Protein AF-A0A6L2PW54-F1 (afdb_monomer)

Nearest PDB structures (foldseek):
  8glv-assembly1_Do  TM=1.695E-01  e=3.676E+00  Chlamydomonas reinhardtii

Sequence (382 aa):
MLKTGTTKSKSSICIRQEVNEDSSASKGDLKLAVDTERIVNILNYAISKTELVACLALLLQNDGELLRPHLKEEEISLVLETCCPYINDPDNLELDIRTHDNIEEFEPNNQQDTAKERSYFNQTIPGENPFIRQRMRTGRQNLEMCKVIHLLWSTPPVRNLVKELGQQISPSASMFIQHMKQLQAYMLKHLSTSFQECARERYLQRLWHHNEQVKAEISVLSAKLEEQDRDIQLKLTAKDLLINQHEAKIERLNRQCEDNLKRRVLRVETQLIRWLNKYDNDVGKKQAEYDEVLAGYEEEKRQMETLKEQFAAQQEEYERLMKEKADEEQAKLEQKLQAFLCNRAARRIQRYWRAYRARKLARRKGRKKRKGGSGGKQVTDN

Mean predicted aligned error: 20.36 Å

Secondary structure (DSSP, 8-state):
-----------------------S--HHHHHHHHHHHHHHHHHHHHHHHHHHHHTHHHHTSTTTTTTTTTS-HHHHHHHHHHHHHHHS-GGG---------------------TTSGGGSSSS------HHHHHHHTSS---HHHHHHHHHHHH-HHHHHHHHHHGGGS-HHHHHHHHHHHHHHHHHHHHHHHHHHHHHHHHHHHHHHHHHHHHHHHHHHHHHHHHHHHHHHHHHHHHHHHHHHHHHHHHHHHHHHHHHHHHHHHHHHHHHHHHHHHHHHHHHHHHHHHHHHHHHHHHHHHHHHHHHHHHHHHHHHHHHHHHHHHHHHHHHHHHHHHHHHHHHHHHHHHHHHHHHHHHHHHHHHHTTS--------------

Radius of gyration: 96.53 Å; Cα contacts (8 Å, |Δi|>4): 62; chains: 1; bounding box: 149×92×274 Å

Solvent-accessible surface area (backbone atoms only — not comparable to full-atom values): 22773 Å² total; per-residue (Å²): 142,81,87,85,76,82,83,87,80,82,81,74,79,73,79,73,78,78,80,72,88,70,88,64,71,48,77,64,50,54,47,52,52,52,51,49,52,50,52,52,51,52,50,51,52,49,52,56,49,51,49,46,58,58,34,42,69,68,50,49,46,75,88,25,58,83,42,59,90,77,48,54,73,72,55,50,50,52,42,48,71,63,46,49,72,76,72,76,50,83,84,72,75,75,69,82,73,75,76,75,87,71,81,74,81,83,77,89,78,83,87,86,77,96,80,68,79,85,75,76,80,82,68,78,88,85,70,84,59,67,68,62,58,56,59,69,71,68,58,77,72,53,63,63,53,51,49,42,55,48,51,51,64,68,36,67,70,54,52,51,51,38,63,68,48,56,80,75,40,57,69,71,57,50,52,52,54,50,51,53,51,51,51,49,54,50,50,54,51,53,58,53,50,54,51,53,50,55,55,49,50,53,51,52,50,53,52,49,55,51,52,52,50,50,50,53,52,49,52,54,52,50,52,52,50,53,51,50,50,51,53,50,50,54,54,48,55,55,47,52,54,51,50,53,54,49,52,57,47,50,53,52,52,49,52,52,50,51,56,52,48,53,53,51,49,52,52,51,51,53,49,49,53,53,50,49,55,50,49,55,50,52,51,52,50,51,50,52,54,49,52,51,51,49,53,50,50,54,49,53,50,52,51,51,53,52,49,51,53,53,49,52,54,51,50,55,51,49,55,50,52,53,49,51,51,50,54,50,54,49,50,53,49,51,49,53,50,48,52,51,52,52,50,51,50,50,52,51,51,49,50,54,48,51,53,49,50,50,56,54,51,52,64,64,60,73,78,75,84,88,88,85,89,83,91,85,90,80,91,82,90,133

pLDDT: mean 73.54, std 23.61, range [27.2, 98.62]

Structure (mmCIF, N/CA/C/O backbone):
data_AF-A0A6L2PW54-F1
#
_entry.id   AF-A0A6L2PW54-F1
#
loop_
_atom_site.group_PDB
_atom_site.id
_atom_site.type_symbol
_atom_site.label_atom_id
_atom_site.label_alt_id
_atom_site.label_comp_id
_atom_site.label_asym_id
_atom_site.label_entity_id
_atom_site.label_seq_id
_atom_site.pdbx_PDB_ins_code
_atom_site.Cartn_x
_atom_site.Cartn_y
_atom_site.Cartn_z
_atom_site.occupancy
_atom_site.B_iso_or_equiv
_atom_site.auth_seq_id
_atom_site.auth_comp_id
_atom_site.auth_asym_id
_atom_site.auth_atom_id
_atom_site.pdbx_PDB_model_num
ATOM 1 N N . MET A 1 1 ? -8.058 23.353 -1.364 1.00 43.62 1 MET A N 1
ATOM 2 C CA . MET A 1 1 ? -9.356 23.583 -0.694 1.00 43.62 1 MET A CA 1
ATOM 3 C C . MET A 1 1 ? -9.995 22.240 -0.368 1.00 43.62 1 MET A C 1
ATOM 5 O O . MET A 1 1 ? -10.657 21.683 -1.227 1.00 43.62 1 MET A O 1
ATOM 9 N N . LEU A 1 2 ? -9.793 21.701 0.834 1.00 40.47 2 LEU A N 1
ATOM 10 C CA . LEU A 1 2 ? -10.577 20.566 1.330 1.00 40.47 2 LEU A CA 1
ATOM 11 C C . LEU A 1 2 ? -10.949 20.873 2.780 1.00 40.47 2 LEU A C 1
ATOM 13 O O . LEU A 1 2 ? -10.090 20.975 3.649 1.00 40.47 2 LEU A O 1
ATOM 17 N N . LYS A 1 3 ? -12.241 21.148 2.977 1.00 39.53 3 LYS A N 1
ATOM 18 C CA . LYS A 1 3 ? -12.868 21.465 4.259 1.00 39.53 3 LYS A CA 1
ATOM 19 C C . LYS A 1 3 ? -12.916 20.187 5.097 1.00 39.53 3 LYS A C 1
ATOM 21 O O . LYS A 1 3 ? -13.649 19.266 4.753 1.00 39.53 3 LYS A O 1
ATOM 26 N N . THR A 1 4 ? -12.170 20.140 6.193 1.00 41.75 4 THR A N 1
ATOM 27 C CA . THR A 1 4 ? -12.327 19.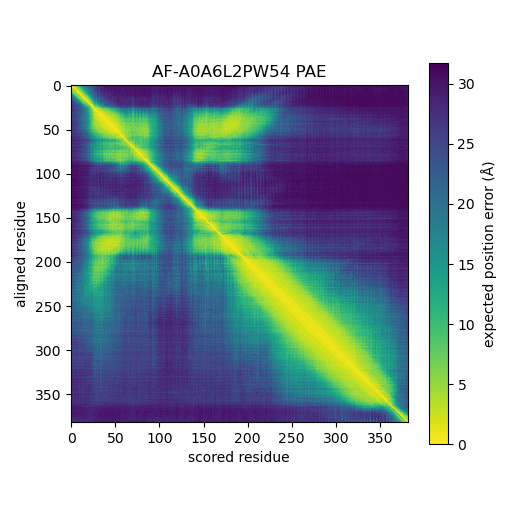122 7.235 1.00 41.75 4 THR A CA 1
ATOM 28 C C . THR A 1 4 ? -13.460 19.552 8.165 1.00 41.75 4 THR A C 1
ATOM 30 O O . THR A 1 4 ? -13.303 20.381 9.058 1.00 41.75 4 THR A O 1
ATOM 33 N N . GLY A 1 5 ? -14.653 19.030 7.881 1.00 35.62 5 GLY A N 1
ATOM 34 C CA . GLY A 1 5 ? -15.834 19.179 8.721 1.00 35.62 5 GLY A CA 1
ATOM 35 C C . GLY A 1 5 ? -15.829 18.156 9.855 1.00 35.62 5 GLY A C 1
ATOM 36 O O . GLY A 1 5 ? -15.913 16.961 9.612 1.00 35.62 5 GLY A O 1
ATOM 37 N N . THR A 1 6 ? -15.709 18.675 11.074 1.00 37.78 6 THR A N 1
ATOM 38 C CA . THR A 1 6 ? -16.567 18.408 12.238 1.00 37.78 6 THR A CA 1
ATOM 39 C C . THR A 1 6 ? -17.094 16.984 12.451 1.00 37.78 6 THR A C 1
ATOM 41 O O . THR A 1 6 ? -17.999 16.571 11.746 1.00 37.78 6 THR A O 1
ATOM 44 N N . THR A 1 7 ? -16.719 16.369 13.579 1.00 39.34 7 THR A N 1
ATOM 45 C CA . THR A 1 7 ? -17.683 15.971 14.629 1.00 39.34 7 THR A CA 1
ATOM 46 C C . THR A 1 7 ? -16.977 15.882 15.985 1.00 39.34 7 THR A C 1
ATOM 48 O O . THR A 1 7 ? -16.286 14.915 16.293 1.00 39.34 7 THR A O 1
ATOM 51 N N . LYS A 1 8 ? -17.170 16.920 16.809 1.00 41.12 8 LYS A N 1
ATOM 52 C CA . LYS A 1 8 ? -16.980 16.875 18.264 1.00 41.12 8 LYS A CA 1
ATOM 53 C C . LYS A 1 8 ? -17.987 15.875 18.836 1.00 41.12 8 LYS A C 1
ATOM 55 O O . LYS A 1 8 ? -19.176 16.181 18.838 1.00 41.12 8 LYS A O 1
ATOM 60 N N . SER A 1 9 ? -17.530 14.741 19.358 1.00 40.72 9 SER A N 1
ATOM 61 C CA . SER A 1 9 ? -18.375 13.891 20.199 1.00 40.72 9 SER A CA 1
ATOM 62 C C . SER A 1 9 ? -18.151 14.273 21.660 1.00 40.72 9 SER A C 1
ATOM 64 O O . SER A 1 9 ? -17.186 13.862 22.301 1.00 40.72 9 SER A O 1
ATOM 66 N N . LYS A 1 10 ? -19.021 15.155 22.164 1.00 42.47 10 LYS A N 1
ATOM 67 C CA . LYS A 1 10 ? -19.191 15.402 23.597 1.00 42.47 10 LYS A CA 1
ATOM 68 C C . LYS A 1 10 ? -19.907 14.186 24.186 1.00 42.47 10 LYS A C 1
ATOM 70 O O . LYS A 1 10 ? -21.131 14.132 24.185 1.00 42.47 10 LYS A O 1
ATOM 75 N N . SER A 1 11 ? -19.147 13.226 24.698 1.00 37.00 11 SER A N 1
ATOM 76 C CA . SER A 1 11 ? -19.669 12.199 25.599 1.00 37.00 11 SER A CA 1
ATOM 77 C C . SER A 1 11 ? -19.740 12.785 27.011 1.00 37.00 11 SER A C 1
ATOM 79 O O . SER A 1 11 ? -18.898 12.513 27.866 1.00 37.00 11 SER A O 1
ATOM 81 N N . SER A 1 12 ? -20.726 13.653 27.241 1.00 37.84 12 SER A N 1
ATOM 82 C CA . SER A 1 12 ? -21.164 14.002 28.590 1.00 37.84 12 SER A CA 1
ATOM 83 C C . SER A 1 12 ? -21.882 12.784 29.164 1.00 37.84 12 SER A C 1
ATOM 85 O O . SER A 1 12 ? -23.084 12.622 28.974 1.00 37.84 12 SER A O 1
ATOM 87 N N . ILE A 1 13 ? -21.134 11.914 29.843 1.00 35.09 13 ILE A N 1
ATOM 88 C CA . ILE A 1 13 ? -21.712 10.907 30.732 1.00 35.09 13 ILE A CA 1
ATOM 89 C C . ILE A 1 13 ? -22.307 11.685 31.904 1.00 35.09 13 ILE A C 1
ATOM 91 O O . ILE A 1 13 ? -21.626 12.107 32.837 1.00 35.09 13 ILE A O 1
ATOM 95 N N . CYS A 1 14 ? -23.597 11.973 31.770 1.00 31.11 14 CYS A N 1
ATOM 96 C CA . CYS A 1 14 ? -24.441 12.450 32.841 1.00 31.11 14 CYS A CA 1
ATOM 97 C C . CYS A 1 14 ? -24.588 11.273 33.807 1.00 31.11 14 CYS A C 1
ATOM 99 O O . CYS A 1 14 ? -25.396 10.374 33.578 1.00 31.11 14 CYS A O 1
ATOM 101 N N . ILE A 1 15 ? -23.747 11.246 34.842 1.00 34.97 15 ILE A N 1
ATOM 102 C CA . ILE A 1 15 ? -23.967 10.412 36.020 1.00 34.97 15 ILE A CA 1
ATOM 103 C C . ILE A 1 15 ? -25.262 10.942 36.633 1.00 34.97 15 ILE A C 1
ATOM 105 O O . ILE A 1 15 ? -25.260 11.936 37.358 1.00 34.97 15 ILE A O 1
ATOM 109 N N . ARG A 1 16 ? -26.392 10.336 36.254 1.00 33.88 16 ARG A N 1
ATOM 110 C CA . ARG A 1 16 ? -27.646 10.503 36.976 1.00 33.88 16 ARG A CA 1
ATOM 111 C C . ARG A 1 16 ? -27.370 10.022 38.391 1.00 33.88 16 ARG A C 1
ATOM 113 O O . ARG A 1 16 ? -27.172 8.835 38.623 1.00 33.88 16 ARG A O 1
ATOM 120 N N . GLN A 1 17 ? -27.312 10.977 39.311 1.00 38.59 17 GLN A N 1
ATOM 121 C CA . GLN A 1 17 ? -27.537 10.724 40.719 1.00 38.59 17 GLN A CA 1
ATOM 122 C C . GLN A 1 17 ? -28.910 10.063 40.830 1.00 38.59 17 GLN A C 1
ATOM 124 O O . GLN A 1 17 ? -29.935 10.739 40.778 1.00 38.59 17 GLN A O 1
ATOM 129 N N . GLU A 1 18 ? -28.933 8.743 40.972 1.00 35.31 18 GLU A N 1
ATOM 130 C CA . GLU A 1 18 ? -30.029 8.100 41.679 1.00 35.31 18 GLU A CA 1
ATOM 131 C C . GLU A 1 18 ? -29.866 8.461 43.152 1.00 35.31 18 GLU A C 1
ATOM 133 O O . GLU A 1 18 ? -29.232 7.775 43.952 1.00 35.31 18 GLU A O 1
ATOM 138 N N . VAL A 1 19 ? -30.421 9.624 43.485 1.00 44.16 19 VAL A N 1
ATOM 139 C CA . VAL A 1 19 ? -30.957 9.890 44.811 1.00 44.16 19 VAL A CA 1
ATOM 140 C C . VAL A 1 19 ? -32.099 8.893 44.984 1.00 44.16 19 VAL A C 1
ATOM 142 O O . VAL A 1 19 ? -33.234 9.188 44.633 1.00 44.16 19 VAL A O 1
ATOM 145 N N . ASN A 1 20 ? -31.789 7.681 45.442 1.00 36.09 20 ASN A N 1
ATOM 146 C CA . ASN A 1 20 ? -32.818 6.782 45.939 1.00 36.09 20 ASN A CA 1
ATOM 147 C C . ASN A 1 20 ? -33.018 7.078 47.421 1.00 36.09 20 ASN A C 1
ATOM 149 O O . ASN A 1 20 ? -32.269 6.647 48.302 1.00 36.09 20 ASN A O 1
ATOM 153 N N . GLU A 1 21 ? -34.023 7.924 47.626 1.00 45.38 21 GLU A N 1
ATOM 154 C CA . GLU A 1 21 ? -34.888 7.974 48.791 1.00 45.38 21 GLU A CA 1
ATOM 155 C C . GLU A 1 21 ? -35.142 6.560 49.318 1.00 45.38 21 GLU A C 1
ATOM 157 O O . GLU A 1 21 ? -35.855 5.787 48.700 1.00 45.38 21 GLU A O 1
ATOM 162 N N . ASP A 1 22 ? -34.521 6.210 50.441 1.00 42.03 22 ASP A N 1
ATOM 163 C CA . ASP A 1 22 ? -35.092 5.302 51.439 1.00 42.03 22 ASP A CA 1
ATOM 164 C C . ASP A 1 22 ? -34.221 5.337 52.698 1.00 42.03 22 ASP A C 1
ATOM 166 O O . ASP A 1 22 ? -33.647 4.357 53.172 1.00 42.03 22 ASP A O 1
ATOM 170 N N . SER A 1 23 ? -34.141 6.540 53.270 1.00 43.38 23 SER A N 1
ATOM 171 C CA . SER A 1 23 ? -33.797 6.738 54.681 1.00 43.38 23 SER A CA 1
ATOM 172 C C . SER A 1 23 ? -35.014 6.502 55.591 1.00 43.38 23 SER A C 1
ATOM 174 O O . SER A 1 23 ? -34.994 6.876 56.766 1.00 43.38 23 SER A O 1
ATOM 176 N N . SER A 1 24 ? -36.096 5.912 55.075 1.00 48.62 24 SER A N 1
ATOM 177 C CA . SER A 1 24 ? -37.221 5.526 55.909 1.00 48.62 24 SER A CA 1
ATOM 178 C C . SER A 1 24 ? -36.889 4.181 56.554 1.00 48.62 24 SER A C 1
ATOM 180 O O . SER A 1 24 ? -36.810 3.139 55.905 1.00 48.62 24 SER A O 1
ATOM 182 N N . ALA A 1 25 ? -36.613 4.210 57.858 1.00 53.53 25 ALA A N 1
ATOM 183 C CA . ALA A 1 25 ? -36.663 3.006 58.672 1.00 53.53 25 ALA A CA 1
ATOM 184 C C . ALA A 1 25 ? -37.973 2.282 58.323 1.00 53.53 25 ALA A C 1
ATOM 186 O O . ALA A 1 25 ? -39.047 2.891 58.360 1.00 53.53 25 ALA A O 1
ATOM 187 N N . SER A 1 26 ? -37.874 1.019 57.899 1.00 64.81 26 SER A N 1
ATOM 188 C CA . SER A 1 26 ? -39.028 0.248 57.439 1.00 64.81 26 SER A CA 1
ATOM 189 C C . SER A 1 26 ? -40.120 0.321 58.505 1.00 64.81 26 SER A C 1
ATOM 191 O O . SER A 1 26 ? -39.829 0.374 59.698 1.00 64.81 26 SER A O 1
ATOM 193 N N . LYS A 1 27 ? -41.398 0.286 58.127 1.00 61.00 27 LYS A N 1
ATOM 194 C CA . LYS A 1 27 ? -42.509 0.243 59.097 1.00 61.00 27 LYS A CA 1
ATOM 195 C C . LYS A 1 27 ? -42.320 -0.868 60.152 1.00 61.00 27 LYS A C 1
ATOM 197 O O . LYS A 1 27 ? -42.798 -0.736 61.276 1.00 61.00 27 LYS A O 1
ATOM 202 N N . GLY A 1 28 ? -41.592 -1.934 59.800 1.00 62.00 28 GLY A N 1
ATOM 203 C CA . GLY A 1 28 ? -41.139 -2.976 60.724 1.00 62.00 28 GLY A CA 1
ATOM 204 C C . GLY A 1 28 ? -40.037 -2.539 61.700 1.00 62.00 28 GLY A C 1
ATOM 205 O O . GLY A 1 28 ? -40.089 -2.932 62.857 1.00 62.00 28 GLY A O 1
ATOM 206 N N . ASP A 1 29 ? -39.102 -1.686 61.282 1.00 61.38 29 ASP A N 1
ATOM 207 C CA . ASP A 1 29 ? -38.032 -1.120 62.118 1.00 61.38 29 ASP A CA 1
ATOM 208 C C . ASP A 1 29 ? -38.581 -0.165 63.174 1.00 61.38 29 ASP A C 1
ATOM 210 O O . ASP A 1 29 ? -38.195 -0.249 64.336 1.00 61.38 29 ASP A O 1
ATOM 214 N N . LEU A 1 30 ? -39.523 0.707 62.791 1.00 68.94 30 LEU A N 1
ATOM 215 C CA . LEU A 1 30 ? -40.219 1.566 63.752 1.00 68.94 30 LEU A CA 1
ATOM 216 C C . LEU A 1 30 ? -40.987 0.725 64.772 1.00 68.94 30 LEU A C 1
ATOM 218 O O . LEU A 1 30 ? -40.975 1.028 65.959 1.00 68.94 30 LEU A O 1
ATOM 222 N N . LYS A 1 31 ? -41.639 -0.348 64.316 1.00 72.56 31 LYS A N 1
ATOM 223 C CA . LYS A 1 31 ? -42.397 -1.241 65.193 1.00 72.56 31 LYS A CA 1
ATOM 224 C C . LYS A 1 31 ? -41.485 -2.003 66.158 1.00 72.56 31 LYS A C 1
ATOM 226 O O . LYS A 1 31 ? -41.759 -2.014 67.349 1.00 72.56 31 LYS A O 1
ATOM 231 N N . LEU A 1 32 ? -40.381 -2.564 65.669 1.00 70.31 32 LEU A N 1
ATOM 232 C CA . LEU A 1 32 ? -39.378 -3.250 66.489 1.00 70.31 32 LEU A CA 1
ATOM 233 C C . LEU A 1 32 ? -38.693 -2.301 67.481 1.00 70.31 32 LEU A C 1
ATOM 235 O O . LEU A 1 32 ? -38.443 -2.697 68.617 1.00 70.31 32 LEU A O 1
ATOM 239 N N . ALA A 1 33 ? -38.426 -1.052 67.091 1.00 71.62 33 ALA A N 1
ATOM 240 C CA . ALA A 1 33 ? -37.888 -0.031 67.988 1.00 71.62 33 ALA A CA 1
ATOM 241 C C . ALA A 1 33 ? -38.883 0.331 69.103 1.00 71.62 33 ALA A C 1
ATOM 243 O O . ALA A 1 33 ? -38.510 0.343 70.275 1.00 71.62 33 ALA A O 1
ATOM 244 N N . VAL A 1 34 ? -40.160 0.534 68.759 1.00 78.75 34 VAL A N 1
ATOM 245 C CA . VAL A 1 34 ? -41.238 0.798 69.729 1.00 78.75 34 VAL A CA 1
ATOM 246 C C . VAL A 1 34 ? -41.456 -0.396 70.663 1.00 78.75 34 VAL A C 1
ATOM 248 O O . VAL A 1 34 ? -41.620 -0.218 71.870 1.00 78.75 34 VAL A O 1
ATOM 251 N N . ASP A 1 35 ? -41.422 -1.621 70.138 1.00 76.88 35 ASP A N 1
ATOM 252 C CA . ASP A 1 35 ? -41.563 -2.838 70.941 1.00 76.88 35 ASP A CA 1
ATOM 253 C C . ASP A 1 35 ? -40.353 -3.029 71.875 1.00 76.88 35 ASP A C 1
ATOM 255 O O . ASP A 1 35 ? -40.525 -3.383 73.041 1.00 76.88 35 ASP A O 1
ATOM 259 N N . THR A 1 36 ? -39.140 -2.708 71.413 1.00 78.19 36 THR A N 1
ATOM 260 C CA . THR A 1 36 ? -37.911 -2.712 72.227 1.00 78.19 36 THR A CA 1
ATOM 261 C C . THR A 1 36 ? -38.007 -1.704 73.371 1.00 78.19 36 THR A C 1
ATOM 263 O O . THR A 1 36 ? -37.768 -2.058 74.526 1.00 78.19 36 THR A O 1
ATOM 266 N N . GLU A 1 37 ? -38.421 -0.470 73.081 1.00 81.25 37 GLU A N 1
ATOM 267 C CA . GLU A 1 37 ? -38.631 0.574 74.087 1.00 81.25 37 GLU A CA 1
ATOM 268 C C . GLU A 1 37 ? -39.693 0.154 75.112 1.00 81.25 37 GLU A C 1
ATOM 270 O O . GLU A 1 37 ? -39.504 0.290 76.323 1.00 81.25 37 GLU A O 1
ATOM 275 N N . ARG A 1 38 ? -40.792 -0.446 74.645 1.00 83.75 38 ARG A N 1
ATOM 276 C CA . ARG A 1 38 ? -41.858 -0.955 75.508 1.00 83.75 38 ARG A CA 1
ATOM 277 C C . ARG A 1 38 ? -41.364 -2.062 76.437 1.00 83.75 38 ARG A C 1
ATOM 279 O O . ARG A 1 38 ? -41.672 -2.023 77.627 1.00 83.75 38 ARG A O 1
ATOM 286 N N . ILE A 1 39 ? -40.602 -3.027 75.925 1.00 83.12 39 ILE A N 1
ATOM 287 C CA . ILE A 1 39 ? -40.036 -4.128 76.720 1.00 83.12 39 ILE A CA 1
ATOM 288 C C . ILE A 1 39 ? -39.075 -3.583 77.782 1.00 83.12 39 ILE A C 1
ATOM 290 O O . ILE A 1 39 ? -39.170 -3.959 78.950 1.00 83.12 39 ILE A O 1
ATOM 294 N N . VAL A 1 40 ? -38.201 -2.647 77.408 1.00 81.94 40 VAL A N 1
ATOM 295 C CA . VAL A 1 40 ? -37.256 -2.006 78.334 1.00 81.94 40 VAL A CA 1
ATOM 296 C C . VAL A 1 40 ? -37.993 -1.219 79.423 1.00 81.94 40 VAL A C 1
ATOM 298 O O . VAL A 1 40 ? -37.639 -1.327 80.597 1.00 81.94 40 VAL A O 1
ATOM 301 N N . ASN A 1 41 ? -39.053 -0.486 79.074 1.00 83.19 41 ASN A N 1
ATOM 302 C CA . ASN A 1 41 ? -39.871 0.267 80.029 1.00 83.19 41 ASN A CA 1
ATOM 303 C C . ASN A 1 41 ? -40.640 -0.642 80.995 1.00 83.19 41 ASN A C 1
ATOM 305 O O . ASN A 1 41 ? -40.708 -0.348 82.189 1.00 83.19 41 ASN A O 1
ATOM 309 N N . ILE A 1 42 ? -41.174 -1.767 80.512 1.00 86.31 42 ILE A N 1
ATOM 310 C CA . ILE A 1 42 ? -41.833 -2.769 81.361 1.00 86.31 42 ILE A CA 1
ATOM 311 C C . ILE A 1 42 ? -40.831 -3.373 82.351 1.00 86.31 42 ILE A C 1
ATOM 313 O O . ILE A 1 42 ? -41.143 -3.480 83.535 1.00 86.31 42 ILE A O 1
ATOM 317 N N . LEU A 1 43 ? -39.624 -3.722 81.896 1.00 83.75 43 LEU A N 1
ATOM 318 C CA . LEU A 1 43 ? -38.574 -4.273 82.757 1.00 83.75 43 LEU A CA 1
ATOM 319 C C . LEU A 1 43 ? -38.085 -3.253 83.793 1.00 83.75 43 LEU A C 1
ATOM 321 O O . LEU A 1 43 ? -37.962 -3.602 84.962 1.00 83.75 43 LEU A O 1
ATOM 325 N N . ASN A 1 44 ? -37.892 -1.990 83.401 1.00 84.44 44 ASN A N 1
ATOM 326 C CA . ASN A 1 44 ? -37.574 -0.896 84.325 1.00 84.44 44 ASN A CA 1
ATOM 327 C C . ASN A 1 44 ? -38.636 -0.761 85.419 1.00 84.44 44 ASN A C 1
ATOM 329 O O . ASN A 1 44 ? -38.324 -0.721 86.606 1.00 84.44 44 ASN A O 1
ATOM 333 N N . TYR A 1 45 ? -39.905 -0.727 85.016 1.00 84.62 45 TYR A N 1
ATOM 334 C CA . TYR A 1 45 ? -41.022 -0.601 85.941 1.00 84.62 45 TYR A CA 1
ATOM 335 C C . TYR A 1 45 ? -41.138 -1.805 86.880 1.00 84.62 45 TYR A C 1
ATOM 337 O O . TYR A 1 45 ? -41.419 -1.635 88.065 1.00 84.62 45 TYR A O 1
ATOM 345 N N . ALA A 1 46 ? -40.890 -3.014 86.370 1.00 83.38 46 ALA A N 1
ATOM 346 C CA . ALA A 1 46 ? -40.862 -4.230 87.171 1.00 83.38 46 ALA A CA 1
ATOM 347 C C . ALA A 1 46 ? -39.726 -4.192 88.201 1.00 83.38 46 ALA A C 1
ATOM 349 O O . ALA A 1 46 ? -39.999 -4.383 89.382 1.00 83.38 46 ALA A O 1
ATOM 350 N N . ILE A 1 47 ? -38.498 -3.864 87.783 1.00 83.94 47 ILE A N 1
ATOM 351 C CA . ILE A 1 47 ? -37.328 -3.748 88.667 1.00 83.94 47 ILE A CA 1
ATOM 352 C C . ILE A 1 47 ? -37.605 -2.745 89.785 1.00 83.94 47 ILE A C 1
ATOM 354 O O . ILE A 1 47 ? -37.464 -3.075 90.961 1.00 83.94 47 ILE A O 1
ATOM 358 N N . SER A 1 48 ? -38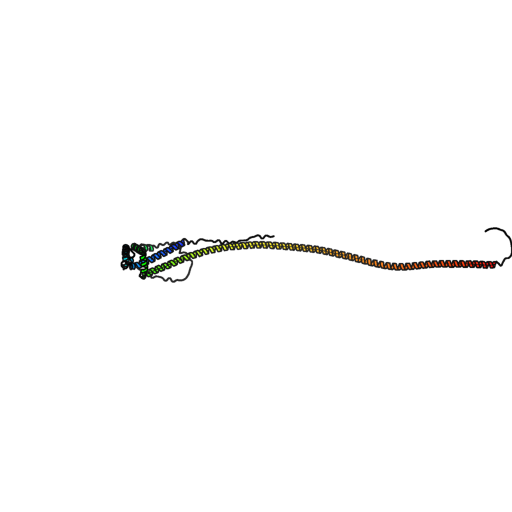.073 -1.544 89.451 1.00 81.75 48 SER A N 1
ATOM 359 C CA . SER A 1 48 ? -38.272 -0.517 90.471 1.00 81.75 48 SER A CA 1
ATOM 360 C C . SER A 1 48 ? -39.454 -0.790 91.404 1.00 81.75 48 SER A C 1
ATOM 362 O O . SER A 1 48 ? -39.419 -0.422 92.577 1.00 81.75 48 SER A O 1
ATOM 364 N N . LYS A 1 49 ? -40.493 -1.488 90.932 1.00 82.00 49 LYS A N 1
ATOM 365 C CA . LYS A 1 49 ? -41.552 -1.990 91.814 1.00 82.00 49 LYS A CA 1
ATOM 366 C C . LYS A 1 49 ? -41.070 -3.115 92.719 1.00 82.00 49 LYS A C 1
ATOM 368 O O . LYS A 1 49 ? -41.468 -3.152 93.877 1.00 82.00 49 LYS A O 1
ATOM 373 N N . THR A 1 50 ? -40.216 -4.009 92.224 1.00 82.00 50 THR A N 1
ATOM 374 C CA . THR A 1 50 ? -39.610 -5.051 93.063 1.00 82.00 50 THR A CA 1
ATOM 375 C C . THR A 1 50 ? -38.660 -4.463 94.104 1.00 82.00 50 THR A C 1
ATOM 377 O O . THR A 1 50 ? -38.648 -4.949 95.226 1.00 82.00 50 THR A O 1
ATOM 380 N N . GLU A 1 51 ? -37.953 -3.371 93.791 1.00 80.56 51 GLU A N 1
ATOM 381 C CA . GLU A 1 51 ? -37.163 -2.599 94.765 1.00 80.56 51 GLU A CA 1
ATOM 382 C C . GLU A 1 51 ? -38.055 -2.000 95.865 1.00 80.56 51 GLU A C 1
ATOM 384 O O . GLU A 1 51 ? -37.764 -2.153 97.048 1.00 80.56 51 GLU A O 1
ATOM 389 N N . LEU A 1 52 ? -39.186 -1.386 95.493 1.00 79.38 52 LEU A N 1
ATOM 390 C CA . LEU A 1 52 ? -40.162 -0.846 96.449 1.00 79.38 52 LEU A CA 1
ATOM 391 C C . LEU A 1 52 ? -40.736 -1.935 97.369 1.00 79.38 52 LEU A C 1
ATOM 393 O O . LEU A 1 52 ? -40.816 -1.734 98.577 1.00 79.38 52 LEU A O 1
ATOM 397 N N . VAL A 1 53 ? -41.124 -3.083 96.807 1.00 79.81 53 VAL A N 1
ATOM 398 C CA . VAL A 1 53 ? -41.677 -4.206 97.580 1.00 79.81 53 VAL A CA 1
ATOM 399 C C . VAL A 1 53 ? -40.614 -4.831 98.486 1.00 79.81 53 VAL A C 1
ATOM 401 O O . VAL A 1 53 ? -40.911 -5.172 99.626 1.00 79.81 53 VAL A O 1
ATOM 404 N N . ALA A 1 54 ? -39.364 -4.926 98.032 1.00 77.44 54 ALA A N 1
ATOM 405 C CA . ALA A 1 54 ? -38.262 -5.430 98.848 1.00 77.44 54 ALA A CA 1
ATOM 406 C C . ALA A 1 54 ? -37.920 -4.501 100.031 1.00 77.44 54 ALA A C 1
ATOM 408 O O . ALA A 1 54 ? -37.494 -4.981 101.080 1.00 77.44 54 ALA A O 1
ATOM 409 N N . CYS A 1 55 ? -38.164 -3.193 99.896 1.00 76.25 55 CYS A N 1
ATOM 410 C CA . CYS A 1 55 ? -38.053 -2.215 100.982 1.00 76.25 55 CYS A CA 1
ATOM 411 C C . CYS A 1 55 ? -39.315 -2.109 101.855 1.00 76.25 55 CYS A C 1
ATOM 413 O O . CYS A 1 55 ? -39.286 -1.402 102.859 1.00 76.25 55 CYS A O 1
ATOM 415 N N . LEU A 1 56 ? -40.422 -2.773 101.504 1.00 75.50 56 LEU A N 1
ATOM 416 C CA . LEU A 1 56 ? -41.727 -2.573 102.147 1.00 75.50 56 LEU A CA 1
ATOM 417 C C . LEU A 1 56 ? -41.693 -2.897 103.646 1.00 75.50 56 LEU A C 1
ATOM 419 O O . LEU A 1 56 ? -42.223 -2.135 104.446 1.00 75.50 56 LEU A O 1
ATOM 423 N N . ALA A 1 57 ? -40.997 -3.968 104.033 1.00 71.12 57 ALA A N 1
ATOM 424 C CA . ALA A 1 57 ? -40.819 -4.329 105.439 1.00 71.12 57 ALA A CA 1
ATOM 425 C C . ALA A 1 57 ? -40.040 -3.262 106.230 1.00 71.12 57 ALA A C 1
ATOM 427 O O . ALA A 1 57 ? -40.361 -3.015 107.384 1.00 71.12 57 ALA A O 1
ATOM 428 N N . LEU A 1 58 ? -39.057 -2.597 105.610 1.00 68.56 58 LEU A N 1
ATOM 429 C CA . LEU A 1 58 ? -38.262 -1.527 106.232 1.00 68.56 58 LEU A CA 1
ATOM 430 C C . LEU A 1 58 ? -39.042 -0.208 106.310 1.00 68.56 58 LEU A C 1
ATOM 432 O O . LEU A 1 58 ? -38.943 0.518 107.291 1.00 68.56 58 LEU A O 1
ATOM 436 N N . LEU A 1 59 ? -39.854 0.086 105.292 1.00 67.69 59 LEU A N 1
ATOM 437 C CA . LEU A 1 59 ? -40.716 1.272 105.248 1.00 67.69 59 LEU A CA 1
ATOM 438 C C . LEU A 1 59 ? -41.836 1.238 106.298 1.00 67.69 59 LEU A C 1
ATOM 440 O O . LEU A 1 59 ? -42.378 2.285 106.644 1.00 67.69 59 LEU A O 1
ATOM 444 N N . LEU A 1 60 ? -42.186 0.044 106.781 1.00 68.81 60 LEU A N 1
ATOM 445 C CA . LEU A 1 60 ? -43.268 -0.192 107.738 1.00 68.81 60 LEU A CA 1
ATOM 446 C C . LEU A 1 60 ? -42.770 -0.497 109.154 1.00 68.81 60 LEU A C 1
ATOM 448 O O . LEU A 1 60 ? -43.585 -0.708 110.050 1.00 68.81 60 LEU A O 1
ATOM 452 N N . GLN A 1 61 ? -41.452 -0.473 109.379 1.00 66.25 61 GLN A N 1
ATOM 453 C CA . GLN A 1 61 ? -40.889 -0.481 110.729 1.00 66.25 61 GLN A CA 1
ATOM 454 C C . GLN A 1 61 ? -41.333 0.774 111.498 1.00 66.25 61 GLN A C 1
ATOM 456 O O . GLN A 1 61 ? -41.482 1.851 110.919 1.00 66.25 61 GLN A O 1
ATOM 461 N N . ASN A 1 62 ? -41.552 0.616 112.808 1.00 60.09 62 ASN A N 1
ATOM 462 C CA . ASN A 1 62 ? -42.019 1.662 113.726 1.00 60.09 62 ASN A CA 1
ATOM 463 C C . ASN A 1 62 ? -43.317 2.355 113.263 1.00 60.09 62 ASN A C 1
ATOM 465 O O . ASN A 1 62 ? -43.345 3.571 113.091 1.00 60.09 62 ASN A O 1
ATOM 469 N N . ASP A 1 63 ? -44.389 1.596 113.007 1.00 60.59 63 ASP A N 1
ATOM 470 C CA . ASP A 1 63 ? -45.711 2.128 112.622 1.00 60.59 63 ASP A CA 1
ATOM 471 C C . ASP A 1 63 ? -45.662 3.168 111.484 1.00 60.59 63 ASP A C 1
ATOM 473 O O . ASP A 1 63 ? -46.347 4.202 111.511 1.00 60.59 63 ASP A O 1
ATOM 477 N N . GLY A 1 64 ? -44.797 2.913 110.495 1.00 61.78 64 GLY A N 1
ATOM 478 C CA . GLY A 1 64 ? -44.644 3.754 109.312 1.00 61.78 64 GLY A CA 1
ATOM 479 C C . GLY A 1 64 ? -44.068 5.145 109.591 1.00 61.78 64 GLY A C 1
ATOM 480 O O . GLY A 1 64 ? -44.378 6.078 108.852 1.00 61.78 64 GLY A O 1
ATOM 481 N N . GLU A 1 65 ? -43.236 5.324 110.622 1.00 64.19 65 GLU A N 1
ATOM 482 C CA . GLU A 1 65 ? -42.585 6.607 110.952 1.00 64.19 65 GLU A CA 1
ATOM 483 C C . GLU A 1 65 ? -41.900 7.278 109.751 1.00 64.19 65 GLU A C 1
ATOM 485 O O . GLU A 1 65 ? -41.996 8.493 109.585 1.00 64.19 65 GLU A O 1
ATOM 490 N N . LEU A 1 66 ? -41.272 6.492 108.871 1.00 61.62 66 LEU A N 1
ATOM 491 C CA . LEU A 1 66 ? -40.608 6.985 107.657 1.00 61.62 66 LEU A CA 1
ATOM 492 C C . LEU A 1 66 ? -41.594 7.426 106.556 1.00 61.62 66 LEU A C 1
ATOM 494 O O . LEU A 1 66 ? -41.213 8.138 105.628 1.00 61.62 66 LEU A O 1
ATOM 498 N N . LEU A 1 67 ? -42.862 7.018 106.653 1.00 65.88 67 LEU A N 1
ATOM 499 C CA . LEU A 1 67 ? -43.939 7.330 105.709 1.00 65.88 67 LEU A CA 1
ATOM 500 C C . LEU A 1 67 ? -44.814 8.509 106.177 1.00 65.88 67 LEU A C 1
ATOM 502 O O . LEU A 1 67 ? -45.376 9.214 105.335 1.00 65.88 67 LEU A O 1
ATOM 506 N N . ARG A 1 68 ? -44.871 8.779 107.490 1.00 66.19 68 ARG A N 1
ATOM 507 C CA . ARG A 1 68 ? -45.611 9.900 108.113 1.00 66.19 68 ARG A CA 1
ATOM 508 C C . ARG A 1 68 ? -45.298 11.298 107.555 1.00 66.19 68 ARG A C 1
ATOM 510 O O . ARG A 1 68 ? -46.228 12.089 107.429 1.00 66.19 68 ARG A O 1
ATOM 517 N N . PRO A 1 69 ? -44.055 11.635 107.155 1.00 68.00 69 PRO A N 1
ATOM 518 C CA . PRO A 1 69 ? -43.746 12.939 106.560 1.00 68.00 69 PRO A CA 1
ATOM 519 C C . PRO A 1 69 ? -44.225 13.097 105.109 1.00 68.00 69 PRO A C 1
ATOM 521 O O . PRO A 1 69 ? -44.123 14.185 104.540 1.00 68.00 69 PRO A O 1
ATOM 524 N N . HIS A 1 70 ? -44.669 12.013 104.469 1.00 67.19 70 HIS A N 1
ATOM 525 C CA . HIS A 1 70 ? -44.818 11.945 103.014 1.00 67.19 70 HIS A CA 1
ATOM 526 C C . HIS A 1 70 ? -46.201 11.497 102.534 1.00 67.19 70 HIS A C 1
ATOM 528 O O . HIS A 1 70 ? -46.470 11.594 101.336 1.00 67.19 70 HIS A O 1
ATOM 534 N N . LEU A 1 71 ? -47.065 11.036 103.439 1.00 71.44 71 LEU A N 1
ATOM 535 C CA . LEU A 1 71 ? -48.414 10.537 103.165 1.00 71.44 71 LEU A CA 1
ATOM 536 C C . LEU A 1 71 ? -49.408 11.127 104.175 1.00 71.44 71 LEU A C 1
ATOM 538 O O . LEU A 1 71 ? -49.022 11.554 105.261 1.00 71.44 71 LEU A O 1
ATOM 542 N N . LYS A 1 72 ? -50.693 11.173 103.816 1.00 74.31 72 LYS A N 1
ATOM 543 C CA . LYS A 1 72 ? -51.762 11.587 104.740 1.00 74.31 72 LYS A CA 1
ATOM 544 C C . LYS A 1 72 ? -52.074 10.465 105.734 1.00 74.31 72 LYS A C 1
ATOM 546 O O . LYS A 1 72 ? -51.923 9.293 105.410 1.00 74.31 72 LYS A O 1
ATOM 551 N N . GLU A 1 73 ? -52.594 10.809 106.911 1.00 62.50 73 GLU A N 1
ATOM 552 C CA . GLU A 1 73 ? -52.908 9.838 107.979 1.00 62.50 73 GLU A CA 1
ATOM 553 C C . GLU A 1 73 ? -53.865 8.714 107.519 1.00 62.50 73 GLU A C 1
ATOM 555 O O . GLU A 1 73 ? -53.712 7.550 107.891 1.00 62.50 73 GLU A O 1
ATOM 560 N N . GLU A 1 74 ? -54.808 9.041 106.630 1.00 65.38 74 GLU A N 1
ATOM 561 C CA . GLU A 1 74 ? -55.738 8.089 105.999 1.00 65.38 74 GLU A CA 1
ATOM 562 C C . GLU A 1 74 ? -55.022 7.105 105.054 1.00 65.38 74 GLU A C 1
ATOM 564 O O . GLU A 1 74 ? -55.367 5.927 104.976 1.00 65.38 74 GLU A O 1
ATOM 569 N N . GLU A 1 75 ? -53.991 7.578 104.355 1.00 71.06 75 GLU A N 1
ATOM 570 C CA . GLU A 1 75 ? -53.189 6.788 103.417 1.00 71.06 75 GLU A CA 1
ATOM 571 C C . GLU A 1 75 ? -52.222 5.865 104.165 1.00 71.06 75 GLU A C 1
ATOM 573 O O . GLU A 1 75 ? -52.012 4.727 103.756 1.00 71.06 75 GLU A O 1
ATOM 578 N N . ILE A 1 76 ? -51.676 6.327 105.291 1.00 69.25 76 ILE A N 1
ATOM 579 C CA . ILE A 1 76 ? -50.806 5.541 106.176 1.00 69.25 76 ILE A CA 1
ATOM 580 C C . ILE A 1 76 ? -51.606 4.429 106.852 1.00 69.25 76 ILE A C 1
ATOM 582 O O . ILE A 1 76 ? -51.149 3.288 106.888 1.00 69.25 76 ILE A O 1
ATOM 586 N N . SER A 1 77 ? -52.823 4.739 107.305 1.00 68.00 77 SER A N 1
ATOM 587 C CA . SER A 1 77 ? -53.748 3.753 107.872 1.00 68.00 77 SER A CA 1
ATOM 588 C C . SER A 1 77 ? -54.064 2.645 106.864 1.00 68.00 77 SER A C 1
ATOM 590 O O . SER A 1 77 ? -53.952 1.468 107.195 1.00 68.00 77 SER A O 1
ATOM 592 N N . LEU A 1 78 ? -54.349 3.011 105.608 1.00 74.31 78 LEU A N 1
ATOM 593 C CA . LEU A 1 78 ? -54.591 2.055 104.525 1.00 74.31 78 LEU A CA 1
ATOM 594 C C . LEU A 1 78 ? -53.354 1.194 104.219 1.00 74.31 78 LEU A C 1
ATOM 596 O O . LEU A 1 78 ? -53.481 -0.006 103.983 1.00 74.31 78 LEU A O 1
ATOM 600 N N . VAL A 1 79 ? -52.153 1.778 104.219 1.00 70.75 79 VAL A N 1
ATOM 601 C CA . VAL A 1 79 ? -50.897 1.046 103.980 1.00 70.75 79 VAL A CA 1
ATOM 602 C C . VAL A 1 79 ? -50.614 0.056 105.119 1.00 70.75 79 VAL A C 1
ATOM 604 O O . VAL A 1 79 ? -50.284 -1.099 104.853 1.00 70.75 79 VAL A O 1
ATOM 607 N N . LEU A 1 80 ? -50.769 0.474 106.378 1.00 68.50 80 LEU A N 1
ATOM 608 C CA . LEU A 1 80 ? -50.536 -0.379 107.547 1.00 68.50 80 LEU A CA 1
ATOM 609 C C . LEU A 1 80 ? -51.574 -1.507 107.640 1.00 68.50 80 LEU A C 1
ATOM 611 O O . LEU A 1 80 ? -51.195 -2.666 107.785 1.00 68.50 80 LEU A O 1
ATOM 615 N N . GLU A 1 81 ? -52.864 -1.214 107.459 1.00 70.19 81 GLU A N 1
ATOM 616 C CA . GLU A 1 81 ? -53.940 -2.220 107.490 1.00 70.19 81 GLU A CA 1
ATOM 617 C C . GLU A 1 81 ? -53.746 -3.316 106.428 1.00 70.19 81 GLU A C 1
ATOM 619 O O . GLU A 1 81 ? -53.996 -4.497 106.671 1.00 70.19 81 GLU A O 1
ATOM 624 N N . THR A 1 82 ? -53.242 -2.941 105.253 1.00 70.50 82 THR A N 1
ATOM 625 C CA . THR A 1 82 ? -53.072 -3.859 104.118 1.00 70.50 82 THR A CA 1
ATOM 626 C C . THR A 1 82 ? -51.744 -4.613 104.116 1.00 70.50 82 THR A C 1
ATOM 628 O O . THR A 1 82 ? -51.692 -5.725 103.587 1.00 70.50 82 THR A O 1
ATOM 631 N N . CYS A 1 83 ? -50.672 -4.048 104.683 1.00 69.94 83 CYS A N 1
ATOM 632 C CA . CYS A 1 83 ? -49.330 -4.639 104.640 1.00 69.94 83 CYS A CA 1
ATOM 633 C C . CYS A 1 83 ? -48.954 -5.410 105.914 1.00 69.94 83 CYS A C 1
ATOM 635 O O . CYS A 1 83 ? -48.221 -6.394 105.818 1.00 69.94 83 CYS A O 1
ATOM 637 N N . CYS A 1 84 ? -49.483 -5.034 107.085 1.00 67.50 84 CYS A N 1
ATOM 638 C CA . CYS A 1 84 ? -49.221 -5.720 108.358 1.00 67.50 84 CYS A CA 1
ATOM 639 C C . CYS A 1 84 ? -49.486 -7.242 108.352 1.00 67.50 84 CYS A C 1
ATOM 641 O O . CYS A 1 84 ? -48.675 -7.961 108.944 1.00 67.50 84 CYS A O 1
ATOM 643 N N . PRO A 1 85 ? -50.521 -7.778 107.662 1.00 67.62 85 PRO A N 1
ATOM 644 C CA . PRO A 1 85 ? -50.748 -9.226 107.585 1.00 67.62 85 PRO A CA 1
ATOM 645 C C . PRO A 1 85 ? -49.606 -10.003 106.916 1.00 67.62 85 PRO A C 1
ATOM 647 O O . PRO A 1 85 ? -49.466 -11.194 107.143 1.00 67.62 85 PRO A O 1
ATOM 650 N N . TYR A 1 86 ? -48.795 -9.341 106.088 1.00 66.44 86 TYR A N 1
ATOM 651 C CA . TYR A 1 86 ? -47.734 -9.971 105.297 1.00 66.44 86 TYR A CA 1
ATOM 652 C C . TYR A 1 86 ? -46.341 -9.838 105.925 1.00 66.44 86 TYR A C 1
ATOM 654 O O . TYR A 1 86 ? -45.397 -10.460 105.449 1.00 66.44 86 TYR A O 1
ATOM 662 N N . ILE A 1 87 ? -46.203 -9.007 106.961 1.00 63.16 87 ILE A N 1
ATOM 663 C CA . ILE A 1 87 ? -44.924 -8.718 107.631 1.00 63.16 87 ILE A CA 1
ATOM 664 C C . ILE A 1 87 ? -44.800 -9.501 108.941 1.00 63.16 87 ILE A C 1
ATOM 666 O O . ILE A 1 87 ? -43.698 -9.892 109.314 1.00 63.16 87 ILE A O 1
ATOM 670 N N . ASN A 1 88 ? -45.928 -9.755 109.612 1.00 57.12 88 ASN A N 1
ATOM 671 C CA . ASN A 1 88 ? -45.977 -10.342 110.953 1.00 57.12 88 ASN A CA 1
ATOM 672 C C . ASN A 1 88 ? -46.431 -11.813 110.982 1.00 57.12 88 ASN A C 1
ATOM 674 O O . ASN A 1 88 ? -46.681 -12.338 112.063 1.00 57.12 88 ASN A O 1
ATOM 678 N N . ASP A 1 89 ? -46.562 -12.468 109.827 1.00 49.25 89 ASP A N 1
ATOM 679 C CA . ASP A 1 89 ? -46.995 -13.864 109.728 1.00 49.25 89 ASP A CA 1
ATOM 680 C C . ASP A 1 89 ? -45.781 -14.802 109.537 1.00 49.25 89 ASP A C 1
ATOM 682 O O . ASP A 1 89 ? -45.206 -14.837 108.444 1.00 49.25 89 ASP A O 1
ATOM 686 N N . PRO A 1 90 ? -45.340 -15.538 110.578 1.00 47.44 90 PRO A N 1
ATOM 687 C CA . PRO A 1 90 ? -44.235 -16.489 110.467 1.00 47.44 90 PRO A CA 1
ATOM 688 C C . PRO A 1 90 ? -44.596 -17.767 109.684 1.00 47.44 90 PRO A C 1
ATOM 690 O O . PRO A 1 90 ? -43.681 -18.474 109.265 1.00 47.44 90 PRO A O 1
ATOM 693 N N . ASP A 1 91 ? -45.882 -18.047 109.429 1.00 46.75 91 ASP A N 1
ATOM 694 C CA . ASP A 1 91 ? -46.338 -19.306 108.813 1.00 46.75 91 ASP A CA 1
ATOM 695 C C . ASP A 1 91 ? -46.439 -19.258 107.275 1.00 46.75 91 ASP A C 1
ATOM 697 O O . ASP A 1 91 ? -46.711 -20.270 106.632 1.00 46.75 91 ASP A O 1
ATOM 701 N N . ASN A 1 92 ? -46.146 -18.119 106.638 1.00 42.72 92 ASN A N 1
ATOM 702 C CA . ASN A 1 92 ? -46.096 -18.004 105.170 1.00 42.72 92 ASN A CA 1
ATOM 703 C C . ASN A 1 92 ? -44.690 -18.209 104.568 1.00 42.72 92 ASN A C 1
ATOM 705 O O . ASN A 1 92 ? -44.475 -17.964 103.378 1.00 42.72 92 ASN A O 1
ATOM 709 N N . LEU A 1 93 ? -43.728 -18.698 105.362 1.00 45.03 93 LEU A N 1
ATOM 710 C CA . LEU A 1 93 ? -42.383 -19.053 104.896 1.00 45.03 93 LEU A CA 1
ATOM 711 C C . LEU A 1 93 ? -42.290 -20.469 104.294 1.00 45.03 93 LEU A C 1
ATOM 713 O O . LEU A 1 93 ? -41.191 -20.982 104.119 1.00 45.03 93 LEU A O 1
ATOM 717 N N . GLU A 1 94 ? -43.408 -21.100 103.934 1.00 39.06 94 GLU A N 1
ATOM 718 C CA . GLU A 1 94 ? -43.409 -22.316 103.111 1.00 39.06 94 GLU A CA 1
ATOM 719 C C . GLU A 1 94 ? -43.663 -21.954 101.637 1.00 39.06 94 GLU A C 1
ATOM 721 O O . GLU A 1 94 ? -44.586 -22.416 100.967 1.00 39.06 94 GLU A O 1
ATOM 726 N N . LEU A 1 95 ? -42.811 -21.077 101.101 1.00 38.84 95 LEU A N 1
ATOM 727 C CA . LEU A 1 95 ? -42.569 -21.074 99.665 1.00 38.84 95 LEU A CA 1
ATOM 728 C C . LEU A 1 95 ? -41.754 -22.331 99.379 1.00 38.84 95 LEU A C 1
ATOM 730 O O . LEU A 1 95 ? -40.553 -22.364 99.629 1.00 38.84 95 LEU A O 1
ATOM 734 N N . ASP A 1 96 ? -42.443 -23.357 98.882 1.00 31.83 96 ASP A N 1
ATOM 735 C CA . ASP A 1 96 ? -41.892 -24.588 98.317 1.00 31.83 96 ASP A CA 1
ATOM 736 C C . ASP A 1 96 ? -40.957 -24.216 97.144 1.00 31.83 96 ASP A C 1
ATOM 738 O O . ASP A 1 96 ? -41.316 -24.272 95.962 1.00 31.83 96 ASP A O 1
ATOM 742 N N . ILE A 1 97 ? -39.750 -23.736 97.469 1.00 34.31 97 ILE A N 1
ATOM 743 C CA . ILE A 1 97 ? -38.633 -23.625 96.541 1.00 34.31 97 ILE A CA 1
ATOM 744 C C . ILE A 1 97 ? -38.210 -25.064 96.305 1.00 34.31 97 ILE A C 1
ATOM 746 O O . ILE A 1 97 ? -37.307 -25.593 96.948 1.00 34.31 97 ILE A O 1
ATOM 750 N N . ARG A 1 98 ? -38.877 -25.712 95.353 1.00 31.98 98 ARG A N 1
ATOM 751 C CA . ARG A 1 98 ? -38.269 -26.838 94.662 1.00 31.98 98 ARG A CA 1
ATOM 752 C C . ARG A 1 98 ? -37.018 -26.285 94.001 1.00 31.98 98 ARG A C 1
ATOM 754 O O . ARG A 1 98 ? -37.100 -25.630 92.962 1.00 31.98 98 ARG A O 1
ATOM 761 N N . THR A 1 99 ? -35.873 -26.513 94.631 1.00 36.59 99 THR A N 1
ATOM 762 C CA . THR A 1 99 ? -34.582 -26.460 93.967 1.00 36.59 99 THR A CA 1
ATOM 763 C C . THR A 1 99 ? -34.678 -27.429 92.793 1.00 36.59 99 THR A C 1
ATOM 765 O O . THR A 1 99 ? -34.648 -28.648 92.942 1.00 36.59 99 THR A O 1
ATOM 768 N N . HIS A 1 100 ? -34.893 -26.900 91.590 1.00 33.62 100 HIS A N 1
ATOM 769 C CA . HIS A 1 100 ? -34.477 -27.614 90.393 1.00 33.62 100 HIS A CA 1
ATOM 770 C C . HIS A 1 100 ? -32.961 -27.480 90.320 1.00 33.62 100 HIS A C 1
ATOM 772 O O . HIS A 1 100 ? -32.415 -26.680 89.565 1.00 33.62 100 HIS A O 1
ATOM 778 N N . ASP A 1 101 ? -32.303 -28.284 91.153 1.00 31.50 101 ASP A N 1
ATOM 779 C CA . ASP A 1 101 ? -30.981 -28.812 90.869 1.00 31.50 101 ASP A CA 1
ATOM 780 C C . ASP A 1 101 ? -31.133 -29.656 89.605 1.00 31.50 101 ASP A C 1
ATOM 782 O O . ASP A 1 101 ? -31.548 -30.805 89.678 1.00 31.50 101 ASP A O 1
ATOM 786 N N . ASN A 1 102 ? -30.976 -29.013 88.450 1.00 34.66 102 ASN A N 1
ATOM 787 C CA . ASN A 1 102 ? -30.664 -29.595 87.143 1.00 34.66 102 ASN A CA 1
ATOM 788 C C . ASN A 1 102 ? -30.400 -28.429 86.182 1.00 34.66 102 ASN A C 1
ATOM 790 O O . ASN A 1 102 ? -31.175 -28.143 85.269 1.00 34.66 102 ASN A O 1
ATOM 794 N N . ILE A 1 103 ? -29.301 -27.715 86.420 1.00 33.28 103 ILE A N 1
ATOM 795 C CA . ILE A 1 103 ? -28.586 -27.071 85.321 1.00 33.28 103 ILE A CA 1
ATOM 796 C C . ILE A 1 103 ? -27.660 -28.165 84.803 1.00 33.28 103 ILE A C 1
ATOM 798 O O . ILE A 1 103 ? -26.584 -28.382 85.352 1.00 33.28 103 ILE A O 1
ATOM 802 N N . GLU A 1 104 ? -28.128 -28.915 83.806 1.00 34.28 104 GLU A N 1
ATOM 803 C CA . GLU A 1 104 ? -27.223 -29.701 82.976 1.00 34.28 104 GLU A CA 1
ATOM 804 C C . GLU A 1 104 ? -26.231 -28.725 82.335 1.00 34.28 104 GLU A C 1
ATOM 806 O O . GLU A 1 104 ? -26.615 -27.755 81.674 1.00 34.28 104 GLU A O 1
ATOM 811 N N . GLU A 1 105 ? -24.950 -28.967 82.595 1.00 28.80 105 GLU A N 1
ATOM 812 C CA . GLU A 1 105 ? -23.831 -28.346 81.906 1.00 28.80 105 GLU A CA 1
ATOM 813 C C . GLU A 1 105 ? -24.018 -28.508 80.396 1.00 28.80 105 GLU A C 1
ATOM 815 O O . GLU A 1 105 ? -23.925 -29.603 79.844 1.00 28.80 105 GLU A O 1
ATOM 820 N N . PHE A 1 106 ? -24.275 -27.399 79.708 1.00 27.20 106 PHE A N 1
ATOM 821 C CA . PHE A 1 106 ? -24.164 -27.358 78.261 1.00 27.20 106 PHE A CA 1
ATOM 822 C C . PHE A 1 106 ? -22.688 -27.146 77.909 1.00 27.20 106 PHE A C 1
ATOM 824 O O . PHE A 1 106 ? -22.211 -26.011 77.833 1.00 27.20 106 PHE A O 1
ATOM 831 N N . GLU A 1 107 ? -21.951 -28.244 77.734 1.00 32.22 107 GLU A N 1
ATOM 832 C CA . GLU A 1 107 ? -20.634 -28.199 77.099 1.00 32.22 107 GLU A CA 1
ATOM 833 C C . GLU A 1 107 ? -20.772 -27.823 75.612 1.00 32.22 107 GLU A C 1
ATOM 835 O O . GLU A 1 107 ? -21.619 -28.376 74.901 1.00 32.22 107 GLU A O 1
ATOM 840 N N . PRO A 1 108 ? -19.937 -26.904 75.094 1.00 33.62 108 PRO A N 1
ATOM 841 C CA . PRO A 1 108 ? -19.976 -26.519 73.698 1.00 33.62 108 PRO A CA 1
ATOM 842 C C . PRO A 1 108 ? -19.159 -27.525 72.890 1.00 33.62 108 PRO A C 1
ATOM 844 O O . PRO A 1 108 ? -17.948 -27.634 73.082 1.00 33.62 108 PRO A O 1
ATOM 847 N N . ASN A 1 109 ? -19.785 -28.218 71.937 1.00 30.39 109 ASN A N 1
ATOM 848 C CA . ASN A 1 109 ? -19.017 -28.939 70.930 1.00 30.39 109 ASN A CA 1
ATOM 849 C C . ASN A 1 109 ? -19.431 -28.614 69.495 1.00 30.39 109 ASN A C 1
ATOM 851 O O . ASN A 1 109 ? -20.590 -28.373 69.167 1.00 30.39 109 ASN A O 1
ATOM 855 N N . ASN A 1 110 ? -18.382 -28.530 68.685 1.00 31.88 110 ASN A N 1
ATOM 856 C CA . ASN A 1 110 ? -18.274 -27.919 67.371 1.00 31.88 110 ASN A CA 1
ATOM 857 C C . ASN A 1 110 ? -19.122 -28.581 66.271 1.00 31.88 110 ASN A C 1
ATOM 859 O O . ASN A 1 110 ? -19.173 -29.799 66.167 1.00 31.88 110 ASN A O 1
ATOM 863 N N . GLN A 1 111 ? -19.616 -27.714 65.376 1.00 37.59 111 GLN A N 1
ATOM 864 C CA . GLN A 1 111 ? -19.761 -27.881 63.919 1.00 37.59 111 GLN A CA 1
ATOM 865 C C . GLN A 1 111 ? -20.461 -29.140 63.381 1.00 37.59 111 GLN A C 1
ATOM 867 O O . GLN A 1 111 ? -19.842 -30.191 63.270 1.00 37.59 111 GLN A O 1
ATOM 872 N N . GLN A 1 112 ? -21.655 -28.954 62.801 1.00 30.84 112 GLN A N 1
ATOM 873 C CA . GLN A 1 112 ? -21.878 -29.105 61.350 1.00 30.84 112 GLN A CA 1
ATOM 874 C C . GLN A 1 112 ? -23.323 -28.758 60.942 1.00 30.84 112 GLN A C 1
ATOM 876 O O . GLN A 1 112 ? -24.261 -28.898 61.717 1.00 30.84 112 GLN A O 1
ATOM 881 N N . ASP A 1 113 ? -23.455 -28.332 59.684 1.00 30.70 113 ASP A N 1
ATOM 882 C CA . ASP A 1 113 ? -24.680 -28.214 58.881 1.00 30.70 113 ASP A CA 1
ATOM 883 C C . ASP A 1 113 ? -25.550 -26.953 58.979 1.00 30.70 113 ASP A C 1
ATOM 885 O O . ASP A 1 113 ? -26.737 -26.933 59.312 1.00 30.70 113 ASP A O 1
ATOM 889 N N . THR A 1 114 ? -24.964 -25.898 58.415 1.00 44.16 114 THR A N 1
ATOM 890 C CA . THR A 1 114 ? -25.654 -24.839 57.676 1.00 44.16 114 THR A CA 1
ATOM 891 C C . THR A 1 114 ? -26.525 -25.411 56.542 1.00 44.16 114 THR A C 1
ATOM 893 O O . THR A 1 114 ? -26.049 -25.552 55.420 1.00 44.16 114 THR A O 1
ATOM 896 N N . ALA A 1 115 ? -27.800 -25.720 56.806 1.00 34.47 115 ALA A N 1
ATOM 897 C CA . ALA A 1 115 ? -28.865 -25.746 55.779 1.00 34.47 115 ALA A CA 1
ATOM 898 C C . ALA A 1 115 ? -30.302 -25.930 56.316 1.00 34.47 115 ALA A C 1
ATOM 900 O O . ALA A 1 115 ? -31.244 -25.749 55.546 1.00 34.47 115 ALA A O 1
ATOM 901 N N . LYS A 1 116 ? -30.523 -26.268 57.598 1.00 34.00 116 LYS A N 1
ATOM 902 C CA . LYS A 1 116 ? -31.881 -26.563 58.121 1.00 34.00 116 LYS A CA 1
ATOM 903 C C . LYS A 1 116 ? -32.473 -25.530 59.091 1.00 34.00 116 LYS A C 1
ATOM 905 O O . LYS A 1 116 ? -33.655 -25.615 59.410 1.00 34.00 116 LYS A O 1
ATOM 910 N N . GLU A 1 117 ? -31.727 -24.502 59.489 1.00 31.31 117 GLU A N 1
ATOM 911 C CA . GLU A 1 117 ? -32.172 -23.573 60.547 1.00 31.31 117 GLU A CA 1
ATOM 912 C C . GLU A 1 117 ? -32.994 -22.364 60.069 1.00 31.31 117 GLU A C 1
ATOM 914 O O . GLU A 1 117 ? -33.621 -21.687 60.878 1.00 31.31 117 GLU A O 1
ATOM 919 N N . ARG A 1 118 ? -33.112 -22.113 58.758 1.00 32.69 118 ARG A N 1
ATOM 920 C CA . ARG A 1 118 ? -33.986 -21.036 58.237 1.00 32.69 118 ARG A CA 1
ATOM 921 C C . ARG A 1 118 ? -35.463 -21.430 58.082 1.00 32.69 118 ARG A C 1
ATOM 923 O O . ARG A 1 118 ? -36.266 -20.598 57.674 1.00 32.69 118 ARG A O 1
ATOM 930 N N . SER A 1 119 ? -35.839 -22.662 58.437 1.00 33.22 119 SER A N 1
ATOM 931 C CA . SER A 1 119 ? -37.215 -23.172 58.300 1.00 33.22 119 SER A CA 1
ATOM 932 C C . SER A 1 119 ? -38.060 -23.110 59.585 1.00 33.22 119 SER A C 1
ATOM 934 O O . SER A 1 119 ? -39.235 -23.465 59.537 1.00 33.22 119 SER A O 1
ATOM 936 N N . TYR A 1 120 ? -37.515 -22.644 60.714 1.00 30.56 120 TYR A N 1
ATOM 937 C CA . TYR A 1 120 ? -38.212 -22.664 62.013 1.00 30.56 120 TYR A CA 1
ATOM 938 C C . TYR A 1 120 ? -38.607 -21.286 62.563 1.00 30.56 120 TYR A C 1
ATOM 940 O O . TYR A 1 120 ? -38.939 -21.177 63.738 1.00 30.56 120 TYR A O 1
ATOM 948 N N . PHE A 1 121 ? -38.617 -20.229 61.739 1.00 29.09 121 PHE A N 1
ATOM 949 C CA . PHE A 1 121 ? -38.950 -18.878 62.224 1.00 29.09 121 PHE A CA 1
ATOM 950 C C . PHE A 1 121 ? -40.253 -18.272 61.678 1.00 29.09 121 PHE A C 1
ATOM 952 O O . PHE A 1 121 ? -40.643 -17.196 62.110 1.00 29.09 121 PHE A O 1
ATOM 959 N N . ASN A 1 122 ? -40.977 -18.964 60.789 1.00 32.06 122 ASN A N 1
ATOM 960 C CA . ASN A 1 122 ? -42.265 -18.490 60.253 1.00 32.06 122 ASN A CA 1
ATOM 961 C C . ASN A 1 122 ? -43.392 -19.529 60.359 1.00 32.06 122 ASN A C 1
ATOM 963 O O . ASN A 1 122 ? -44.275 -19.588 59.506 1.00 32.06 122 ASN A O 1
ATOM 967 N N . GLN A 1 123 ? -43.396 -20.333 61.422 1.00 30.88 123 GLN A N 1
ATOM 968 C CA . GLN A 1 123 ? -44.611 -21.021 61.846 1.00 30.88 123 GLN A CA 1
ATOM 969 C C . GLN A 1 123 ? -45.228 -20.224 62.989 1.00 30.88 123 GLN A C 1
ATOM 971 O O . GLN A 1 123 ? -44.733 -20.210 64.112 1.00 30.88 123 GLN A O 1
ATOM 976 N N . THR A 1 124 ? -46.287 -19.494 62.624 1.00 32.00 124 THR A N 1
ATOM 977 C CA . THR A 1 124 ? -47.483 -19.249 63.437 1.00 32.00 124 THR A CA 1
ATOM 978 C C . THR A 1 124 ? -47.436 -19.978 64.765 1.00 32.00 124 THR A C 1
ATOM 980 O O . THR A 1 124 ? -47.481 -21.197 64.749 1.00 32.00 124 THR A O 1
ATOM 983 N N . ILE A 1 125 ? -47.400 -19.239 65.873 1.00 31.61 125 ILE A N 1
ATOM 984 C CA . ILE A 1 125 ? -47.679 -19.737 67.223 1.00 31.61 125 ILE A CA 1
ATOM 985 C C . ILE A 1 125 ? -49.112 -20.302 67.227 1.00 31.61 125 ILE A C 1
ATOM 987 O O . ILE A 1 125 ? -50.047 -19.509 67.099 1.00 31.61 125 ILE A O 1
ATOM 991 N N . PRO A 1 126 ? -49.347 -21.616 67.412 1.00 35.62 126 PRO A N 1
ATOM 992 C CA . PRO A 1 126 ? -50.672 -22.152 67.671 1.00 35.62 126 PRO A CA 1
ATOM 993 C C . PRO A 1 126 ? -50.554 -22.992 68.942 1.00 35.62 126 PRO A C 1
ATOM 995 O O . PRO A 1 126 ? -50.393 -24.208 68.914 1.00 35.62 126 PRO A O 1
ATOM 998 N N . GLY A 1 127 ? -50.493 -22.310 70.076 1.00 31.73 127 GLY A N 1
ATOM 999 C CA . GLY A 1 127 ? -50.171 -22.967 71.331 1.00 31.73 127 GLY A CA 1
ATOM 1000 C C . GLY A 1 127 ? -50.252 -21.997 72.484 1.00 31.73 127 GLY A C 1
ATOM 1001 O O . GLY A 1 127 ? -49.267 -21.765 73.176 1.00 31.73 127 GLY A O 1
ATOM 1002 N N . GLU A 1 128 ? -51.431 -21.409 72.684 1.00 33.41 128 GLU A N 1
ATOM 1003 C CA . GLU A 1 128 ? -51.793 -20.913 74.007 1.00 33.41 128 GLU A CA 1
ATOM 1004 C C . GLU A 1 128 ? -51.700 -22.097 74.976 1.00 33.41 128 GLU A C 1
ATOM 1006 O O . GLU A 1 128 ? -52.585 -22.947 75.021 1.00 33.41 128 GLU A O 1
ATOM 1011 N N . ASN A 1 129 ? -50.593 -22.187 75.713 1.00 34.38 129 ASN A N 1
ATOM 1012 C CA . ASN A 1 129 ? -50.388 -23.229 76.705 1.00 34.38 129 ASN A CA 1
ATOM 1013 C C . ASN A 1 129 ? -51.416 -23.018 77.844 1.00 34.38 129 ASN A C 1
ATOM 1015 O O . ASN A 1 129 ? -51.309 -22.021 78.574 1.00 34.38 129 ASN A O 1
ATOM 1019 N N . PRO A 1 130 ? -52.424 -23.900 78.018 1.00 36.53 130 PRO A N 1
ATOM 1020 C CA . PRO A 1 130 ? -53.532 -23.680 78.957 1.00 36.53 130 PRO A CA 1
ATOM 1021 C C . PRO A 1 130 ? -53.057 -23.589 80.414 1.00 36.53 130 PRO A C 1
ATOM 1023 O O . PRO A 1 130 ? -53.696 -22.945 81.247 1.00 36.53 130 PRO A O 1
ATOM 1026 N N . PHE A 1 131 ? -51.887 -24.162 80.704 1.00 35.25 131 PHE A N 1
ATOM 1027 C CA . PHE A 1 131 ? -51.279 -24.182 82.030 1.00 35.25 131 PHE A CA 1
ATOM 1028 C C . PHE A 1 131 ? -50.808 -22.806 82.522 1.00 35.25 131 PHE A C 1
ATOM 1030 O O . PHE A 1 131 ? -50.929 -22.515 83.713 1.00 35.25 131 PHE A O 1
ATOM 1037 N N . ILE A 1 132 ? -50.343 -21.913 81.636 1.00 38.56 132 ILE A N 1
ATOM 1038 C CA . ILE A 1 132 ? -49.915 -20.563 82.053 1.00 38.56 132 ILE A CA 1
ATOM 1039 C C . ILE A 1 132 ? -51.136 -19.671 82.333 1.00 38.56 132 ILE A C 1
ATOM 1041 O O . ILE A 1 132 ? -51.131 -18.899 83.295 1.00 38.56 132 ILE A O 1
ATOM 1045 N N . ARG A 1 133 ? -52.236 -19.836 81.578 1.00 34.41 133 ARG A N 1
ATOM 1046 C CA . ARG A 1 133 ? -53.513 -19.156 81.877 1.00 34.41 133 ARG A CA 1
ATOM 1047 C C . ARG A 1 133 ? -54.096 -19.589 83.220 1.00 34.41 133 ARG A C 1
ATOM 1049 O O . ARG A 1 133 ? -54.685 -18.761 83.913 1.00 34.41 133 ARG A O 1
ATOM 1056 N N . GLN A 1 134 ? -53.944 -20.860 83.584 1.00 33.84 134 GLN A N 1
ATOM 1057 C CA . GLN A 1 134 ? -54.558 -21.398 84.794 1.00 33.84 134 GLN A CA 1
ATOM 1058 C C . GLN A 1 134 ? -53.846 -20.934 86.071 1.00 33.84 134 GLN A C 1
ATOM 1060 O O . GLN A 1 134 ? -54.514 -20.670 87.065 1.00 33.84 134 GLN A O 1
ATOM 1065 N N . ARG A 1 135 ? -52.526 -20.700 86.023 1.00 32.84 135 ARG A N 1
ATOM 1066 C CA . ARG A 1 135 ? -51.774 -20.142 87.162 1.00 32.84 135 ARG A CA 1
ATOM 1067 C C . ARG A 1 135 ? -51.929 -18.619 87.303 1.00 32.84 135 ARG A C 1
ATOM 1069 O O . ARG A 1 135 ? -51.973 -18.111 88.418 1.00 32.84 135 ARG A O 1
ATOM 1076 N N . MET A 1 136 ? -52.109 -17.894 86.194 1.00 30.81 136 MET A N 1
ATOM 1077 C CA . MET A 1 136 ? -52.358 -16.438 86.192 1.00 30.81 136 MET A CA 1
ATOM 1078 C C . MET A 1 136 ? -53.762 -16.038 86.688 1.00 30.81 136 MET A C 1
ATOM 1080 O O . MET A 1 136 ? -53.994 -14.864 86.961 1.00 30.81 136 MET A O 1
ATOM 1084 N N . ARG A 1 137 ? -54.711 -16.980 86.809 1.00 38.59 137 ARG A N 1
ATOM 1085 C CA . ARG A 1 137 ? -56.086 -16.702 87.272 1.00 38.59 137 ARG A CA 1
ATOM 1086 C C . ARG A 1 137 ? -56.359 -17.038 88.739 1.00 38.59 137 ARG A C 1
ATOM 1088 O O . ARG A 1 137 ? -57.422 -16.676 89.232 1.00 38.59 137 ARG A O 1
ATOM 1095 N N . THR A 1 138 ? -55.427 -17.668 89.452 1.00 37.25 138 THR A N 1
ATOM 1096 C CA . THR A 1 138 ? -55.606 -18.018 90.877 1.00 37.25 138 THR A CA 1
ATOM 1097 C C . THR A 1 138 ? -54.587 -17.378 91.815 1.00 37.25 138 THR A C 1
ATOM 1099 O O . THR A 1 138 ? -54.593 -17.674 93.004 1.00 37.25 138 THR A O 1
ATOM 1102 N N . GLY A 1 139 ? -53.768 -16.440 91.336 1.00 42.34 139 GLY A N 1
ATOM 1103 C CA . GLY A 1 139 ? -53.223 -15.407 92.211 1.00 42.34 139 GLY A CA 1
ATOM 1104 C C . GLY A 1 139 ? -54.290 -14.333 92.359 1.00 42.34 139 GLY A C 1
ATOM 1105 O O . GLY A 1 139 ? -54.456 -13.530 91.443 1.00 42.34 139 GLY A O 1
ATOM 1106 N N . ARG A 1 140 ? -55.061 -14.323 93.457 1.00 48.91 140 ARG A N 1
ATOM 1107 C CA . ARG A 1 140 ? -55.891 -13.153 93.785 1.00 48.91 140 ARG A CA 1
ATOM 1108 C C . ARG A 1 140 ? -54.937 -11.960 93.803 1.00 48.91 140 ARG A C 1
ATOM 1110 O O . ARG A 1 140 ? -54.131 -11.855 94.721 1.00 48.91 140 ARG A O 1
ATOM 1117 N N . GLN A 1 141 ? -54.979 -11.096 92.786 1.00 55.16 141 GLN A N 1
ATOM 1118 C CA . GLN A 1 141 ? -54.354 -9.786 92.897 1.00 55.16 141 GLN A CA 1
ATOM 1119 C C . GLN A 1 141 ? -55.018 -9.159 94.111 1.00 55.16 141 GLN A C 1
ATOM 1121 O O . GLN A 1 141 ? -56.222 -8.902 94.087 1.00 55.16 141 GLN A O 1
ATOM 1126 N N . ASN A 1 142 ? -54.275 -9.018 95.205 1.00 65.12 142 ASN A N 1
ATOM 1127 C CA . ASN A 1 142 ? -54.775 -8.266 96.332 1.00 65.12 142 ASN A CA 1
ATOM 1128 C C . ASN A 1 142 ? -54.881 -6.824 95.824 1.00 65.12 142 ASN A C 1
ATOM 1130 O O . ASN A 1 142 ? -53.876 -6.134 95.653 1.00 65.12 142 ASN A O 1
ATOM 1134 N N . LEU A 1 143 ? -56.100 -6.442 95.435 1.00 68.19 143 LEU A N 1
ATOM 1135 C CA . LEU A 1 143 ? -56.385 -5.178 94.768 1.00 68.19 143 LEU A CA 1
ATOM 1136 C C . LEU A 1 143 ? -56.004 -4.011 95.682 1.00 68.19 143 LEU A C 1
ATOM 1138 O O . LEU A 1 143 ? -55.527 -2.992 95.194 1.00 68.19 143 LEU A O 1
ATOM 1142 N N . GLU A 1 144 ? -56.117 -4.211 96.997 1.00 67.62 144 GLU A N 1
ATOM 1143 C CA . GLU A 1 144 ? -55.672 -3.265 98.016 1.00 67.62 144 GLU A CA 1
ATOM 1144 C C . GLU A 1 144 ? -54.141 -3.185 98.084 1.00 67.62 144 GLU A C 1
ATOM 1146 O O . GLU A 1 144 ? -53.595 -2.090 97.995 1.00 67.62 144 GLU A O 1
ATOM 1151 N N . MET A 1 145 ? -53.421 -4.313 98.071 1.00 72.00 145 MET A N 1
ATOM 1152 C CA . MET A 1 145 ? -51.949 -4.310 97.974 1.00 72.00 145 MET A CA 1
ATOM 1153 C C . MET A 1 145 ? -51.457 -3.658 96.669 1.00 72.00 145 MET A C 1
ATOM 1155 O O . MET A 1 145 ? -50.478 -2.918 96.654 1.00 72.00 145 MET A O 1
ATOM 1159 N N . CYS A 1 146 ? -52.154 -3.870 95.551 1.00 70.69 146 CYS A N 1
ATOM 1160 C CA . CYS A 1 146 ? -51.838 -3.213 94.282 1.00 70.69 146 CYS A CA 1
ATOM 1161 C C . CYS A 1 146 ? -52.089 -1.700 94.329 1.00 70.69 146 CYS A C 1
ATOM 1163 O O . CYS A 1 146 ? -51.272 -0.944 93.799 1.00 70.69 146 CYS A O 1
ATOM 1165 N N . LYS A 1 147 ? -53.174 -1.250 94.976 1.00 74.38 147 LYS A N 1
ATOM 1166 C CA . LYS A 1 147 ? -53.447 0.175 95.223 1.00 74.38 147 LYS A CA 1
ATOM 1167 C C . LYS A 1 147 ? -52.379 0.795 96.119 1.00 74.38 147 LYS A C 1
ATOM 1169 O O . LYS A 1 147 ? -51.917 1.886 95.814 1.00 74.38 147 LYS A O 1
ATOM 1174 N N . VAL A 1 148 ? -51.931 0.082 97.149 1.00 74.56 148 VAL A N 1
ATOM 1175 C CA . VAL A 1 148 ? -50.889 0.523 98.087 1.00 74.56 148 VAL A CA 1
ATOM 1176 C C . VAL A 1 148 ? -49.529 0.622 97.403 1.00 74.56 148 VAL A C 1
ATOM 1178 O O . VAL A 1 148 ? -48.901 1.675 97.440 1.00 74.56 148 VAL A O 1
ATOM 1181 N N . ILE A 1 149 ? -49.106 -0.412 96.673 1.00 74.75 149 ILE A N 1
ATOM 1182 C CA . ILE A 1 149 ? -47.872 -0.376 95.872 1.00 74.75 149 ILE A CA 1
ATOM 1183 C C . ILE A 1 149 ? -47.948 0.742 94.825 1.00 74.75 149 ILE A C 1
ATOM 1185 O O . ILE A 1 149 ? -46.956 1.422 94.578 1.00 74.75 149 ILE A O 1
ATOM 1189 N N . HIS A 1 150 ? -49.112 0.966 94.209 1.00 76.50 150 HIS A N 1
ATOM 1190 C CA . HIS A 1 150 ? -49.306 2.063 93.264 1.00 76.50 150 HIS A CA 1
ATOM 1191 C C . HIS A 1 150 ? -49.238 3.438 93.943 1.00 76.50 150 HIS A C 1
ATOM 1193 O O . HIS A 1 150 ? -48.618 4.341 93.388 1.00 76.50 150 HIS A O 1
ATOM 1199 N N . LEU A 1 151 ? -49.835 3.605 95.124 1.00 76.94 151 LEU A N 1
ATOM 1200 C CA . LEU A 1 151 ? -49.809 4.835 95.916 1.00 76.94 151 LEU A CA 1
ATOM 1201 C C . LEU A 1 151 ? -48.374 5.174 96.340 1.00 76.94 151 LEU A C 1
ATOM 1203 O O . LEU A 1 151 ? -47.870 6.241 95.999 1.00 76.94 151 LEU A O 1
ATOM 1207 N N . LEU A 1 152 ? -47.674 4.219 96.959 1.00 73.50 152 LEU A N 1
ATOM 1208 C CA . LEU A 1 152 ? -46.276 4.354 97.378 1.00 73.50 152 LEU A CA 1
ATOM 1209 C C . LEU A 1 152 ? -45.339 4.609 96.192 1.00 73.50 152 LEU A C 1
ATOM 1211 O O . LEU A 1 152 ? -44.436 5.439 96.272 1.00 73.50 152 LEU A O 1
ATOM 1215 N N . TRP A 1 153 ? -45.577 3.942 95.061 1.00 74.62 153 TRP A N 1
ATOM 1216 C CA . TRP A 1 153 ? -44.814 4.180 93.840 1.00 74.62 153 TRP A CA 1
ATOM 1217 C C . TRP A 1 153 ? -45.112 5.546 93.217 1.00 74.62 153 TRP A C 1
ATOM 1219 O O . TRP A 1 153 ? -44.224 6.133 92.605 1.00 74.62 153 TRP A O 1
ATOM 1229 N N . SER A 1 154 ? -46.340 6.060 93.325 1.00 77.50 154 SER A N 1
ATOM 1230 C CA . SER A 1 154 ? -46.747 7.334 92.715 1.00 77.50 154 SER A CA 1
ATOM 1231 C C . SER A 1 154 ? -46.197 8.545 93.464 1.00 77.50 154 SER A C 1
ATOM 1233 O O . SER A 1 154 ? -46.002 9.591 92.845 1.00 77.50 154 SER A O 1
ATOM 1235 N N . THR A 1 155 ? -45.868 8.387 94.747 1.00 78.25 155 THR A N 1
ATOM 1236 C CA . THR A 1 155 ? -45.335 9.436 95.621 1.00 78.25 155 THR A CA 1
ATOM 1237 C C . THR A 1 155 ? -43.812 9.602 95.434 1.00 78.25 155 THR A C 1
ATOM 1239 O O . THR A 1 155 ? -43.032 8.734 95.834 1.00 78.25 155 THR A O 1
ATOM 1242 N N . PRO A 1 156 ? -43.325 10.714 94.838 1.00 74.81 156 PRO A N 1
ATOM 1243 C CA . PRO A 1 156 ? -41.901 10.918 94.548 1.00 74.81 156 PRO A CA 1
ATOM 1244 C C . PRO A 1 156 ? -40.931 10.824 95.744 1.00 74.81 156 PRO A C 1
ATOM 1246 O O . PRO A 1 156 ? -39.878 10.213 95.557 1.00 74.81 156 PRO A O 1
ATOM 1249 N N . PRO A 1 157 ? -41.226 11.371 96.945 1.00 73.50 157 PRO A N 1
ATOM 1250 C CA . PRO A 1 157 ? -40.307 11.272 98.084 1.00 73.50 157 PRO A CA 1
ATOM 1251 C C . PRO A 1 157 ? -40.136 9.832 98.589 1.00 73.50 157 PRO A C 1
ATOM 1253 O O . PRO A 1 157 ? -39.024 9.437 98.928 1.00 73.50 157 PRO A O 1
ATOM 1256 N N . VAL A 1 158 ? -41.186 9.007 98.519 1.00 69.19 158 VAL A N 1
ATOM 1257 C CA . VAL A 1 158 ? -41.128 7.578 98.881 1.00 69.19 158 VAL A CA 1
ATOM 1258 C C . VAL A 1 158 ? -40.193 6.808 97.942 1.00 69.19 158 VAL A C 1
ATOM 1260 O O . VAL A 1 158 ? -39.420 5.965 98.386 1.00 69.19 158 VAL A O 1
ATOM 1263 N N . ARG A 1 159 ? -40.163 7.148 96.646 1.00 69.38 159 ARG A N 1
ATOM 1264 C CA . ARG A 1 159 ? -39.211 6.544 95.692 1.00 69.38 159 ARG A CA 1
ATOM 1265 C C . ARG A 1 159 ? -37.748 6.886 95.990 1.00 69.38 159 ARG A C 1
ATOM 1267 O O . ARG A 1 159 ? -36.874 6.091 95.654 1.00 69.38 159 ARG A O 1
ATOM 1274 N N . ASN A 1 160 ? -37.469 8.044 96.587 1.00 72.81 160 ASN A N 1
ATOM 1275 C CA . ASN A 1 160 ? -36.108 8.424 96.980 1.00 72.81 160 ASN A CA 1
ATOM 1276 C C . ASN A 1 160 ? -35.683 7.695 98.263 1.00 72.81 160 ASN A C 1
ATOM 1278 O O . ASN A 1 160 ? -34.591 7.137 98.298 1.00 72.81 160 ASN A O 1
ATOM 1282 N N . LEU A 1 161 ? -36.591 7.571 99.236 1.00 67.88 161 LEU A N 1
ATOM 1283 C CA . LEU A 1 161 ? -36.398 6.754 100.440 1.00 67.88 161 LEU A CA 1
ATOM 1284 C C . LEU A 1 161 ? -36.103 5.285 100.110 1.00 67.88 161 LEU A C 1
ATOM 1286 O O . LEU A 1 161 ? -35.194 4.696 100.679 1.00 67.88 161 LEU A O 1
ATOM 1290 N N . VAL A 1 162 ? -36.807 4.697 99.138 1.00 71.88 162 VAL A N 1
ATOM 1291 C CA . VAL A 1 162 ? -36.555 3.318 98.671 1.00 71.88 162 VAL A CA 1
ATOM 1292 C C . VAL A 1 162 ? -35.140 3.142 98.116 1.00 71.88 162 VAL A C 1
ATOM 1294 O O . VAL A 1 162 ? -34.540 2.088 98.310 1.00 71.88 162 VAL A O 1
ATOM 1297 N N . LYS A 1 163 ? -34.584 4.159 97.445 1.00 72.69 163 LYS A N 1
ATOM 1298 C CA . LYS A 1 163 ? -33.211 4.113 96.915 1.00 72.69 163 LYS A CA 1
ATOM 1299 C C . LYS A 1 163 ? -32.160 4.197 98.022 1.00 72.69 163 LYS A C 1
ATOM 1301 O O . LYS A 1 163 ? -31.121 3.557 97.901 1.00 72.69 163 LYS A O 1
ATOM 1306 N N . GLU A 1 164 ? -32.434 4.954 99.082 1.00 71.00 164 GLU A N 1
ATOM 1307 C CA . GLU A 1 164 ? -31.559 5.081 100.256 1.00 71.00 164 GLU A CA 1
ATOM 1308 C C . GLU A 1 164 ? -31.624 3.831 101.153 1.00 71.00 164 GLU A C 1
ATOM 1310 O O . GLU A 1 164 ? -30.591 3.301 101.561 1.00 71.00 164 GLU A O 1
ATOM 1315 N N . LEU A 1 165 ? -32.825 3.286 101.372 1.00 67.75 165 LEU A N 1
ATOM 1316 C CA . LEU A 1 165 ? -33.071 2.051 102.132 1.00 67.75 165 LEU A CA 1
ATOM 1317 C C . LEU A 1 165 ? -32.674 0.779 101.372 1.00 67.75 165 LEU A C 1
ATOM 1319 O O . LEU A 1 165 ? -32.528 -0.282 101.976 1.00 67.75 165 LEU A O 1
ATOM 1323 N N . GLY A 1 166 ? -32.444 0.883 100.061 1.00 62.38 166 GLY A N 1
ATOM 1324 C CA . GLY A 1 166 ? -32.059 -0.234 99.200 1.00 62.38 166 GLY A CA 1
ATOM 1325 C C . GLY A 1 166 ? -30.783 -0.964 99.634 1.00 62.38 166 GLY A C 1
ATOM 1326 O O . GLY A 1 166 ? -30.595 -2.130 99.297 1.00 62.38 166 GLY A O 1
ATOM 1327 N N . GLN A 1 167 ? -29.926 -0.306 100.420 1.00 67.81 167 GLN A N 1
ATOM 1328 C CA . GLN A 1 167 ? -28.702 -0.887 100.982 1.00 67.81 167 GLN A CA 1
ATOM 1329 C C . GLN A 1 167 ? -28.953 -1.797 102.196 1.00 67.81 167 GLN A C 1
ATOM 1331 O O . GLN A 1 167 ? -28.075 -2.574 102.558 1.00 67.81 167 GLN A O 1
ATOM 1336 N N . GLN A 1 168 ? -30.134 -1.713 102.816 1.00 66.88 168 GLN A N 1
ATOM 1337 C CA . GLN A 1 168 ? -30.502 -2.453 104.031 1.00 66.88 168 GLN A CA 1
ATOM 1338 C C . GLN A 1 168 ? -31.465 -3.623 103.753 1.00 66.88 168 GLN A C 1
ATOM 1340 O O . GLN A 1 168 ? -31.952 -4.269 104.679 1.00 66.88 168 GLN A O 1
ATOM 1345 N N . ILE A 1 169 ? -31.750 -3.907 102.478 1.00 74.88 169 ILE A N 1
ATOM 1346 C CA . ILE A 1 169 ? -32.603 -5.024 102.053 1.00 74.88 169 ILE A CA 1
ATOM 1347 C C . ILE A 1 169 ? -31.903 -6.367 102.337 1.00 74.88 169 ILE A C 1
ATOM 1349 O O . ILE A 1 169 ? -30.680 -6.481 102.258 1.00 74.88 169 ILE A O 1
ATOM 1353 N N . SER A 1 170 ? -32.694 -7.414 102.595 1.00 77.00 170 SER A N 1
ATOM 1354 C CA . SER A 1 170 ? -32.225 -8.804 102.663 1.00 77.00 170 SER A CA 1
ATOM 1355 C C . SER A 1 170 ? -31.287 -9.183 101.492 1.00 77.00 170 SER A C 1
ATOM 1357 O O . SER A 1 170 ? -31.615 -8.897 100.331 1.00 77.00 170 SER A O 1
ATOM 1359 N N . PRO A 1 171 ? -30.167 -9.892 101.751 1.00 75.62 171 PRO A N 1
ATOM 1360 C CA . PRO A 1 171 ? -29.220 -10.322 100.718 1.00 75.62 171 PRO A CA 1
ATOM 1361 C C . PRO A 1 171 ? -29.874 -11.076 99.551 1.00 75.62 171 PRO A C 1
ATOM 1363 O O . PRO A 1 171 ? -29.510 -10.858 98.396 1.00 75.62 171 PRO A O 1
ATOM 1366 N N . SER A 1 172 ? -30.88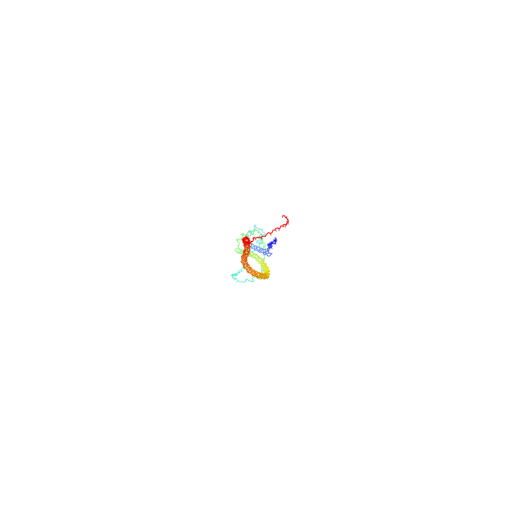9 -11.903 99.828 1.00 76.94 172 SER A N 1
ATOM 1367 C CA . SER A 1 172 ? -31.611 -12.674 98.806 1.00 76.94 172 SER A CA 1
ATOM 1368 C C . SER A 1 172 ? -32.407 -11.783 97.847 1.00 76.94 172 SER A C 1
ATOM 1370 O O . SER A 1 172 ? -32.417 -12.016 96.639 1.00 76.94 172 SER A O 1
ATOM 1372 N N . ALA A 1 173 ? -33.046 -10.729 98.363 1.00 77.44 173 ALA A N 1
ATOM 1373 C CA . ALA A 1 173 ? -33.797 -9.784 97.540 1.00 77.44 173 ALA A CA 1
ATOM 1374 C C . ALA A 1 173 ? -32.866 -8.838 96.759 1.00 77.44 173 ALA A C 1
ATOM 1376 O O . ALA A 1 173 ? -33.150 -8.523 95.604 1.00 77.44 173 ALA A O 1
ATOM 1377 N N . SER A 1 174 ? -31.716 -8.467 97.332 1.00 80.81 174 SER A N 1
ATOM 1378 C CA . SER A 1 174 ? -30.669 -7.719 96.622 1.00 80.81 174 SER A CA 1
ATOM 1379 C C . SER A 1 174 ? -30.102 -8.509 95.431 1.00 80.81 174 SER A C 1
ATOM 1381 O O . SER A 1 174 ? -30.056 -7.994 94.311 1.00 80.81 174 SER A O 1
ATOM 1383 N N . MET A 1 175 ? -29.785 -9.795 95.629 1.00 81.31 175 MET A N 1
ATOM 1384 C CA . MET A 1 175 ? -29.339 -10.698 94.559 1.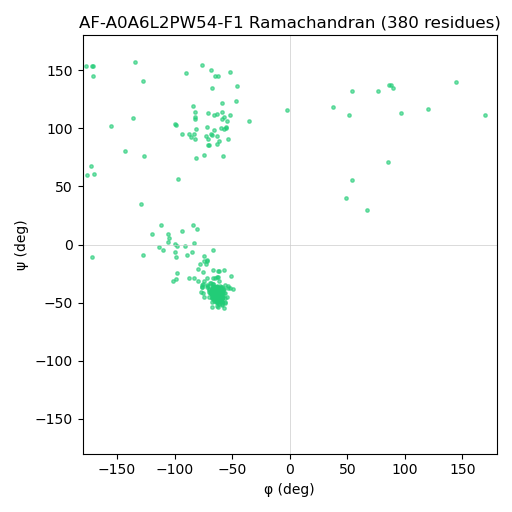00 81.31 175 MET A CA 1
ATOM 1385 C C . MET A 1 175 ? -30.385 -10.847 93.447 1.00 81.31 175 MET A C 1
ATOM 1387 O O . MET A 1 175 ? -30.055 -10.772 92.264 1.00 81.31 175 MET A O 1
ATOM 1391 N N . PHE A 1 176 ? -31.664 -10.992 93.802 1.00 85.00 176 PHE A N 1
ATOM 1392 C CA . PHE A 1 176 ? -32.748 -11.069 92.821 1.00 85.00 176 PHE A CA 1
ATOM 1393 C C . PHE A 1 176 ? -32.876 -9.784 91.982 1.00 85.00 176 PHE A C 1
ATOM 1395 O O . PHE A 1 176 ? -32.949 -9.847 90.753 1.00 85.00 176 PHE A O 1
ATOM 1402 N N . ILE A 1 177 ? -32.837 -8.608 92.621 1.00 84.81 177 ILE A N 1
ATOM 1403 C CA . ILE A 1 177 ? -32.863 -7.310 91.927 1.00 84.81 177 ILE A CA 1
ATOM 1404 C C . ILE A 1 177 ? -31.635 -7.159 91.016 1.00 84.81 177 ILE A C 1
ATOM 1406 O O . ILE A 1 177 ? -31.755 -6.674 89.887 1.00 84.81 177 ILE A O 1
ATOM 1410 N N . GLN A 1 178 ? -30.457 -7.605 91.461 1.00 86.31 178 GLN A N 1
ATOM 1411 C CA . GLN A 1 178 ? -29.241 -7.605 90.650 1.00 86.31 178 GLN A CA 1
ATOM 1412 C C . GLN A 1 178 ? -29.381 -8.495 89.407 1.00 86.31 178 GLN A C 1
ATOM 1414 O O . GLN A 1 178 ? -29.041 -8.054 88.308 1.00 86.31 178 GLN A O 1
ATOM 1419 N N . HIS A 1 179 ? -29.930 -9.704 89.540 1.00 87.81 179 HIS A N 1
ATOM 1420 C CA . HIS A 1 179 ? -30.198 -10.580 88.397 1.00 87.81 179 HIS A CA 1
ATOM 1421 C C . HIS A 1 179 ? -31.227 -9.986 87.431 1.00 87.81 179 HIS A C 1
ATOM 1423 O O . HIS A 1 179 ? -31.042 -10.059 86.217 1.00 87.81 179 HIS A O 1
ATOM 1429 N N . MET A 1 180 ? -32.262 -9.313 87.937 1.00 85.75 180 MET A N 1
ATOM 1430 C CA . MET A 1 180 ? -33.227 -8.600 87.094 1.00 85.75 180 MET A CA 1
ATOM 1431 C C . MET A 1 180 ? -32.571 -7.454 86.304 1.00 85.75 180 MET A C 1
ATOM 1433 O O . MET A 1 180 ? -32.855 -7.276 85.117 1.00 85.75 180 MET A O 1
ATOM 1437 N N . LYS A 1 181 ? -31.635 -6.716 86.914 1.00 86.19 181 LYS A N 1
ATOM 1438 C CA . LYS A 1 181 ? -30.836 -5.683 86.228 1.00 86.19 181 LYS A CA 1
ATOM 1439 C C . LYS A 1 181 ? -29.879 -6.278 85.189 1.00 86.19 181 LYS A C 1
ATOM 1441 O O . LYS A 1 181 ? -29.729 -5.721 84.104 1.00 86.19 181 LYS A O 1
ATOM 1446 N N . GLN A 1 182 ? -29.262 -7.424 85.481 1.00 87.75 182 GLN A N 1
ATOM 1447 C CA . GLN A 1 182 ? -28.423 -8.152 84.521 1.00 87.75 182 GLN A CA 1
ATOM 1448 C C . GLN A 1 182 ? -29.238 -8.636 83.315 1.00 87.75 182 GLN A C 1
ATOM 1450 O O . GLN A 1 182 ? -28.815 -8.443 82.174 1.00 87.75 182 GLN A O 1
ATOM 1455 N N . LEU A 1 183 ? -30.429 -9.192 83.555 1.00 87.25 183 LEU A N 1
ATOM 1456 C CA . LEU A 1 183 ? -31.357 -9.609 82.506 1.00 87.25 183 LEU A CA 1
ATOM 1457 C C . LEU A 1 183 ? -31.744 -8.428 81.613 1.00 87.25 183 LEU A C 1
ATOM 1459 O O . LEU A 1 183 ? -31.700 -8.533 80.390 1.00 87.25 183 LEU A O 1
ATOM 1463 N N . GLN A 1 184 ? -32.062 -7.279 82.208 1.00 86.94 184 GLN A N 1
ATOM 1464 C CA . GLN A 1 184 ? -32.352 -6.062 81.457 1.00 86.94 184 GLN A CA 1
ATOM 1465 C C . GLN A 1 184 ? -31.171 -5.619 80.580 1.00 86.94 184 GLN A C 1
ATOM 1467 O O . GLN A 1 184 ? -31.368 -5.318 79.402 1.00 86.94 184 GLN A O 1
ATOM 1472 N N . ALA A 1 185 ? -29.954 -5.580 81.129 1.00 85.00 185 ALA A N 1
ATOM 1473 C CA . ALA A 1 185 ? -28.761 -5.175 80.387 1.00 85.00 185 ALA A CA 1
ATOM 1474 C C . ALA A 1 185 ? -28.469 -6.120 79.208 1.00 85.00 185 ALA A C 1
ATOM 1476 O O . ALA A 1 185 ? -28.148 -5.666 78.106 1.00 85.00 185 ALA A O 1
ATOM 1477 N N . TYR A 1 186 ? -28.635 -7.428 79.419 1.00 86.38 186 TYR A N 1
ATOM 1478 C CA . TYR A 1 186 ? -28.504 -8.436 78.370 1.00 86.38 186 TYR A CA 1
ATOM 1479 C C . TYR A 1 186 ? -29.552 -8.246 77.267 1.00 86.38 186 TYR A C 1
ATOM 1481 O O . TYR A 1 186 ? -29.202 -8.187 76.088 1.00 86.38 186 TYR A O 1
ATOM 1489 N N . MET A 1 187 ? -30.820 -8.072 77.644 1.00 83.12 187 MET A N 1
ATOM 1490 C CA . MET A 1 187 ? -31.924 -7.854 76.706 1.00 83.12 187 MET A CA 1
ATOM 1491 C C . MET A 1 187 ? -31.732 -6.582 75.876 1.00 83.12 187 MET A C 1
ATOM 1493 O O . MET A 1 187 ? -31.926 -6.608 74.662 1.00 83.12 187 MET A O 1
ATOM 1497 N N . LEU A 1 188 ? -31.293 -5.481 76.495 1.00 83.50 188 LEU A N 1
ATOM 1498 C CA . LEU A 1 188 ? -31.015 -4.227 75.793 1.00 83.50 188 LEU A CA 1
ATOM 1499 C C . LEU A 1 188 ? -29.901 -4.401 74.753 1.00 83.50 188 LEU A C 1
ATOM 1501 O O . LEU A 1 188 ? -30.036 -3.949 73.613 1.00 83.50 188 LEU A O 1
ATOM 1505 N N . LYS A 1 189 ? -28.814 -5.084 75.131 1.00 83.31 189 LYS A N 1
ATOM 1506 C CA . LYS A 1 189 ? -27.701 -5.386 74.227 1.00 83.31 189 LYS A CA 1
ATOM 1507 C C . LYS A 1 189 ? -28.169 -6.258 73.062 1.00 83.31 189 LYS A C 1
ATOM 1509 O O . LYS A 1 189 ? -27.908 -5.902 71.920 1.00 83.31 189 LYS A O 1
ATOM 1514 N N . HIS A 1 190 ? -28.894 -7.338 73.346 1.00 81.44 190 HIS A N 1
ATOM 1515 C CA . HIS A 1 190 ? -29.359 -8.296 72.343 1.00 81.44 190 HIS A CA 1
ATOM 1516 C C . HIS A 1 190 ? -30.352 -7.678 71.340 1.00 81.44 190 HIS A C 1
ATOM 1518 O O . HIS A 1 190 ? -30.258 -7.907 70.134 1.00 81.44 190 HIS A O 1
ATOM 1524 N N . LEU A 1 191 ? -31.287 -6.850 71.816 1.00 80.81 191 LEU A N 1
ATOM 1525 C CA . LEU A 1 191 ? -32.237 -6.143 70.949 1.00 80.81 191 LEU A CA 1
ATOM 1526 C C . LEU A 1 191 ? -31.527 -5.104 70.065 1.00 80.81 191 LEU A C 1
ATOM 1528 O O . LEU A 1 191 ? -31.836 -4.980 68.879 1.00 80.81 191 LEU A O 1
ATOM 1532 N N . SER A 1 192 ? -30.517 -4.417 70.607 1.00 76.38 192 SER A N 1
ATOM 1533 C CA . SER A 1 192 ? -29.725 -3.431 69.859 1.00 76.38 192 SER A CA 1
ATOM 1534 C C . SER A 1 192 ? -28.827 -4.074 68.794 1.00 76.38 192 SER A C 1
ATOM 1536 O O . SER A 1 192 ? -28.734 -3.558 67.679 1.00 76.38 192 SER A O 1
ATOM 1538 N N . THR A 1 193 ? -28.185 -5.208 69.098 1.00 75.62 193 THR A N 1
ATOM 1539 C CA . THR A 1 193 ? -27.337 -5.933 68.134 1.00 75.62 193 THR A CA 1
ATOM 1540 C C . THR A 1 193 ? -28.161 -6.525 66.996 1.00 75.62 193 THR A C 1
ATOM 1542 O O . THR A 1 193 ? -27.798 -6.362 65.833 1.00 75.62 193 THR A O 1
ATOM 1545 N N . SER A 1 194 ? -29.320 -7.114 67.301 1.00 74.81 194 SER A N 1
ATOM 1546 C CA . SER A 1 194 ? -30.224 -7.673 66.287 1.00 74.81 194 SER A CA 1
ATOM 1547 C C . SER A 1 194 ? -30.708 -6.615 65.281 1.00 74.81 194 SER A C 1
ATOM 1549 O O . SER A 1 194 ? -30.766 -6.866 64.074 1.00 74.81 194 SER A O 1
ATOM 1551 N N . PHE A 1 195 ? -30.984 -5.392 65.747 1.00 72.31 195 PHE A N 1
ATOM 1552 C CA . PHE A 1 195 ? -31.365 -4.281 64.873 1.00 72.31 195 PHE A CA 1
ATOM 1553 C C . PHE A 1 195 ? -30.241 -3.880 63.904 1.00 72.31 195 PHE A C 1
ATOM 1555 O O . PHE A 1 195 ? -30.473 -3.728 62.701 1.00 72.31 195 PHE A O 1
ATOM 1562 N N . GLN A 1 196 ? -29.014 -3.738 64.412 1.00 76.06 196 GLN A N 1
ATOM 1563 C CA . GLN A 1 196 ? -27.849 -3.390 63.594 1.00 76.06 196 GLN A CA 1
ATOM 1564 C C . GLN A 1 196 ? -27.540 -4.469 62.550 1.00 76.06 196 GLN A C 1
ATOM 1566 O O . GLN A 1 196 ? -27.233 -4.149 61.400 1.00 76.06 196 GLN A O 1
ATOM 1571 N N . GLU A 1 197 ? -27.672 -5.742 62.916 1.00 75.69 197 GLU A N 1
ATOM 1572 C CA . GLU A 1 197 ? -27.495 -6.868 61.999 1.00 75.69 197 GLU A CA 1
ATOM 1573 C C . GLU A 1 197 ? -28.539 -6.864 60.879 1.00 75.69 197 GLU A C 1
ATOM 1575 O O . GLU A 1 197 ? -28.180 -7.005 59.710 1.00 75.69 197 GLU A O 1
ATOM 1580 N N . CYS A 1 198 ? -29.809 -6.605 61.202 1.00 79.19 198 CYS A N 1
ATOM 1581 C CA . CYS A 1 198 ? -30.877 -6.480 60.210 1.00 79.19 198 CYS A CA 1
ATOM 1582 C C . CYS A 1 198 ? -30.654 -5.294 59.253 1.00 79.19 198 CYS A C 1
ATOM 1584 O O . CYS A 1 198 ? -30.905 -5.393 58.047 1.00 79.19 198 CYS A O 1
ATOM 1586 N N . ALA A 1 199 ? -30.170 -4.157 59.761 1.00 79.19 199 ALA A N 1
ATOM 1587 C CA . ALA A 1 199 ? -29.822 -3.005 58.930 1.00 79.19 199 ALA A CA 1
ATOM 1588 C C . ALA A 1 199 ? -28.641 -3.313 57.991 1.00 79.19 199 ALA A C 1
ATOM 1590 O O . ALA A 1 199 ? -28.682 -2.973 56.804 1.00 79.19 199 ALA A O 1
ATOM 1591 N N . ARG A 1 200 ? -27.616 -4.007 58.502 1.00 86.12 200 ARG A N 1
ATOM 1592 C CA . ARG A 1 200 ? -26.447 -4.444 57.727 1.00 86.12 200 ARG A CA 1
ATOM 1593 C C . ARG A 1 200 ? -26.831 -5.437 56.632 1.00 86.12 200 ARG A C 1
ATOM 1595 O O . ARG A 1 200 ? -26.402 -5.273 55.495 1.00 86.12 200 ARG A O 1
ATOM 1602 N N . GLU A 1 201 ? -27.666 -6.422 56.951 1.00 85.88 201 GLU A N 1
ATOM 1603 C CA . GLU A 1 201 ? -28.145 -7.429 56.000 1.00 85.88 201 GLU A CA 1
ATOM 1604 C C . GLU A 1 201 ? -28.920 -6.781 54.844 1.00 85.88 201 GLU A C 1
ATOM 1606 O O . GLU A 1 201 ? -28.649 -7.059 53.678 1.00 85.88 201 GLU A O 1
ATOM 1611 N N . ARG A 1 202 ? -29.811 -5.826 55.136 1.00 84.56 202 ARG A N 1
ATOM 1612 C CA . ARG A 1 202 ? -30.533 -5.077 54.092 1.00 84.56 202 ARG A CA 1
ATOM 1613 C C . ARG A 1 202 ? -29.607 -4.265 53.197 1.00 84.56 202 ARG A C 1
ATOM 1615 O O . ARG A 1 202 ? -29.824 -4.195 51.989 1.00 84.56 202 ARG A O 1
ATOM 1622 N N . TYR A 1 203 ? -28.581 -3.641 53.770 1.00 89.69 203 TYR A N 1
ATOM 1623 C CA . TYR A 1 203 ? -27.578 -2.929 52.982 1.00 89.69 203 TYR A CA 1
ATOM 1624 C C . TYR A 1 203 ? -26.819 -3.877 52.045 1.00 89.69 203 TYR A C 1
ATOM 1626 O O . TYR A 1 203 ? -26.688 -3.578 50.859 1.00 89.69 203 TYR A O 1
ATOM 1634 N N . LEU A 1 204 ? -26.392 -5.040 52.548 1.00 93.81 204 LEU A N 1
ATOM 1635 C CA . LEU A 1 204 ? -25.722 -6.062 51.742 1.00 93.81 204 LEU A CA 1
ATOM 1636 C C . LEU A 1 204 ? -26.622 -6.597 50.626 1.00 93.81 204 LEU A C 1
ATOM 1638 O O . LEU A 1 204 ? -26.160 -6.733 49.497 1.00 93.81 204 LEU A O 1
ATOM 1642 N N . GLN A 1 205 ? -27.906 -6.831 50.901 1.00 92.19 205 GLN A N 1
ATOM 1643 C CA . GLN A 1 205 ? -28.870 -7.266 49.889 1.00 92.19 205 GLN A CA 1
ATOM 1644 C C . GLN A 1 205 ? -29.049 -6.216 48.788 1.00 92.19 205 GLN A C 1
ATOM 1646 O O . GLN A 1 205 ? -28.996 -6.555 47.607 1.00 92.19 205 GLN A O 1
ATOM 1651 N N . ARG A 1 206 ? -29.178 -4.930 49.143 1.00 94.56 206 ARG A N 1
ATOM 1652 C CA . ARG A 1 206 ? -29.247 -3.841 48.152 1.00 94.56 206 ARG A CA 1
ATOM 1653 C C . ARG A 1 206 ? -27.990 -3.764 47.291 1.00 94.56 206 ARG A C 1
ATOM 1655 O O . ARG A 1 206 ? -28.097 -3.689 46.070 1.00 94.56 206 ARG A O 1
ATOM 1662 N N . LEU A 1 207 ? -26.809 -3.818 47.911 1.00 94.56 207 LEU A N 1
ATOM 1663 C CA . LEU A 1 207 ? -25.540 -3.840 47.181 1.00 94.56 207 LEU A CA 1
ATOM 1664 C C . LEU A 1 207 ? -25.431 -5.051 46.257 1.00 94.56 207 LEU A C 1
ATOM 1666 O O . LEU A 1 207 ? -24.938 -4.922 45.141 1.00 94.56 207 LEU A O 1
ATOM 1670 N N . TRP A 1 208 ? -25.876 -6.222 46.710 1.00 96.25 208 TRP A N 1
ATOM 1671 C CA . TRP A 1 208 ? -25.861 -7.435 45.906 1.00 96.25 208 TRP A CA 1
ATOM 1672 C C . TRP A 1 208 ? -26.759 -7.299 44.676 1.00 96.25 208 TRP A C 1
ATOM 1674 O O . TRP A 1 208 ? -26.283 -7.525 43.567 1.00 96.25 208 TRP A O 1
ATOM 1684 N N . HIS A 1 209 ? -28.004 -6.844 44.847 1.00 95.75 209 HIS A N 1
ATOM 1685 C CA . HIS A 1 209 ? -28.920 -6.601 43.730 1.00 95.75 209 HIS A CA 1
ATOM 1686 C C . HIS A 1 209 ? -28.365 -5.571 42.742 1.00 95.75 209 HIS A C 1
ATOM 1688 O O . HIS A 1 209 ? -28.421 -5.792 41.534 1.00 95.75 209 HIS A O 1
ATOM 1694 N N . HIS A 1 210 ? -27.780 -4.482 43.244 1.00 96.44 210 HIS A N 1
ATOM 1695 C CA . HIS A 1 210 ? -27.160 -3.474 42.391 1.00 96.44 210 HIS A CA 1
ATOM 1696 C C . HIS A 1 210 ? -25.950 -4.032 41.628 1.00 96.44 210 HIS A C 1
ATOM 1698 O O . HIS A 1 210 ? -25.852 -3.857 40.419 1.00 96.44 210 HIS A O 1
ATOM 1704 N N . ASN A 1 211 ? -25.058 -4.765 42.299 1.00 96.25 211 ASN A N 1
ATOM 1705 C CA . ASN A 1 211 ? -23.923 -5.418 41.645 1.00 96.25 211 ASN A CA 1
ATOM 1706 C C . ASN A 1 211 ? -24.374 -6.431 40.590 1.00 96.25 211 ASN A C 1
ATOM 1708 O O . ASN A 1 211 ? -23.733 -6.555 39.550 1.00 96.25 211 ASN A O 1
ATOM 1712 N N . GLU A 1 212 ? -25.462 -7.154 40.841 1.00 96.56 212 GLU A N 1
ATOM 1713 C CA . GLU A 1 212 ? -26.015 -8.101 39.879 1.00 96.56 212 GLU A CA 1
ATOM 1714 C C . GLU A 1 212 ? -26.583 -7.386 38.647 1.00 96.56 212 GLU A C 1
ATOM 1716 O O . GLU A 1 212 ? -26.313 -7.792 37.516 1.00 96.56 212 GLU A O 1
ATOM 1721 N N . GLN A 1 213 ? -27.267 -6.257 38.847 1.00 95.69 213 GLN A N 1
ATOM 1722 C CA . GLN A 1 213 ? -27.718 -5.399 37.754 1.00 95.69 213 GLN A CA 1
ATOM 1723 C C . GLN A 1 213 ? -26.536 -4.849 36.942 1.00 95.69 213 GLN A C 1
ATOM 1725 O O . GLN A 1 213 ? -26.529 -4.960 35.718 1.00 95.69 213 GLN A O 1
ATOM 1730 N N . VAL A 1 214 ? -25.505 -4.323 37.606 1.00 96.81 214 VAL A N 1
ATOM 1731 C CA . VAL A 1 214 ? -24.304 -3.797 36.940 1.00 96.81 214 VAL A CA 1
ATOM 1732 C C . VAL A 1 214 ? -23.594 -4.889 36.136 1.00 96.81 214 VAL A C 1
ATOM 1734 O O . VAL A 1 214 ? -23.169 -4.642 35.010 1.00 96.81 214 VAL A O 1
ATOM 1737 N N . LYS A 1 215 ? -23.496 -6.120 36.653 1.00 97.81 215 LYS A N 1
ATOM 1738 C CA . LYS A 1 215 ? -22.947 -7.251 35.886 1.00 97.81 215 LYS A CA 1
ATOM 1739 C C . LYS A 1 215 ? -23.767 -7.550 34.635 1.00 97.81 215 LYS A C 1
ATOM 1741 O O . LYS A 1 215 ? -23.181 -7.790 33.580 1.00 97.81 215 LYS A O 1
ATOM 1746 N N . ALA A 1 216 ? -25.096 -7.536 34.740 1.00 96.94 216 ALA A N 1
ATOM 1747 C CA . ALA A 1 216 ? -25.971 -7.738 33.591 1.00 96.94 216 ALA A CA 1
ATOM 1748 C C . ALA A 1 216 ? -25.777 -6.626 32.544 1.00 96.94 216 ALA A C 1
ATOM 1750 O O . ALA A 1 216 ? -25.640 -6.914 31.355 1.00 96.94 216 ALA A O 1
ATOM 1751 N N . GLU A 1 217 ? -25.672 -5.369 32.978 1.00 97.81 217 GLU A N 1
ATOM 1752 C CA . GLU A 1 217 ? -25.393 -4.227 32.100 1.00 97.81 217 GLU A CA 1
ATOM 1753 C C . GLU A 1 217 ? -24.024 -4.346 31.414 1.00 97.81 217 GLU A C 1
ATOM 1755 O O . GLU A 1 217 ? -23.933 -4.165 30.197 1.00 97.81 217 GLU A O 1
ATOM 1760 N N . ILE A 1 218 ? -22.975 -4.727 32.152 1.00 97.56 218 ILE A N 1
ATOM 1761 C CA . ILE A 1 218 ? -21.642 -4.997 31.593 1.00 97.56 218 ILE A CA 1
ATOM 1762 C C . ILE A 1 218 ? -21.720 -6.113 30.550 1.00 97.56 218 ILE A C 1
ATOM 1764 O O . ILE A 1 218 ? -21.177 -5.959 29.461 1.00 97.56 218 ILE A O 1
ATOM 1768 N N . SER A 1 219 ? -22.422 -7.211 30.842 1.00 98.06 219 SER A N 1
ATOM 1769 C CA . SER A 1 219 ? -22.572 -8.330 29.906 1.00 98.06 219 SER A CA 1
ATOM 1770 C C . SER A 1 219 ? -23.232 -7.892 28.593 1.00 98.06 219 SER A C 1
ATOM 1772 O O . SER A 1 219 ? -22.735 -8.223 27.515 1.00 98.06 219 SER A O 1
ATOM 1774 N N . VAL A 1 220 ? -24.290 -7.077 28.665 1.00 97.88 220 VAL A N 1
ATOM 1775 C CA . VAL A 1 220 ? -24.965 -6.524 27.480 1.00 97.88 220 VAL A CA 1
ATOM 1776 C C . VAL A 1 220 ? -24.047 -5.585 26.693 1.00 97.88 220 VAL A C 1
ATOM 1778 O O . VAL A 1 220 ? -24.023 -5.639 25.463 1.00 97.88 220 VAL A O 1
ATOM 1781 N N . LEU A 1 221 ? -23.300 -4.711 27.372 1.00 97.31 221 LEU A N 1
ATOM 1782 C CA . LEU A 1 221 ? -22.374 -3.788 26.711 1.00 97.31 221 LEU A CA 1
ATOM 1783 C C . LEU A 1 221 ? -21.205 -4.523 26.048 1.00 97.31 221 LEU A C 1
ATOM 1785 O O . LEU A 1 221 ? -20.863 -4.200 24.912 1.00 97.31 221 LEU A O 1
ATOM 1789 N N . SER A 1 222 ? -20.645 -5.537 26.707 1.00 97.69 222 SER A N 1
ATOM 1790 C CA . SER A 1 222 ? -19.600 -6.385 26.131 1.00 97.69 222 SER A CA 1
ATOM 1791 C C . SER A 1 222 ? -20.095 -7.112 24.882 1.00 97.69 222 SER A C 1
ATOM 1793 O O . SER A 1 222 ? -19.419 -7.078 23.859 1.00 97.69 222 SER A O 1
ATOM 1795 N N . ALA A 1 223 ? -21.305 -7.682 24.908 1.00 97.94 223 ALA A N 1
ATOM 1796 C CA . ALA A 1 223 ? -21.886 -8.333 23.732 1.00 97.94 223 ALA A CA 1
ATOM 1797 C C . ALA A 1 223 ? -22.052 -7.362 22.547 1.00 97.94 223 ALA A C 1
ATOM 1799 O O . ALA A 1 223 ? -21.717 -7.708 21.414 1.00 97.94 223 ALA A O 1
ATOM 1800 N N . LYS A 1 224 ? -22.505 -6.125 22.807 1.00 98.12 224 LYS A N 1
ATOM 1801 C CA . LYS A 1 224 ? -22.620 -5.074 21.779 1.00 98.12 224 LYS A CA 1
ATOM 1802 C C . LYS A 1 224 ? -21.265 -4.664 21.202 1.00 98.12 224 LYS A C 1
ATOM 1804 O O . LYS A 1 224 ? -21.173 -4.428 20.002 1.00 98.12 224 LYS A O 1
ATOM 1809 N N . LEU A 1 225 ? -20.228 -4.564 22.036 1.00 97.81 225 LEU A N 1
ATOM 1810 C CA . LEU A 1 225 ? -18.869 -4.263 21.576 1.00 97.81 225 LEU A CA 1
ATOM 1811 C C . LEU A 1 225 ? -18.332 -5.374 20.674 1.00 97.81 225 LEU A C 1
ATOM 1813 O O . LEU A 1 225 ? -17.853 -5.088 19.583 1.00 97.81 225 LEU A O 1
ATOM 1817 N N . GLU A 1 226 ? -18.486 -6.637 21.072 1.00 97.25 226 GLU A N 1
ATOM 1818 C CA . GLU A 1 226 ? -18.047 -7.757 20.238 1.00 97.25 226 GLU A CA 1
ATOM 1819 C C . GLU A 1 226 ? -18.811 -7.833 18.908 1.00 97.25 226 GLU A C 1
ATOM 1821 O O . GLU A 1 226 ? -18.245 -8.204 17.882 1.00 97.25 226 GLU A O 1
ATOM 1826 N N . GLU A 1 227 ? -20.109 -7.521 18.900 1.00 97.81 227 GLU A N 1
ATOM 1827 C CA . GLU A 1 227 ? -20.897 -7.432 17.667 1.00 97.81 227 GLU A CA 1
ATOM 1828 C C . GLU A 1 227 ? -20.365 -6.327 16.747 1.00 97.81 227 GLU A C 1
ATOM 1830 O O . GLU A 1 227 ? -20.131 -6.576 15.565 1.00 97.81 227 GLU A O 1
ATOM 1835 N N . GLN A 1 228 ? -20.087 -5.139 17.292 1.00 98.00 228 GLN A N 1
ATOM 1836 C CA . GLN A 1 228 ? -19.485 -4.041 16.535 1.00 98.00 228 GLN A CA 1
ATOM 1837 C C . GLN A 1 228 ? -18.105 -4.402 15.981 1.00 98.00 228 GLN A C 1
ATOM 1839 O O . GLN A 1 228 ? -17.818 -4.095 14.823 1.00 98.00 228 GLN A O 1
ATOM 1844 N N . ASP A 1 229 ? -17.271 -5.084 16.765 1.00 97.69 229 ASP A N 1
ATOM 1845 C CA . ASP A 1 229 ? -15.961 -5.549 16.315 1.00 97.69 229 ASP A CA 1
ATOM 1846 C C . ASP A 1 229 ? -16.093 -6.554 15.166 1.00 97.69 229 ASP A C 1
ATOM 1848 O O . ASP A 1 229 ? -15.406 -6.416 14.151 1.00 97.69 229 ASP A O 1
ATOM 1852 N N . ARG A 1 230 ? -17.022 -7.518 15.257 1.00 98.00 230 ARG A N 1
ATOM 1853 C CA . ARG A 1 230 ? -17.317 -8.457 14.156 1.00 98.00 230 ARG A CA 1
ATOM 1854 C C . ARG A 1 230 ? -17.770 -7.715 12.899 1.00 98.00 230 ARG A C 1
ATOM 1856 O O . ARG A 1 230 ? -17.264 -7.988 11.812 1.00 98.00 230 ARG A O 1
ATOM 1863 N N . ASP A 1 231 ? -18.661 -6.741 13.043 1.00 97.94 231 ASP A N 1
ATOM 1864 C CA . ASP A 1 231 ? -19.157 -5.909 11.945 1.00 97.94 231 ASP A CA 1
ATOM 1865 C C . ASP A 1 231 ? -18.044 -5.109 11.259 1.00 97.94 231 ASP A C 1
ATOM 1867 O O . ASP A 1 231 ? -17.995 -5.003 10.028 1.00 97.94 231 ASP A O 1
ATOM 1871 N N . ILE A 1 232 ? -17.144 -4.519 12.048 1.00 97.94 232 ILE A N 1
ATOM 1872 C CA . ILE A 1 232 ? -15.988 -3.781 11.538 1.00 97.94 232 ILE A CA 1
ATOM 1873 C C . ILE A 1 232 ? -15.042 -4.737 10.811 1.00 97.94 232 ILE A C 1
ATOM 1875 O O . ILE A 1 232 ? -14.626 -4.429 9.695 1.00 97.94 232 ILE A O 1
ATOM 1879 N N . GLN A 1 233 ? -14.756 -5.910 11.379 1.00 97.94 233 GLN A N 1
ATOM 1880 C CA . GLN A 1 233 ? -13.913 -6.927 10.745 1.00 97.94 233 GLN A CA 1
ATOM 1881 C C . GLN A 1 233 ? -14.500 -7.422 9.415 1.00 97.94 233 GLN A C 1
ATOM 1883 O O . GLN A 1 233 ? -13.784 -7.524 8.418 1.00 97.94 233 GLN A O 1
ATOM 1888 N N . LEU A 1 234 ? -15.814 -7.646 9.339 1.00 98.00 234 LEU A N 1
ATOM 1889 C CA . LEU A 1 234 ? -16.487 -7.998 8.083 1.00 98.00 234 LEU A CA 1
ATOM 1890 C C . LEU A 1 234 ? -16.375 -6.876 7.039 1.00 98.00 234 LEU A C 1
ATOM 1892 O O . LEU A 1 234 ? -16.098 -7.132 5.867 1.00 98.00 234 LEU A O 1
ATOM 1896 N N . LYS A 1 235 ? -16.528 -5.613 7.450 1.00 98.00 235 LYS A N 1
ATOM 1897 C CA . LYS A 1 235 ? -16.352 -4.458 6.552 1.00 98.00 235 LYS A CA 1
ATOM 1898 C C . LYS A 1 235 ? -14.903 -4.301 6.083 1.00 98.00 235 LYS A C 1
ATOM 1900 O O . LYS A 1 235 ? -14.695 -3.896 4.940 1.00 98.00 235 LYS A O 1
ATOM 1905 N N . LEU A 1 236 ? -13.919 -4.589 6.936 1.00 97.69 236 LEU A N 1
ATOM 1906 C CA . LEU A 1 236 ? -12.497 -4.554 6.585 1.00 97.69 236 LEU A CA 1
ATOM 1907 C C . LEU A 1 236 ? -12.156 -5.658 5.586 1.00 97.69 236 LEU A C 1
ATOM 1909 O O . LEU A 1 236 ? -11.715 -5.349 4.487 1.00 97.69 236 LEU A O 1
ATOM 1913 N N . THR A 1 237 ? -12.494 -6.910 5.895 1.00 97.31 237 THR A N 1
ATOM 1914 C CA . THR A 1 237 ? -12.247 -8.052 4.997 1.00 97.31 237 THR A CA 1
ATOM 1915 C C . THR A 1 237 ? -12.911 -7.883 3.626 1.00 97.31 237 THR A C 1
ATOM 1917 O O . THR A 1 237 ? -12.308 -8.200 2.600 1.00 97.31 237 THR A O 1
ATOM 1920 N N . ALA A 1 238 ? -14.122 -7.314 3.571 1.00 97.75 238 ALA A N 1
ATOM 1921 C CA . ALA A 1 238 ? -14.782 -6.981 2.309 1.00 97.75 238 ALA A CA 1
ATOM 1922 C C . ALA A 1 238 ? -14.021 -5.911 1.502 1.00 97.75 238 ALA A C 1
ATOM 1924 O O . ALA A 1 238 ? -13.908 -6.019 0.278 1.00 97.75 238 ALA A O 1
ATOM 1925 N N . LYS A 1 239 ? -13.485 -4.880 2.170 1.00 98.00 239 LYS A N 1
ATOM 1926 C CA . LYS A 1 239 ? -12.652 -3.854 1.524 1.00 98.00 239 LYS A CA 1
ATOM 1927 C C . LYS A 1 239 ? -11.313 -4.422 1.063 1.00 98.00 239 LYS A C 1
ATOM 1929 O O . LYS A 1 239 ? -10.914 -4.123 -0.058 1.00 98.00 239 LYS A O 1
ATOM 1934 N N . ASP A 1 240 ? -10.671 -5.264 1.863 1.00 98.06 240 ASP A N 1
ATOM 1935 C CA . ASP A 1 240 ? -9.405 -5.916 1.513 1.00 98.06 240 ASP A CA 1
ATOM 1936 C C . ASP A 1 240 ? -9.569 -6.800 0.272 1.00 98.06 240 ASP A C 1
ATOM 1938 O O . ASP A 1 240 ? -8.754 -6.751 -0.649 1.00 98.06 240 ASP A O 1
ATOM 1942 N N . LEU A 1 241 ? -10.679 -7.542 0.174 1.00 98.19 241 LEU A N 1
ATOM 1943 C CA . LEU A 1 241 ? -11.005 -8.312 -1.027 1.00 98.19 241 LEU A CA 1
ATOM 1944 C C . LEU A 1 241 ? -11.134 -7.412 -2.266 1.00 98.19 241 LEU A C 1
ATOM 1946 O O . LEU A 1 241 ? -10.623 -7.757 -3.332 1.00 98.19 241 LEU A O 1
ATOM 1950 N N . LEU A 1 242 ? -11.799 -6.260 -2.136 1.00 98.12 242 LEU A N 1
ATOM 1951 C CA . LEU A 1 242 ? -11.958 -5.307 -3.235 1.00 98.12 242 LEU A CA 1
ATOM 1952 C C . LEU A 1 242 ? -10.616 -4.684 -3.653 1.00 98.12 242 LEU A C 1
ATOM 1954 O O . LEU A 1 242 ? -10.347 -4.560 -4.849 1.00 98.12 242 LEU A O 1
ATOM 1958 N N . ILE A 1 243 ? -9.766 -4.333 -2.684 1.00 98.12 243 ILE A N 1
ATOM 1959 C CA . ILE A 1 243 ? -8.409 -3.824 -2.925 1.00 98.12 243 ILE A CA 1
ATOM 1960 C C . ILE A 1 243 ? -7.605 -4.861 -3.714 1.00 98.12 243 ILE A C 1
ATOM 1962 O O . ILE A 1 243 ? -7.138 -4.549 -4.808 1.00 98.12 243 ILE A O 1
ATOM 1966 N N . ASN A 1 244 ? -7.565 -6.112 -3.253 1.00 98.00 244 ASN A N 1
ATOM 1967 C CA . ASN A 1 244 ? -6.854 -7.200 -3.931 1.00 98.00 244 ASN A CA 1
ATOM 1968 C C . ASN A 1 244 ? -7.361 -7.423 -5.371 1.00 98.00 244 ASN A C 1
ATOM 1970 O O . ASN A 1 244 ? -6.581 -7.645 -6.299 1.00 98.00 244 ASN A O 1
ATOM 1974 N N . GLN A 1 245 ? -8.677 -7.329 -5.599 1.00 98.06 245 GLN A N 1
ATOM 1975 C CA . GLN A 1 245 ? -9.252 -7.417 -6.946 1.00 98.06 245 GLN A CA 1
ATOM 1976 C C . GLN A 1 245 ? -8.800 -6.264 -7.852 1.00 98.06 245 GLN A C 1
ATOM 1978 O O . GLN A 1 245 ? -8.536 -6.473 -9.043 1.00 98.06 245 GLN A O 1
ATOM 1983 N N . HIS A 1 246 ? -8.735 -5.044 -7.318 1.00 98.00 246 HIS A N 1
ATOM 1984 C CA . HIS A 1 246 ? -8.264 -3.874 -8.052 1.00 98.00 246 HIS A CA 1
ATOM 1985 C C . HIS A 1 246 ? -6.766 -3.944 -8.343 1.00 98.00 246 HIS A C 1
ATOM 1987 O O . HIS A 1 246 ? -6.376 -3.691 -9.482 1.00 98.00 246 HIS A O 1
ATOM 1993 N N . GLU A 1 247 ? -5.949 -4.375 -7.387 1.00 98.31 247 GLU A N 1
ATOM 1994 C CA . GLU A 1 247 ? -4.514 -4.605 -7.576 1.00 98.31 247 GLU A CA 1
ATOM 1995 C C . GLU A 1 247 ? -4.258 -5.632 -8.684 1.00 98.31 247 GLU A C 1
ATOM 1997 O O . GLU A 1 247 ? -3.561 -5.335 -9.656 1.00 98.31 247 GLU A O 1
ATOM 2002 N N . ALA A 1 248 ? -4.939 -6.781 -8.644 1.00 98.19 248 ALA A N 1
ATOM 2003 C CA . ALA A 1 248 ? -4.839 -7.801 -9.688 1.00 98.19 248 ALA A CA 1
ATOM 2004 C C . ALA A 1 248 ? -5.323 -7.307 -11.067 1.00 98.19 248 ALA A C 1
ATOM 2006 O O . ALA A 1 248 ? -4.908 -7.811 -12.116 1.00 98.19 248 ALA A O 1
ATOM 2007 N N . LYS A 1 249 ? -6.248 -6.340 -11.110 1.00 98.38 249 LYS A N 1
ATOM 2008 C CA . LYS A 1 249 ? -6.679 -5.702 -12.363 1.00 98.38 249 LYS A CA 1
ATOM 2009 C C . LYS A 1 249 ? -5.620 -4.729 -12.882 1.00 98.38 249 LYS A C 1
ATOM 2011 O O . LYS A 1 249 ? -5.331 -4.760 -14.077 1.00 98.38 249 LYS A O 1
ATOM 2016 N N . ILE A 1 250 ? -5.050 -3.898 -12.010 1.00 98.25 250 ILE A N 1
ATOM 2017 C CA . ILE A 1 250 ? -3.977 -2.956 -12.349 1.00 98.25 250 ILE A CA 1
ATOM 2018 C C . ILE A 1 250 ? -2.764 -3.722 -12.876 1.00 98.25 250 ILE A C 1
ATOM 2020 O O . ILE A 1 250 ? -2.255 -3.388 -13.941 1.00 98.25 250 ILE A O 1
ATOM 2024 N N . GLU A 1 251 ? -2.356 -4.797 -12.204 1.00 98.31 251 GLU A N 1
ATOM 2025 C CA . GLU A 1 251 ? -1.208 -5.601 -12.623 1.00 98.31 251 GLU A CA 1
ATOM 2026 C C . GLU A 1 251 ? -1.418 -6.225 -14.012 1.00 98.31 251 GLU A C 1
ATOM 2028 O O . GLU A 1 251 ? -0.537 -6.159 -14.872 1.00 98.31 251 GLU A O 1
ATOM 2033 N N . ARG A 1 252 ? -2.616 -6.763 -14.283 1.00 98.06 252 ARG A N 1
ATOM 2034 C CA . ARG A 1 252 ? -2.968 -7.287 -15.613 1.00 98.06 252 ARG A CA 1
ATOM 2035 C C . ARG A 1 252 ? -2.911 -6.212 -16.694 1.00 98.06 252 ARG A C 1
ATOM 2037 O O . ARG A 1 252 ? -2.366 -6.468 -17.767 1.00 98.06 252 ARG A O 1
ATOM 2044 N N . LEU A 1 253 ? -3.471 -5.032 -16.430 1.00 98.19 253 LEU A N 1
ATOM 2045 C CA . LEU A 1 253 ? -3.453 -3.922 -17.386 1.00 98.19 253 LEU A CA 1
ATOM 2046 C C . LEU A 1 253 ? -2.029 -3.415 -17.628 1.00 98.19 253 LEU A C 1
ATOM 2048 O O . LEU A 1 253 ? -1.661 -3.190 -18.778 1.00 98.19 253 LEU A O 1
ATOM 2052 N N . ASN A 1 254 ? -1.210 -3.305 -16.582 1.00 98.12 254 ASN A N 1
ATOM 2053 C CA . ASN A 1 254 ? 0.188 -2.901 -16.703 1.00 98.12 254 ASN A CA 1
ATOM 2054 C C . ASN A 1 254 ? 0.980 -3.887 -17.563 1.00 98.12 254 ASN A C 1
ATOM 2056 O O . ASN A 1 254 ? 1.614 -3.458 -18.524 1.00 98.12 254 ASN A O 1
ATOM 2060 N N . ARG A 1 255 ? 0.858 -5.200 -17.314 1.00 98.19 255 ARG A N 1
ATOM 2061 C CA . ARG A 1 255 ? 1.495 -6.224 -18.162 1.00 98.19 255 ARG A CA 1
ATOM 2062 C C . ARG A 1 255 ? 1.069 -6.096 -19.626 1.00 98.19 255 ARG A C 1
ATOM 2064 O O . ARG A 1 255 ? 1.914 -6.081 -20.515 1.00 98.19 255 ARG A O 1
ATOM 2071 N N . GLN A 1 256 ? -0.228 -5.921 -19.892 1.00 98.12 256 GLN A N 1
ATOM 2072 C CA . GLN A 1 256 ? -0.723 -5.724 -21.260 1.00 98.12 256 GLN A CA 1
ATOM 2073 C C . GLN A 1 256 ? -0.157 -4.457 -21.916 1.00 98.12 256 GLN A C 1
ATOM 2075 O O . GLN A 1 256 ? 0.210 -4.481 -23.094 1.00 98.12 256 GLN A O 1
ATOM 2080 N N . CYS A 1 257 ? -0.086 -3.349 -21.178 1.00 97.75 257 CYS A N 1
ATOM 2081 C CA . CYS A 1 257 ? 0.498 -2.096 -21.649 1.00 97.75 257 CYS A CA 1
ATOM 2082 C C . CYS A 1 257 ? 1.992 -2.246 -21.959 1.00 97.75 257 CYS A C 1
ATOM 2084 O O . CYS A 1 257 ? 2.429 -1.821 -23.030 1.00 97.75 257 CYS A O 1
ATOM 2086 N N . GLU A 1 258 ? 2.757 -2.889 -21.079 1.00 98.12 258 GLU A N 1
ATOM 2087 C CA . GLU A 1 258 ? 4.178 -3.172 -21.287 1.00 98.12 258 GLU A CA 1
ATOM 2088 C C . GLU A 1 258 ? 4.410 -4.056 -22.515 1.00 98.12 258 GLU A C 1
ATOM 2090 O O . GLU A 1 258 ? 5.241 -3.728 -23.361 1.00 98.12 258 GLU A O 1
ATOM 2095 N N . ASP A 1 259 ? 3.639 -5.131 -22.677 1.00 98.19 259 ASP A N 1
ATOM 2096 C CA . ASP A 1 259 ? 3.748 -6.022 -23.836 1.00 98.19 259 ASP A CA 1
ATOM 2097 C C . ASP A 1 259 ? 3.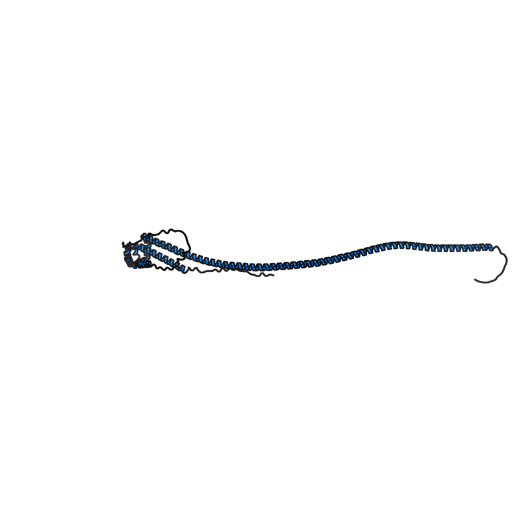365 -5.318 -25.142 1.00 98.19 259 ASP A C 1
ATOM 2099 O O . ASP A 1 259 ? 3.958 -5.552 -26.200 1.00 98.19 259 ASP A O 1
ATOM 2103 N N . ASN A 1 260 ? 2.368 -4.432 -25.099 1.00 98.25 260 ASN A N 1
ATOM 2104 C CA . ASN A 1 260 ? 2.019 -3.577 -26.230 1.00 98.25 260 ASN A CA 1
ATOM 2105 C C . ASN A 1 260 ? 3.156 -2.607 -26.571 1.00 98.25 260 ASN A C 1
ATOM 2107 O O . ASN A 1 260 ? 3.458 -2.415 -27.753 1.00 98.25 260 ASN A O 1
ATOM 2111 N N . LEU A 1 261 ? 3.797 -2.012 -25.562 1.00 98.12 261 LEU A N 1
ATOM 2112 C CA . LEU A 1 261 ? 4.914 -1.095 -25.752 1.00 98.12 261 LEU A CA 1
ATOM 2113 C C . LEU A 1 261 ? 6.125 -1.822 -26.343 1.00 98.12 261 LEU A C 1
ATOM 2115 O O . LEU A 1 261 ? 6.622 -1.393 -27.381 1.00 98.12 261 LEU A O 1
ATOM 2119 N N . LYS A 1 262 ? 6.518 -2.970 -25.779 1.00 98.38 262 LYS A N 1
ATOM 2120 C CA . LYS A 1 262 ? 7.596 -3.828 -26.303 1.00 98.38 262 LYS A CA 1
ATOM 2121 C C . LYS A 1 262 ? 7.352 -4.207 -27.764 1.00 98.38 262 LYS A C 1
ATOM 2123 O O . LYS A 1 262 ? 8.240 -4.061 -28.598 1.00 98.38 262 LYS A O 1
ATOM 2128 N N . ARG A 1 263 ? 6.121 -4.596 -28.121 1.00 98.25 263 ARG A N 1
ATOM 2129 C CA . ARG A 1 263 ? 5.747 -4.887 -29.519 1.00 98.25 263 ARG A CA 1
ATOM 2130 C C . ARG A 1 263 ? 5.840 -3.668 -30.435 1.00 98.25 263 ARG A C 1
ATOM 2132 O O . ARG A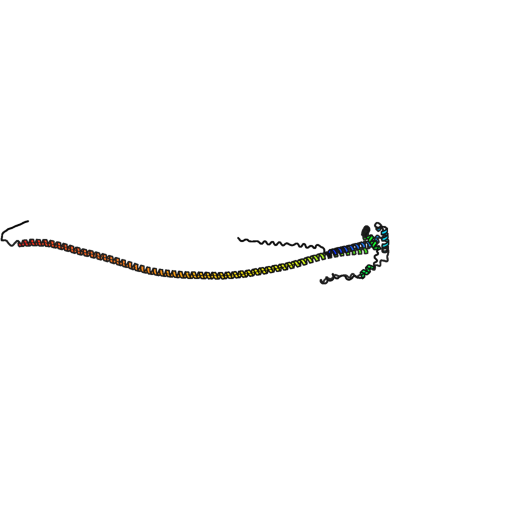 1 263 ? 6.178 -3.805 -31.608 1.00 98.25 263 ARG A O 1
ATOM 2139 N N . ARG A 1 264 ? 5.488 -2.471 -29.958 1.00 98.12 264 ARG A N 1
ATOM 2140 C CA . ARG A 1 264 ? 5.635 -1.228 -30.738 1.00 98.12 264 ARG A CA 1
ATOM 2141 C C . ARG A 1 264 ? 7.104 -0.884 -30.956 1.00 98.12 264 ARG A C 1
ATOM 2143 O O . ARG A 1 264 ? 7.458 -0.604 -32.095 1.00 98.12 264 ARG A O 1
ATOM 2150 N N . VAL A 1 265 ? 7.917 -0.964 -29.906 1.00 98.44 265 VAL A N 1
ATOM 2151 C CA . VAL A 1 265 ? 9.366 -0.739 -29.963 1.00 98.44 265 VAL A CA 1
ATOM 2152 C C . VAL A 1 265 ? 10.002 -1.691 -30.971 1.00 98.44 265 VAL A C 1
ATOM 2154 O O . VAL A 1 265 ? 10.548 -1.222 -31.964 1.00 98.44 265 VAL A O 1
ATOM 2157 N N . LEU A 1 266 ? 9.775 -3.000 -30.830 1.00 98.44 266 LEU A N 1
ATOM 2158 C CA . LEU A 1 266 ? 10.330 -4.005 -31.741 1.00 98.44 266 LEU A CA 1
ATOM 2159 C C . LEU A 1 266 ? 9.935 -3.764 -33.208 1.00 98.44 266 LEU A C 1
ATOM 2161 O O . LEU A 1 266 ? 10.745 -3.947 -34.115 1.00 98.44 266 LEU A O 1
ATOM 2165 N N . ARG A 1 267 ? 8.692 -3.334 -33.471 1.00 98.44 267 ARG A N 1
ATOM 2166 C CA . ARG A 1 267 ? 8.245 -2.998 -34.835 1.00 98.44 267 ARG A CA 1
ATOM 2167 C C . ARG A 1 267 ? 9.016 -1.820 -35.418 1.00 98.44 267 ARG A C 1
ATOM 2169 O O . ARG A 1 267 ? 9.430 -1.898 -36.571 1.00 98.44 267 ARG A O 1
ATOM 2176 N N . VAL A 1 268 ? 9.187 -0.751 -34.644 1.00 98.44 268 VAL A N 1
ATOM 2177 C CA . VAL A 1 268 ? 9.923 0.441 -35.087 1.00 98.44 268 VAL A CA 1
ATOM 2178 C C . VAL A 1 268 ? 11.404 0.116 -35.271 1.00 98.44 268 VAL A C 1
ATOM 2180 O O . VAL A 1 268 ? 11.968 0.471 -36.298 1.00 98.44 268 VAL A O 1
ATOM 2183 N N . GLU A 1 269 ? 12.013 -0.629 -34.350 1.00 98.25 269 GLU A N 1
ATOM 2184 C CA . GLU A 1 269 ? 13.401 -1.092 -34.470 1.00 98.25 269 GLU A CA 1
ATOM 2185 C C . GLU A 1 269 ? 13.604 -1.939 -35.729 1.00 98.25 269 GLU A C 1
ATOM 2187 O O . GLU A 1 269 ? 14.521 -1.693 -36.506 1.00 98.25 269 GLU A O 1
ATOM 2192 N N . THR A 1 270 ? 12.694 -2.878 -36.001 1.00 98.38 270 THR A N 1
ATOM 2193 C CA . THR A 1 270 ? 12.750 -3.705 -37.217 1.00 98.38 270 THR A CA 1
ATOM 2194 C C . THR A 1 270 ? 12.625 -2.854 -38.486 1.00 98.38 270 THR A C 1
ATOM 2196 O O . THR A 1 270 ? 13.305 -3.111 -39.482 1.00 98.38 270 THR A O 1
ATOM 2199 N N . GLN A 1 271 ? 11.764 -1.830 -38.477 1.00 98.31 271 GLN A N 1
ATOM 2200 C CA . GLN A 1 271 ? 11.639 -0.886 -39.592 1.00 98.31 271 GLN A CA 1
ATOM 2201 C C . GLN A 1 271 ? 12.911 -0.052 -39.775 1.00 98.31 271 GLN A C 1
ATOM 2203 O O . GLN A 1 271 ? 13.362 0.107 -40.909 1.00 98.31 271 GLN A O 1
ATOM 2208 N N . LEU A 1 272 ? 13.512 0.422 -38.682 1.00 98.19 272 LEU A N 1
ATOM 2209 C CA . LEU A 1 272 ? 14.753 1.191 -38.704 1.00 98.19 272 LEU A CA 1
ATOM 2210 C C . LEU A 1 272 ? 15.911 0.354 -39.253 1.00 98.19 272 LEU A C 1
ATOM 2212 O O . LEU A 1 272 ? 16.606 0.812 -40.152 1.00 98.19 272 LEU A O 1
ATOM 2216 N N . ILE A 1 273 ? 16.061 -0.891 -38.793 1.00 98.44 273 ILE A N 1
ATOM 2217 C CA . ILE A 1 273 ? 17.061 -1.835 -39.314 1.00 98.44 273 ILE A CA 1
ATOM 2218 C C . ILE A 1 273 ? 16.850 -2.062 -40.815 1.00 98.44 273 ILE A C 1
ATOM 2220 O O . ILE A 1 273 ? 17.803 -2.051 -41.589 1.00 98.44 273 ILE A O 1
ATOM 2224 N N . ARG A 1 274 ? 15.598 -2.217 -41.266 1.00 98.44 274 ARG A N 1
ATOM 2225 C CA . ARG A 1 274 ? 15.296 -2.358 -42.698 1.00 98.44 274 ARG A CA 1
ATOM 2226 C C . ARG A 1 274 ? 15.721 -1.121 -43.497 1.00 98.44 274 ARG A C 1
ATOM 2228 O O . ARG A 1 274 ? 16.252 -1.275 -44.594 1.00 98.44 274 ARG A O 1
ATOM 2235 N N . TRP A 1 275 ? 15.458 0.083 -42.993 1.00 98.44 275 TRP A N 1
ATOM 2236 C CA . TRP A 1 275 ? 15.866 1.324 -43.657 1.00 98.44 275 TRP A CA 1
ATOM 2237 C C . TRP A 1 275 ? 17.378 1.515 -43.657 1.00 98.44 275 TRP A C 1
ATOM 2239 O O . TRP A 1 275 ? 17.913 1.901 -44.691 1.00 98.44 275 TRP A O 1
ATOM 2249 N N . LEU A 1 276 ? 18.052 1.181 -42.556 1.00 98.44 276 LEU A N 1
ATOM 2250 C CA . LEU A 1 276 ? 19.507 1.202 -42.460 1.00 98.44 276 LEU A CA 1
ATOM 2251 C C . LEU A 1 276 ? 20.128 0.268 -43.502 1.00 98.44 276 LEU A C 1
ATOM 2253 O O . LEU A 1 276 ? 20.896 0.717 -44.339 1.00 98.44 276 LEU A O 1
ATOM 2257 N N . ASN A 1 277 ? 19.674 -0.987 -43.563 1.00 98.44 277 ASN A N 1
ATOM 2258 C CA . ASN A 1 277 ? 20.150 -1.945 -44.562 1.00 98.44 277 ASN A CA 1
ATOM 2259 C C . ASN A 1 277 ? 19.897 -1.464 -45.998 1.00 98.44 277 ASN A C 1
ATOM 2261 O O . ASN A 1 277 ? 20.693 -1.732 -46.894 1.00 98.44 277 ASN A O 1
ATOM 2265 N N . LYS A 1 278 ? 18.773 -0.783 -46.257 1.00 98.50 278 LYS A N 1
ATOM 2266 C CA . LYS A 1 278 ? 18.513 -0.198 -47.579 1.00 98.50 278 LYS A CA 1
ATOM 2267 C C . LYS A 1 278 ? 19.513 0.920 -47.883 1.00 98.50 278 LYS A C 1
ATOM 2269 O O . LYS A 1 278 ? 20.078 0.928 -48.969 1.00 98.50 278 LYS A O 1
ATOM 2274 N N . TYR A 1 279 ? 19.728 1.822 -46.931 1.00 98.62 279 TYR A N 1
ATOM 2275 C CA . TYR A 1 279 ? 20.682 2.916 -47.058 1.00 98.62 279 TYR A CA 1
ATOM 2276 C C . TYR A 1 279 ? 22.104 2.399 -47.295 1.00 98.62 279 TYR A C 1
ATOM 2278 O O . TYR A 1 279 ? 22.729 2.812 -48.264 1.00 98.62 279 TYR A O 1
ATOM 2286 N N . ASP A 1 280 ? 22.573 1.438 -46.498 1.00 98.62 280 ASP A N 1
ATOM 2287 C CA . ASP A 1 280 ? 23.907 0.844 -46.641 1.00 98.62 280 ASP A CA 1
ATOM 2288 C C . ASP A 1 280 ? 24.090 0.188 -48.017 1.00 98.62 280 ASP A C 1
ATOM 2290 O O . ASP A 1 280 ? 25.124 0.359 -48.661 1.00 98.62 280 ASP A O 1
ATOM 2294 N N . ASN A 1 281 ? 23.061 -0.505 -48.517 1.00 98.38 281 ASN A N 1
ATOM 2295 C CA . ASN A 1 281 ? 23.078 -1.073 -49.865 1.00 98.38 281 ASN A CA 1
ATOM 2296 C C . ASN A 1 281 ? 23.122 0.005 -50.957 1.00 98.38 281 ASN A C 1
ATOM 2298 O O . ASN A 1 281 ? 23.850 -0.146 -51.937 1.00 98.38 281 ASN A O 1
ATOM 2302 N N . ASP A 1 282 ? 22.331 1.069 -50.824 1.00 98.56 282 ASP A N 1
ATOM 2303 C CA . ASP A 1 282 ? 22.279 2.153 -51.807 1.00 98.56 282 ASP A CA 1
ATOM 2304 C C . ASP A 1 282 ? 23.599 2.946 -51.822 1.00 98.56 282 ASP A C 1
ATOM 2306 O O . ASP A 1 282 ? 24.125 3.240 -52.896 1.00 98.56 282 ASP A O 1
ATOM 2310 N N . VAL A 1 283 ? 24.185 3.214 -50.650 1.00 98.38 283 VAL A N 1
ATOM 2311 C CA . VAL A 1 283 ? 25.522 3.811 -50.512 1.00 98.38 283 VAL A CA 1
ATOM 2312 C C . VAL A 1 283 ? 26.585 2.900 -51.117 1.00 98.38 283 VAL A C 1
ATOM 2314 O O . VAL A 1 283 ? 27.398 3.373 -51.905 1.00 98.38 283 VAL A O 1
ATOM 2317 N N . GLY A 1 284 ? 26.552 1.597 -50.822 1.00 98.38 284 GLY A N 1
ATOM 2318 C CA . GLY A 1 284 ? 27.489 0.628 -51.394 1.00 98.38 284 GLY A CA 1
ATOM 2319 C C . GLY A 1 284 ? 27.441 0.588 -52.925 1.00 98.38 284 GLY A C 1
ATOM 2320 O O . GLY A 1 284 ? 28.484 0.590 -53.573 1.00 98.38 284 GLY A O 1
ATOM 2321 N N . LYS A 1 285 ? 26.241 0.637 -53.520 1.00 98.12 285 LYS A N 1
ATOM 2322 C CA . LYS A 1 285 ? 26.076 0.737 -54.982 1.00 98.12 285 LYS A CA 1
ATOM 2323 C C . LYS A 1 285 ? 26.632 2.043 -55.538 1.00 98.12 285 LYS A C 1
ATOM 2325 O O . LYS A 1 285 ? 27.330 2.018 -56.542 1.00 98.12 285 LYS A O 1
ATOM 2330 N N . LYS A 1 286 ? 26.342 3.175 -54.890 1.00 98.31 286 LYS A N 1
ATOM 2331 C CA . LYS A 1 286 ? 26.840 4.487 -55.329 1.00 98.31 286 LYS A CA 1
ATOM 2332 C C . LYS A 1 286 ? 28.355 4.588 -55.244 1.00 98.31 286 LYS A C 1
ATOM 2334 O O . LYS A 1 286 ? 28.957 5.184 -56.128 1.00 98.31 286 LYS A O 1
ATOM 2339 N N . GLN A 1 287 ? 28.957 3.983 -54.224 1.00 98.06 287 GLN A N 1
ATOM 2340 C CA . GLN A 1 287 ? 30.406 3.900 -54.114 1.00 98.06 287 GLN A CA 1
ATOM 2341 C C . GLN A 1 287 ? 30.995 3.065 -55.255 1.00 98.06 287 GLN A C 1
ATOM 2343 O O . GLN A 1 287 ? 31.920 3.522 -55.911 1.00 98.06 287 GLN A O 1
ATOM 2348 N N . ALA A 1 288 ? 30.410 1.902 -55.557 1.00 98.19 288 ALA A N 1
ATOM 2349 C CA . ALA A 1 288 ? 30.860 1.071 -56.673 1.00 98.19 288 ALA A CA 1
ATOM 2350 C C . ALA A 1 288 ? 30.743 1.790 -58.032 1.00 98.19 288 ALA A C 1
ATOM 2352 O O . ALA A 1 288 ? 31.679 1.749 -58.823 1.00 98.19 288 ALA A O 1
ATOM 2353 N N . GLU A 1 289 ? 29.628 2.490 -58.284 1.00 98.06 289 GLU A N 1
ATOM 2354 C CA . GLU A 1 289 ? 29.448 3.324 -59.484 1.00 98.06 289 GLU A CA 1
ATOM 2355 C C . GLU A 1 289 ? 30.497 4.448 -59.559 1.00 98.06 289 GLU A C 1
ATOM 2357 O O . GLU A 1 289 ? 31.049 4.717 -60.624 1.00 98.06 289 GLU A O 1
ATOM 2362 N N . TYR A 1 290 ? 30.778 5.115 -58.434 1.00 98.00 290 TYR A N 1
ATOM 2363 C CA . TYR A 1 290 ? 31.794 6.165 -58.365 1.00 98.00 290 TYR A CA 1
ATOM 2364 C C . TYR A 1 290 ? 33.190 5.619 -58.681 1.00 98.00 290 TYR A C 1
ATOM 2366 O O . TYR A 1 290 ? 33.906 6.216 -59.482 1.00 98.00 290 TYR A O 1
ATOM 2374 N N . ASP A 1 291 ? 33.556 4.482 -58.088 1.00 98.19 291 ASP A N 1
ATOM 2375 C CA . ASP A 1 291 ? 34.853 3.840 -58.299 1.00 98.19 291 ASP A CA 1
ATOM 2376 C C . ASP A 1 291 ? 35.020 3.387 -59.765 1.00 98.19 291 ASP A C 1
ATOM 2378 O O . ASP A 1 291 ? 36.092 3.560 -60.344 1.00 98.19 291 ASP A O 1
ATOM 2382 N N . GLU A 1 292 ? 33.955 2.879 -60.401 1.00 98.19 292 GLU A N 1
ATOM 2383 C CA . GLU A 1 292 ? 33.943 2.520 -61.828 1.00 98.19 292 GLU A CA 1
ATOM 2384 C C . GLU A 1 292 ? 34.166 3.743 -62.732 1.00 98.19 292 GLU A C 1
ATOM 2386 O O . GLU A 1 292 ? 35.025 3.719 -63.618 1.00 98.19 292 GLU A O 1
ATOM 2391 N N . VAL A 1 293 ? 33.435 4.838 -62.493 1.00 97.94 293 VAL A N 1
ATOM 2392 C CA . VAL A 1 293 ? 33.590 6.087 -63.259 1.00 97.94 293 VAL A CA 1
ATOM 2393 C C . VAL A 1 293 ? 34.978 6.689 -63.055 1.00 97.94 293 VAL A C 1
ATOM 2395 O O . VAL A 1 293 ? 35.586 7.164 -64.014 1.00 97.94 293 VAL A O 1
ATOM 2398 N N . LEU A 1 294 ? 35.497 6.661 -61.826 1.00 98.06 294 LEU A N 1
ATOM 2399 C CA . LEU A 1 294 ? 36.832 7.160 -61.515 1.00 98.06 294 LEU A CA 1
ATOM 2400 C C . LEU A 1 294 ? 37.907 6.366 -62.265 1.00 98.06 294 LEU A C 1
ATOM 2402 O O . LEU A 1 294 ? 38.781 6.971 -62.883 1.00 98.06 294 LEU A O 1
ATOM 2406 N N . ALA A 1 295 ? 37.805 5.035 -62.282 1.00 97.69 295 ALA A N 1
ATOM 2407 C CA . ALA A 1 295 ? 38.714 4.182 -63.042 1.00 97.69 295 ALA A CA 1
ATOM 2408 C C . ALA A 1 295 ? 38.665 4.490 -64.551 1.00 97.69 295 ALA A C 1
ATOM 2410 O O . ALA A 1 295 ? 39.710 4.586 -65.198 1.00 97.69 295 ALA A O 1
ATOM 2411 N N . GLY A 1 296 ? 37.466 4.705 -65.108 1.00 97.50 296 GLY A N 1
ATOM 2412 C CA . GLY A 1 296 ? 37.293 5.126 -66.502 1.00 97.50 296 GLY A CA 1
ATOM 2413 C C . GLY A 1 296 ? 37.925 6.491 -66.797 1.00 97.50 296 GLY A C 1
ATOM 2414 O O . GLY A 1 296 ? 38.652 6.641 -67.776 1.00 97.50 296 GLY A O 1
ATOM 2415 N N . TYR A 1 297 ? 37.721 7.473 -65.919 1.00 97.69 297 TYR A N 1
ATOM 2416 C CA . TYR A 1 297 ? 38.337 8.795 -66.039 1.00 97.69 297 TYR A CA 1
ATOM 2417 C C . TYR A 1 297 ? 39.871 8.731 -66.001 1.00 97.69 297 TYR A C 1
ATOM 2419 O O . TYR A 1 297 ? 40.540 9.400 -66.788 1.00 97.69 297 TYR A O 1
ATOM 2427 N N . GLU A 1 298 ? 40.448 7.931 -65.103 1.00 97.81 298 GLU A N 1
ATOM 2428 C CA . GLU A 1 298 ? 41.901 7.752 -65.015 1.00 97.81 298 GLU A CA 1
ATOM 2429 C C . GLU A 1 298 ? 42.480 7.096 -66.277 1.00 97.81 298 GLU A C 1
ATOM 2431 O O . GLU A 1 298 ? 43.549 7.495 -66.746 1.00 97.81 298 GLU A O 1
ATOM 2436 N N . GLU A 1 299 ? 41.762 6.132 -66.858 1.00 97.12 299 GLU A N 1
ATOM 2437 C CA . GLU A 1 299 ? 42.100 5.517 -68.142 1.00 97.12 299 GLU A CA 1
ATOM 2438 C C . GLU A 1 299 ? 42.083 6.539 -69.284 1.00 97.12 299 GLU A C 1
ATOM 2440 O O . GLU A 1 299 ? 43.087 6.704 -69.980 1.00 97.12 299 GLU A O 1
ATOM 2445 N N . GLU A 1 300 ? 40.984 7.277 -69.449 1.00 97.31 300 GLU A N 1
ATOM 2446 C CA . GLU A 1 300 ? 40.853 8.309 -70.485 1.00 97.31 300 GLU A CA 1
ATOM 2447 C C . GLU A 1 300 ? 41.897 9.415 -70.329 1.00 97.31 300 GLU A C 1
ATOM 2449 O O . GLU A 1 300 ? 42.478 9.882 -71.313 1.00 97.31 300 GLU A O 1
ATOM 2454 N N . LYS A 1 301 ? 42.191 9.819 -69.090 1.00 97.88 301 LYS A N 1
ATOM 2455 C CA . LYS A 1 301 ? 43.241 10.793 -68.798 1.00 97.88 301 LYS A CA 1
ATOM 2456 C C . LYS A 1 301 ? 44.605 10.288 -69.267 1.00 97.88 301 LYS A C 1
ATOM 2458 O O . LYS A 1 301 ? 45.333 11.039 -69.915 1.00 97.88 301 LYS A O 1
ATOM 2463 N N . ARG A 1 302 ? 44.929 9.018 -69.012 1.00 97.25 302 ARG A N 1
ATOM 2464 C CA . ARG A 1 302 ? 46.182 8.400 -69.474 1.00 97.25 302 ARG A CA 1
ATOM 2465 C C . ARG A 1 302 ? 46.260 8.335 -70.998 1.00 97.25 302 ARG A C 1
ATOM 2467 O O . ARG A 1 302 ? 47.310 8.609 -71.582 1.00 97.25 302 ARG A O 1
ATOM 2474 N N . GLN A 1 303 ? 45.148 8.009 -71.657 1.00 96.50 303 GLN A N 1
ATOM 2475 C CA . GLN A 1 303 ? 45.058 8.013 -73.119 1.00 96.50 303 GLN A CA 1
ATOM 2476 C C . GLN A 1 303 ? 45.242 9.425 -73.686 1.00 96.50 303 GLN A C 1
ATOM 2478 O O . GLN A 1 303 ? 45.983 9.611 -74.651 1.00 96.50 303 GLN A O 1
ATOM 2483 N N . MET A 1 304 ? 44.632 10.435 -73.062 1.00 96.44 304 MET A N 1
ATOM 2484 C CA . MET A 1 304 ? 44.799 11.838 -73.439 1.00 96.44 304 MET A CA 1
ATOM 2485 C C . MET A 1 304 ? 46.253 12.297 -73.297 1.00 96.44 304 MET A C 1
ATOM 2487 O O . MET A 1 304 ? 46.761 12.974 -74.188 1.00 96.44 304 MET A O 1
ATOM 2491 N N . GLU A 1 305 ? 46.918 11.958 -72.192 1.00 96.94 305 GLU A N 1
ATOM 2492 C CA . GLU A 1 305 ? 48.337 12.269 -71.973 1.00 96.94 305 GLU A CA 1
ATOM 2493 C C . GLU A 1 305 ? 49.208 11.620 -73.058 1.00 96.94 305 GLU A C 1
ATOM 2495 O O . GLU A 1 305 ? 49.970 12.318 -73.726 1.00 96.94 305 GLU A O 1
ATOM 2500 N N . THR A 1 306 ? 48.981 10.336 -73.348 1.00 97.06 306 THR A N 1
ATOM 2501 C CA . THR A 1 306 ? 49.686 9.603 -74.414 1.00 97.06 306 THR A CA 1
ATOM 2502 C C . THR A 1 306 ? 49.490 10.250 -75.793 1.00 97.06 306 THR A C 1
ATOM 2504 O O . THR A 1 306 ? 50.444 10.434 -76.547 1.00 97.06 306 THR A O 1
ATOM 2507 N N . LEU A 1 307 ? 48.256 10.626 -76.147 1.00 96.69 307 LEU A N 1
ATOM 2508 C CA . LEU A 1 307 ? 47.960 11.281 -77.426 1.00 96.69 307 LEU A CA 1
ATOM 2509 C C . LEU A 1 307 ? 48.580 12.677 -77.522 1.00 96.69 307 LEU A C 1
ATOM 2511 O O . LEU A 1 307 ? 49.037 13.064 -78.595 1.00 96.69 307 LEU A O 1
ATOM 2515 N N . LYS A 1 308 ? 48.618 13.436 -76.422 1.00 96.00 308 LYS A N 1
ATOM 2516 C CA . LYS A 1 308 ? 49.292 14.741 -76.377 1.00 96.00 308 LYS A CA 1
ATOM 2517 C C . LYS A 1 308 ? 50.791 14.602 -76.618 1.00 96.00 308 LYS A C 1
ATOM 2519 O O . LYS A 1 308 ? 51.340 15.396 -77.377 1.00 96.00 308 LYS A O 1
ATOM 2524 N N . GLU A 1 309 ? 51.431 13.599 -76.020 1.00 96.69 309 GLU A N 1
ATOM 2525 C CA . GLU A 1 309 ? 52.847 13.293 -76.255 1.00 96.69 309 GLU A CA 1
ATOM 2526 C C . GLU A 1 309 ? 53.106 12.923 -77.721 1.00 96.69 309 GLU A C 1
ATOM 2528 O O . GLU A 1 309 ? 54.005 13.480 -78.351 1.00 96.69 309 GLU A O 1
ATOM 2533 N N . GLN A 1 310 ? 52.275 12.048 -78.299 1.00 96.25 310 GLN A N 1
ATOM 2534 C CA . GLN A 1 310 ? 52.371 11.675 -79.714 1.00 96.25 310 GLN A CA 1
ATOM 2535 C C . GLN A 1 310 ? 52.160 12.873 -80.647 1.00 96.25 310 GLN A C 1
ATOM 2537 O O . GLN A 1 310 ? 52.913 13.047 -81.603 1.00 96.25 310 GLN A O 1
ATOM 2542 N N . PHE A 1 311 ? 51.162 13.712 -80.368 1.00 96.12 311 PHE A N 1
ATOM 2543 C CA . PHE A 1 311 ? 50.891 14.916 -81.148 1.00 96.12 311 PHE A CA 1
ATOM 2544 C C . PHE A 1 311 ? 52.058 15.905 -81.080 1.00 96.12 311 PHE A C 1
ATOM 2546 O O . PHE A 1 311 ? 52.457 16.439 -82.111 1.00 96.12 311 PHE A O 1
ATOM 2553 N N . ALA A 1 312 ? 52.640 16.118 -79.895 1.00 96.25 312 ALA A N 1
ATOM 2554 C CA . ALA A 1 312 ? 53.810 16.977 -79.732 1.00 96.25 312 ALA A CA 1
ATOM 2555 C C . ALA A 1 312 ? 54.997 16.472 -80.569 1.00 96.25 312 ALA A C 1
ATOM 2557 O O . ALA A 1 312 ? 55.585 17.247 -81.321 1.00 96.25 312 ALA A O 1
ATOM 2558 N N . ALA A 1 313 ? 55.285 15.167 -80.519 1.00 95.44 313 ALA A N 1
ATOM 2559 C CA . ALA A 1 313 ? 56.343 14.559 -81.325 1.00 95.44 313 ALA A CA 1
ATOM 2560 C C . ALA A 1 313 ? 56.090 14.705 -82.840 1.00 95.44 313 ALA A C 1
ATOM 2562 O O . ALA A 1 313 ? 56.987 15.088 -83.589 1.00 95.44 313 ALA A O 1
ATOM 2563 N N . GLN A 1 314 ? 54.859 14.454 -83.300 1.00 95.19 314 GLN A N 1
ATOM 2564 C CA . GLN A 1 314 ? 54.486 14.618 -84.711 1.00 95.19 314 GLN A CA 1
ATOM 2565 C C . GLN A 1 314 ? 54.577 16.071 -85.180 1.00 95.19 314 GLN A C 1
ATOM 2567 O O . GLN A 1 314 ? 55.001 16.330 -86.306 1.00 95.19 314 GLN A O 1
ATOM 2572 N N . GLN A 1 315 ? 54.186 17.022 -84.333 1.00 94.81 315 GLN A N 1
ATOM 2573 C CA . GLN A 1 315 ? 54.259 18.444 -84.640 1.00 94.81 315 GLN A CA 1
ATOM 2574 C C . GLN A 1 315 ? 55.716 18.898 -84.815 1.00 94.81 315 GLN A C 1
ATOM 2576 O O . GLN A 1 315 ? 56.018 19.600 -85.780 1.00 94.81 315 GLN A O 1
ATOM 2581 N N . GLU A 1 316 ? 56.631 18.443 -83.951 1.00 95.31 316 GLU A N 1
ATOM 2582 C CA . GLU A 1 316 ? 58.069 18.709 -84.096 1.00 95.31 316 GLU A CA 1
ATOM 2583 C C . GLU A 1 316 ? 58.639 18.141 -85.408 1.00 95.31 316 GLU A C 1
ATOM 2585 O O . GLU A 1 316 ? 59.424 18.805 -86.094 1.00 95.31 316 GLU A O 1
ATOM 2590 N N . GLU A 1 317 ? 58.248 16.920 -85.789 1.00 94.88 317 GLU A N 1
ATOM 2591 C CA . GLU A 1 317 ? 58.658 16.320 -87.065 1.00 94.88 317 GLU A CA 1
ATOM 2592 C C . GLU A 1 317 ? 58.079 17.065 -88.273 1.00 94.88 317 GLU A C 1
ATOM 2594 O O . GLU A 1 317 ? 58.798 17.325 -89.242 1.00 94.88 317 GLU A O 1
ATOM 2599 N N . TYR A 1 318 ? 56.804 17.454 -88.218 1.00 94.31 318 TYR A N 1
ATOM 2600 C CA . TYR A 1 318 ? 56.157 18.234 -89.269 1.00 94.31 318 TYR A CA 1
ATOM 2601 C C . TYR A 1 318 ? 56.851 19.584 -89.473 1.00 94.31 318 TYR A C 1
ATOM 2603 O O . TYR A 1 318 ? 57.185 19.942 -90.603 1.00 94.31 318 TYR A O 1
ATOM 2611 N N . GLU A 1 319 ? 57.122 20.320 -88.394 1.00 95.12 319 GLU A N 1
ATOM 2612 C CA . GLU A 1 319 ? 57.834 21.599 -88.452 1.00 95.12 319 GLU A CA 1
ATOM 2613 C C . GLU A 1 319 ? 59.238 21.441 -89.045 1.00 95.12 319 GLU A C 1
ATOM 2615 O O . GLU A 1 319 ? 59.658 22.256 -89.873 1.00 95.12 319 GLU A O 1
ATOM 2620 N N . ARG A 1 320 ? 59.940 20.355 -88.695 1.00 94.81 320 ARG A N 1
ATOM 2621 C CA . ARG A 1 320 ? 61.247 20.013 -89.269 1.00 94.81 320 ARG A CA 1
ATOM 2622 C C . ARG A 1 320 ? 61.165 19.788 -90.780 1.00 94.81 320 ARG A C 1
ATOM 2624 O O . ARG A 1 320 ? 61.923 20.416 -91.516 1.00 94.81 320 ARG A O 1
ATOM 2631 N N . LEU A 1 321 ? 60.242 18.943 -91.243 1.00 93.75 321 LEU A N 1
ATOM 2632 C CA . LEU A 1 321 ? 60.065 18.638 -92.669 1.00 93.75 321 LEU A CA 1
ATOM 2633 C C . LEU A 1 321 ? 59.608 19.858 -93.472 1.00 93.75 321 LEU A C 1
ATOM 2635 O O . LEU A 1 321 ? 60.054 20.069 -94.598 1.00 93.75 321 LEU A O 1
ATOM 2639 N N . MET A 1 322 ? 58.729 20.686 -92.908 1.00 93.69 322 MET A N 1
ATOM 2640 C CA . MET A 1 322 ? 58.277 21.915 -93.560 1.00 93.69 322 MET A CA 1
ATOM 2641 C C . MET A 1 322 ? 59.407 22.928 -93.711 1.00 93.69 322 MET A C 1
ATOM 2643 O O . MET A 1 322 ? 59.508 23.574 -94.756 1.00 93.69 322 MET A O 1
ATOM 2647 N N . LYS A 1 323 ? 60.277 23.039 -92.702 1.00 94.44 323 LYS A N 1
ATOM 2648 C CA . LYS A 1 323 ? 61.483 23.862 -92.780 1.00 94.44 323 LYS A CA 1
ATOM 2649 C C . LYS A 1 323 ? 62.451 23.334 -93.840 1.00 94.44 323 LYS A C 1
ATOM 2651 O O . LYS A 1 323 ? 62.872 24.103 -94.694 1.00 94.44 323 LYS A O 1
ATOM 2656 N N . GLU A 1 324 ? 62.723 22.030 -93.845 1.00 93.69 324 GLU A N 1
ATOM 2657 C CA . GLU A 1 324 ? 63.574 21.386 -94.854 1.00 93.69 324 GLU A CA 1
ATOM 2658 C C . GLU A 1 324 ? 63.031 21.600 -96.275 1.00 93.69 324 GLU A C 1
ATOM 2660 O O . GLU A 1 324 ? 63.768 22.003 -97.173 1.00 93.69 324 GLU A O 1
ATOM 2665 N N . LYS A 1 325 ? 61.720 21.433 -96.479 1.00 91.50 325 LYS A N 1
ATOM 2666 C CA . LYS A 1 325 ? 61.068 21.697 -97.766 1.00 91.50 325 LYS A CA 1
ATOM 2667 C C . LYS A 1 325 ? 61.193 23.163 -98.193 1.00 91.50 325 LYS A C 1
ATOM 2669 O O . LYS A 1 325 ? 61.441 23.426 -99.370 1.00 91.50 325 LYS A O 1
ATOM 2674 N N . ALA A 1 326 ? 61.020 24.111 -97.271 1.00 92.69 326 ALA A N 1
ATOM 2675 C CA . ALA A 1 326 ? 61.190 25.535 -97.556 1.00 92.69 326 ALA A CA 1
ATOM 2676 C C . ALA A 1 326 ? 62.641 25.862 -97.951 1.00 92.69 326 ALA A C 1
ATOM 2678 O O . ALA A 1 326 ? 62.859 26.534 -98.962 1.00 92.69 326 ALA A O 1
ATOM 2679 N N . ASP A 1 327 ? 63.619 25.320 -97.219 1.00 91.50 327 ASP A N 1
ATOM 2680 C CA . ASP A 1 327 ? 65.048 25.473 -97.505 1.00 91.50 327 ASP A CA 1
ATOM 2681 C C . ASP A 1 327 ? 65.408 24.862 -98.875 1.00 91.50 327 ASP A C 1
ATOM 2683 O O . ASP A 1 327 ? 66.126 25.472 -99.670 1.00 91.50 327 ASP A O 1
ATOM 2687 N N . GLU A 1 328 ? 64.856 23.693 -99.214 1.00 90.19 328 GLU A N 1
ATOM 2688 C CA . GLU A 1 328 ? 65.024 23.073 -100.531 1.00 90.19 328 GLU A CA 1
ATOM 2689 C C . GLU A 1 328 ? 64.419 23.899 -101.672 1.00 90.19 328 GLU A C 1
ATOM 2691 O O . GLU A 1 328 ? 65.019 24.027 -102.744 1.00 90.19 328 GLU A O 1
ATOM 2696 N N . GLU A 1 329 ? 63.193 24.398 -101.504 1.00 89.12 329 GLU A N 1
ATOM 2697 C CA . GLU A 1 329 ? 62.523 25.230 -102.506 1.00 89.12 329 GLU A CA 1
ATOM 2698 C C . GLU A 1 329 ? 63.294 26.533 -102.727 1.00 89.12 329 GLU A C 1
ATOM 2700 O O . GLU A 1 329 ? 63.499 26.943 -103.878 1.00 89.12 329 GLU A O 1
ATOM 2705 N N . GLN A 1 330 ? 63.804 27.125 -101.646 1.00 88.50 330 GLN A N 1
ATOM 2706 C CA . GLN A 1 330 ? 64.685 28.280 -101.695 1.00 88.50 330 GLN A CA 1
ATOM 2707 C C . GLN A 1 330 ? 65.997 27.950 -102.421 1.00 88.50 330 GLN A C 1
ATOM 2709 O O . GLN A 1 330 ? 66.362 28.660 -103.360 1.00 88.50 330 GLN A O 1
ATOM 2714 N N . ALA A 1 331 ? 66.650 26.830 -102.105 1.00 91.69 331 ALA A N 1
ATOM 2715 C CA . ALA A 1 331 ? 67.863 26.387 -102.791 1.00 91.69 331 ALA A CA 1
ATOM 2716 C C . ALA A 1 331 ? 67.621 26.135 -104.292 1.00 91.69 331 ALA A C 1
ATOM 2718 O O . ALA A 1 331 ? 68.425 26.536 -105.136 1.00 91.69 331 ALA A O 1
ATOM 2719 N N . LYS A 1 332 ? 66.486 25.527 -104.667 1.00 91.25 332 LYS A N 1
ATOM 2720 C CA . LYS A 1 332 ? 66.082 25.338 -106.075 1.00 91.25 332 LYS A CA 1
ATOM 2721 C C . LYS A 1 332 ? 65.866 26.682 -106.780 1.00 91.25 332 LYS A C 1
ATOM 2723 O O . LYS A 1 332 ? 66.226 26.820 -107.953 1.00 91.25 332 LYS A O 1
ATOM 2728 N N . LEU A 1 333 ? 65.278 27.672 -106.105 1.00 89.88 333 LEU A N 1
ATOM 2729 C CA . LEU A 1 333 ? 65.093 29.022 -106.643 1.00 89.88 333 LEU A CA 1
ATOM 2730 C C . LEU A 1 333 ? 66.436 29.740 -106.832 1.00 89.88 333 LEU A C 1
ATOM 2732 O O . LEU A 1 333 ? 66.678 30.302 -107.901 1.00 89.88 333 LEU A O 1
ATOM 2736 N N . GLU A 1 334 ? 67.325 29.666 -105.843 1.00 89.75 334 GLU A N 1
ATOM 2737 C CA . GLU A 1 334 ? 68.674 30.233 -105.889 1.00 89.75 334 GLU A CA 1
ATOM 2738 C C . GLU A 1 334 ? 69.513 29.603 -107.005 1.00 89.75 334 GLU A C 1
ATOM 2740 O O . GLU A 1 334 ? 70.135 30.323 -107.785 1.00 89.75 334 GLU A O 1
ATOM 2745 N N . GLN A 1 335 ? 69.452 28.279 -107.176 1.00 89.88 335 GLN A N 1
ATOM 2746 C CA . GLN A 1 335 ? 70.103 27.583 -108.289 1.00 89.88 335 GLN A CA 1
ATOM 2747 C C . GLN A 1 335 ? 69.569 28.053 -109.646 1.00 89.88 335 GLN A C 1
ATOM 2749 O O . GLN A 1 335 ? 70.352 28.352 -110.553 1.00 89.88 335 GLN A O 1
ATOM 2754 N N . LYS A 1 336 ? 68.241 28.160 -109.808 1.00 90.88 336 LYS A N 1
ATOM 2755 C CA . LYS A 1 336 ? 67.626 28.694 -111.039 1.00 90.88 336 LYS A CA 1
ATOM 2756 C C . LYS A 1 336 ? 68.067 30.136 -111.300 1.00 90.88 336 LYS A C 1
ATOM 2758 O O . LYS A 1 336 ? 68.389 30.478 -112.441 1.00 90.88 336 LYS A O 1
ATOM 2763 N N . LEU A 1 337 ? 68.124 30.968 -110.260 1.00 89.75 337 LEU A N 1
ATOM 2764 C CA . LEU A 1 337 ? 68.584 32.353 -110.334 1.00 89.75 337 LEU A CA 1
ATOM 2765 C C . LEU A 1 337 ? 70.065 32.430 -110.729 1.00 89.75 337 LEU A C 1
ATOM 2767 O O . LEU A 1 337 ? 70.423 33.173 -111.644 1.00 89.75 337 LEU A O 1
ATOM 2771 N N . GLN A 1 338 ? 70.926 31.626 -110.110 1.00 87.81 338 GLN A N 1
ATOM 2772 C CA . GLN A 1 338 ? 72.350 31.564 -110.421 1.00 87.81 338 GLN A CA 1
ATOM 2773 C C . GLN A 1 338 ? 72.586 31.073 -111.852 1.00 87.81 338 GLN A C 1
ATOM 2775 O O . GLN A 1 338 ? 73.327 31.706 -112.605 1.00 87.81 338 GLN A O 1
ATOM 2780 N N . ALA A 1 339 ? 71.900 30.011 -112.280 1.00 88.44 339 ALA A N 1
ATOM 2781 C CA . ALA A 1 339 ? 71.955 29.528 -113.656 1.00 88.44 339 ALA A CA 1
ATOM 2782 C C . ALA A 1 339 ? 71.499 30.609 -114.651 1.00 88.44 339 ALA A C 1
ATOM 2784 O O . ALA A 1 339 ? 72.121 30.795 -115.702 1.00 88.44 339 ALA A O 1
ATOM 2785 N N . PHE A 1 340 ? 70.451 31.371 -114.323 1.00 90.06 340 PHE A N 1
ATOM 2786 C CA . PHE A 1 340 ? 70.012 32.519 -115.116 1.00 90.06 340 PHE A CA 1
ATOM 2787 C C . PHE A 1 340 ? 71.096 33.608 -115.206 1.00 90.06 340 PHE A C 1
ATOM 2789 O O . PHE A 1 340 ? 71.383 34.093 -116.307 1.00 90.06 340 PHE A O 1
ATOM 2796 N N . LEU A 1 341 ? 71.750 33.954 -114.092 1.00 89.94 341 LEU A N 1
ATOM 2797 C CA . LEU A 1 341 ? 72.853 34.920 -114.048 1.00 89.94 341 LEU A CA 1
ATOM 2798 C C . LEU A 1 341 ? 74.061 34.453 -114.874 1.00 89.94 341 LEU A C 1
ATOM 2800 O O . LEU A 1 341 ? 74.558 35.216 -115.708 1.00 89.94 341 LEU A O 1
ATOM 2804 N N . CYS A 1 342 ? 74.488 33.198 -114.718 1.00 87.88 342 CYS A N 1
ATOM 2805 C CA . CYS A 1 342 ? 75.571 32.593 -115.495 1.00 87.88 342 CYS A CA 1
ATOM 2806 C C . CYS A 1 342 ? 75.245 32.579 -116.992 1.00 87.88 342 CYS A C 1
ATOM 2808 O O . CYS A 1 342 ? 76.066 33.000 -117.805 1.00 87.88 342 CYS A O 1
ATOM 2810 N N . ASN A 1 343 ? 74.027 32.188 -117.375 1.00 90.00 343 ASN A N 1
ATOM 2811 C CA . ASN A 1 343 ? 73.580 32.221 -118.767 1.00 90.00 343 ASN A CA 1
ATOM 2812 C C . ASN A 1 343 ? 73.554 33.647 -119.331 1.00 90.00 343 ASN A C 1
ATOM 2814 O O . ASN A 1 343 ? 73.972 33.878 -120.469 1.00 90.00 343 ASN A O 1
ATOM 2818 N N . ARG A 1 344 ? 73.096 34.630 -118.548 1.00 90.50 344 ARG A N 1
ATOM 2819 C CA . ARG A 1 344 ? 73.117 36.049 -118.930 1.00 90.50 344 ARG A CA 1
ATOM 2820 C C . ARG A 1 344 ? 74.550 36.547 -119.132 1.00 90.50 344 ARG A C 1
ATOM 2822 O O . ARG A 1 344 ? 74.819 37.212 -120.137 1.00 90.50 344 ARG A O 1
ATOM 2829 N N . ALA A 1 345 ? 75.469 36.198 -118.233 1.00 87.75 345 ALA A N 1
ATOM 2830 C CA . ALA A 1 345 ? 76.890 36.516 -118.348 1.00 87.75 345 ALA A CA 1
ATOM 2831 C C . ALA A 1 345 ? 77.522 35.844 -119.579 1.00 87.75 345 ALA A C 1
ATOM 2833 O O . ALA 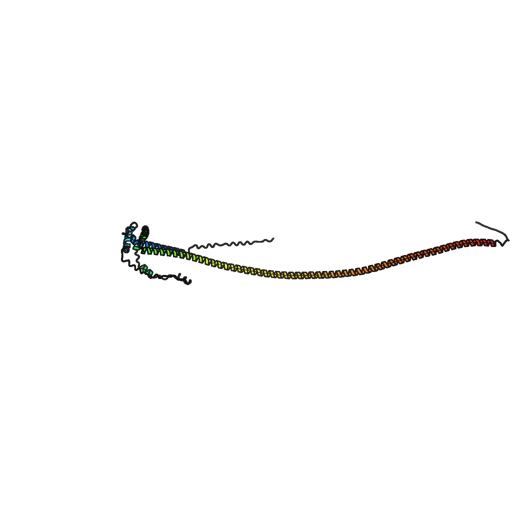A 1 345 ? 78.149 36.523 -120.392 1.00 87.75 345 ALA A O 1
ATOM 2834 N N . ALA A 1 346 ? 77.269 34.551 -119.792 1.00 88.25 346 ALA A N 1
ATOM 2835 C CA . ALA A 1 346 ? 77.739 33.801 -120.952 1.00 88.25 346 ALA A CA 1
ATOM 2836 C C . ALA A 1 346 ? 77.233 34.415 -122.264 1.00 88.25 346 ALA A C 1
ATOM 2838 O O . ALA A 1 346 ? 78.028 34.652 -123.170 1.00 88.25 346 ALA A O 1
ATOM 2839 N N . ARG A 1 347 ? 75.944 34.772 -122.365 1.00 86.06 347 ARG A N 1
ATOM 2840 C CA . ARG A 1 347 ? 75.395 35.476 -123.541 1.00 86.06 347 ARG A CA 1
ATOM 2841 C C . ARG A 1 347 ? 76.075 36.823 -123.771 1.00 86.06 347 ARG A C 1
ATOM 2843 O O . ARG A 1 347 ? 76.341 37.178 -124.920 1.00 86.06 347 ARG A O 1
ATOM 2850 N N . ARG A 1 348 ? 76.367 37.577 -122.705 1.00 87.31 348 ARG A N 1
ATOM 2851 C CA . ARG A 1 348 ? 77.097 38.850 -122.789 1.00 87.31 348 ARG A CA 1
ATOM 2852 C C . ARG A 1 348 ? 78.510 38.620 -123.337 1.00 87.31 348 ARG A C 1
ATOM 2854 O O . ARG A 1 348 ? 78.862 39.241 -124.337 1.00 87.31 348 ARG A O 1
ATOM 2861 N N . ILE A 1 349 ? 79.266 37.673 -122.778 1.00 84.81 349 ILE A N 1
ATOM 2862 C CA . ILE A 1 349 ? 80.609 37.292 -123.255 1.00 84.81 349 ILE A CA 1
ATOM 2863 C C . ILE A 1 349 ? 80.557 36.821 -124.714 1.00 84.81 349 ILE A C 1
ATOM 2865 O O . ILE A 1 349 ? 81.304 37.322 -125.551 1.00 84.81 349 ILE A O 1
ATOM 2869 N N . GLN A 1 350 ? 79.632 35.923 -125.058 1.00 86.00 350 GLN A N 1
ATOM 2870 C CA . GLN A 1 350 ? 79.441 35.423 -126.421 1.00 86.00 350 GLN A CA 1
ATOM 2871 C C . GLN A 1 350 ? 79.106 36.547 -127.405 1.00 86.00 350 GLN A C 1
ATOM 2873 O O . GLN A 1 350 ? 79.607 36.535 -128.527 1.00 86.00 350 GLN A O 1
ATOM 2878 N N . ARG A 1 351 ? 78.291 37.535 -127.011 1.00 86.00 351 ARG A N 1
ATOM 2879 C CA . ARG A 1 351 ? 77.994 38.717 -127.834 1.00 86.00 351 ARG A CA 1
ATOM 2880 C C . ARG A 1 351 ? 79.265 39.525 -128.101 1.00 86.00 351 ARG A C 1
ATOM 2882 O O . ARG A 1 351 ? 79.553 39.815 -129.262 1.00 86.00 351 ARG A O 1
ATOM 2889 N N . TYR A 1 352 ? 80.048 39.833 -127.065 1.00 86.75 352 TYR A N 1
ATOM 2890 C CA . TYR A 1 352 ? 81.324 40.541 -127.220 1.00 86.75 352 TYR A CA 1
ATOM 2891 C C . TYR A 1 352 ? 82.336 39.742 -128.058 1.00 86.75 352 TYR A C 1
ATOM 2893 O O . TYR A 1 352 ? 82.976 40.314 -128.942 1.00 86.75 352 TYR A O 1
ATOM 2901 N N . TRP A 1 353 ? 82.429 38.422 -127.869 1.00 84.19 353 TRP A N 1
ATOM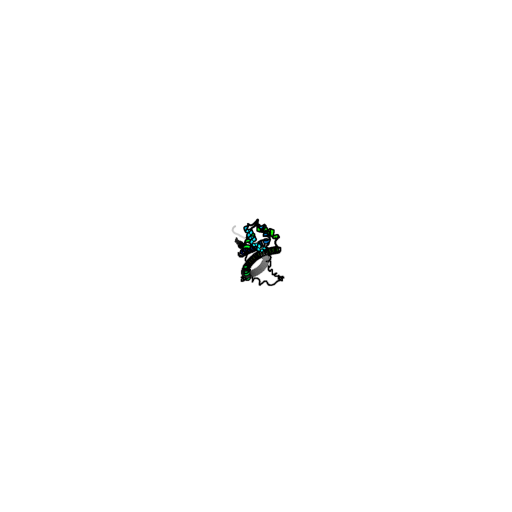 2902 C CA . TRP A 1 353 ? 83.296 37.537 -128.652 1.00 84.19 353 TRP A CA 1
ATOM 2903 C C . TRP A 1 353 ? 82.863 37.428 -130.113 1.00 84.19 353 TRP A C 1
ATOM 2905 O O . TRP A 1 353 ? 83.700 37.535 -131.004 1.00 84.19 353 TRP A O 1
ATOM 2915 N N . ARG A 1 354 ? 81.563 37.274 -130.400 1.00 84.31 354 ARG A N 1
ATOM 2916 C CA . ARG A 1 354 ? 81.034 37.293 -131.775 1.00 84.31 354 ARG A CA 1
ATOM 2917 C C . ARG A 1 354 ? 81.330 38.629 -132.448 1.00 84.31 354 ARG A C 1
ATOM 2919 O O . ARG A 1 354 ? 81.784 38.626 -133.588 1.00 84.31 354 ARG A O 1
ATOM 2926 N N . ALA A 1 355 ? 81.171 39.747 -131.739 1.00 80.38 355 ALA A N 1
ATOM 2927 C CA . ALA A 1 355 ? 81.550 41.066 -132.239 1.00 80.38 355 ALA A CA 1
ATOM 2928 C C . ALA A 1 355 ? 83.069 41.183 -132.481 1.00 80.38 355 ALA A C 1
ATOM 2930 O O . ALA A 1 355 ? 83.495 41.730 -133.496 1.00 80.38 355 ALA A O 1
ATOM 2931 N N . TYR A 1 356 ? 83.916 40.649 -131.595 1.00 82.25 356 TYR A N 1
ATOM 2932 C CA . TYR A 1 356 ? 85.367 40.571 -131.808 1.00 82.25 356 TYR A CA 1
ATOM 2933 C C . TYR A 1 356 ? 85.731 39.685 -133.012 1.00 82.25 356 TYR A C 1
ATOM 2935 O O . TYR A 1 356 ? 86.494 40.109 -133.878 1.00 82.25 356 TYR A O 1
ATOM 2943 N N . ARG A 1 357 ? 85.146 38.487 -133.130 1.00 80.12 357 ARG A N 1
ATOM 2944 C CA . ARG A 1 357 ? 85.355 37.553 -134.245 1.00 80.12 357 ARG A CA 1
ATOM 2945 C C . ARG A 1 357 ? 84.892 38.157 -135.569 1.00 80.12 357 ARG A C 1
ATOM 2947 O O . ARG A 1 357 ? 85.618 38.038 -136.548 1.00 80.12 357 ARG A O 1
ATOM 2954 N N . ALA A 1 358 ? 83.743 38.834 -135.600 1.00 77.62 358 ALA A N 1
ATOM 2955 C CA . ALA A 1 358 ? 83.257 39.570 -136.768 1.00 77.62 358 ALA A CA 1
ATOM 2956 C C . ALA A 1 358 ? 84.246 40.673 -137.178 1.00 77.62 358 ALA A C 1
ATOM 2958 O O . ALA A 1 358 ? 84.643 40.735 -138.341 1.00 77.62 358 ALA A O 1
ATOM 2959 N N . ARG A 1 359 ? 84.746 41.458 -136.212 1.00 77.19 359 ARG A N 1
ATOM 2960 C CA . ARG A 1 359 ? 85.812 42.452 -136.438 1.00 77.19 359 ARG A CA 1
ATOM 2961 C C . ARG A 1 359 ? 87.111 41.813 -136.954 1.00 77.19 359 ARG A C 1
ATOM 2963 O O . ARG A 1 359 ? 87.736 42.346 -137.868 1.00 77.19 359 ARG A O 1
ATOM 2970 N N . LYS A 1 360 ? 87.494 40.636 -136.450 1.00 72.81 360 LYS A N 1
ATOM 2971 C CA . LYS A 1 360 ? 88.675 39.876 -136.906 1.00 72.81 360 LYS A CA 1
ATOM 2972 C C . LYS A 1 360 ? 88.492 39.282 -138.315 1.00 72.81 360 LYS A C 1
ATOM 2974 O O . LYS A 1 360 ? 89.427 39.316 -139.110 1.00 72.81 360 LYS A O 1
ATOM 2979 N N . LEU A 1 361 ? 87.304 38.776 -138.663 1.00 64.56 361 LEU A N 1
ATOM 2980 C CA . LEU A 1 361 ? 86.998 38.230 -139.995 1.00 64.56 361 LEU A CA 1
ATOM 2981 C C . LEU A 1 361 ? 86.888 39.334 -141.060 1.00 64.56 361 LEU A C 1
ATOM 2983 O O . LEU A 1 361 ? 87.348 39.139 -142.186 1.00 64.56 361 LEU A O 1
ATOM 2987 N N . ALA A 1 362 ? 86.347 40.503 -140.696 1.00 62.56 362 ALA A N 1
ATOM 2988 C CA . ALA A 1 362 ? 86.330 41.696 -141.545 1.00 62.56 362 ALA A CA 1
ATOM 2989 C C . ALA A 1 362 ? 87.757 42.141 -141.918 1.00 62.56 362 ALA A C 1
ATOM 2991 O O . ALA A 1 362 ? 88.031 42.420 -143.084 1.00 62.56 362 ALA A O 1
ATOM 2992 N N . ARG A 1 363 ? 88.710 42.060 -140.974 1.00 59.97 363 ARG A N 1
ATOM 2993 C CA . ARG A 1 363 ? 90.142 42.286 -141.249 1.00 59.97 363 ARG A CA 1
ATOM 2994 C C . ARG A 1 363 ? 90.750 41.271 -142.235 1.00 59.97 363 ARG A C 1
ATOM 2996 O O . ARG A 1 363 ? 91.667 41.628 -142.965 1.00 59.97 363 ARG A O 1
ATOM 3003 N N . ARG A 1 364 ? 90.232 40.034 -142.321 1.00 54.69 364 ARG A N 1
ATOM 3004 C CA . ARG A 1 364 ? 90.703 38.999 -143.274 1.00 54.69 364 ARG A CA 1
ATOM 3005 C C . ARG A 1 364 ? 90.090 39.141 -144.679 1.00 54.69 364 ARG A C 1
ATOM 3007 O O . ARG A 1 364 ? 90.746 38.784 -145.653 1.00 54.69 364 ARG A O 1
ATOM 3014 N N . LYS A 1 365 ? 88.869 39.684 -144.803 1.00 52.62 365 LYS A N 1
ATOM 3015 C CA . LYS A 1 365 ? 88.216 39.982 -146.099 1.00 52.62 365 LYS A CA 1
ATOM 3016 C C . LYS A 1 365 ? 88.712 41.279 -146.759 1.00 52.62 365 LYS A C 1
ATOM 3018 O O . LYS A 1 365 ? 88.649 41.381 -147.978 1.00 52.62 365 LYS A O 1
ATOM 3023 N N . GLY A 1 366 ? 89.299 42.212 -146.005 1.00 51.12 366 GLY A N 1
ATOM 3024 C CA . GLY A 1 366 ? 89.870 43.456 -146.546 1.00 51.12 366 GLY A CA 1
ATOM 3025 C C . GLY A 1 366 ? 91.099 43.301 -147.461 1.00 51.12 366 GLY A C 1
ATOM 3026 O O . GLY A 1 366 ? 91.563 44.290 -148.014 1.00 51.12 366 GLY A O 1
ATOM 3027 N N . ARG A 1 367 ? 91.641 42.087 -147.653 1.00 49.88 367 ARG A N 1
ATOM 3028 C CA . ARG A 1 367 ? 92.883 41.857 -148.422 1.00 49.88 367 ARG A CA 1
ATOM 3029 C C . ARG A 1 367 ? 92.694 41.373 -149.874 1.00 49.88 367 ARG A C 1
ATOM 3031 O O . ARG A 1 367 ? 93.692 41.174 -150.556 1.00 49.88 367 ARG A O 1
ATOM 3038 N N . LYS A 1 368 ? 91.464 41.193 -150.386 1.00 36.78 368 LYS A N 1
ATOM 3039 C CA . LYS A 1 368 ? 91.209 40.746 -151.780 1.00 36.78 368 LYS A CA 1
ATOM 3040 C C . LYS A 1 368 ? 89.982 41.421 -152.423 1.00 36.78 368 LYS A C 1
ATOM 3042 O O . LYS A 1 368 ? 88.927 40.804 -152.483 1.00 36.78 368 LYS A O 1
ATOM 3047 N N . LYS A 1 369 ? 90.129 42.656 -152.922 1.00 36.25 369 LYS A N 1
ATOM 3048 C CA . LYS A 1 369 ? 89.608 43.142 -154.230 1.00 36.25 369 LYS A CA 1
ATOM 3049 C C . LYS A 1 369 ? 89.755 44.667 -154.341 1.00 36.25 369 LYS A C 1
ATOM 3051 O O . LYS A 1 369 ? 89.054 45.416 -153.673 1.00 36.25 369 LYS A O 1
ATOM 3056 N N . ARG A 1 370 ? 90.642 45.105 -155.239 1.00 33.91 370 ARG A N 1
ATOM 3057 C CA . ARG A 1 370 ? 90.547 46.382 -155.966 1.00 33.91 370 ARG A CA 1
ATOM 3058 C C . ARG A 1 370 ? 89.762 46.122 -157.271 1.00 33.91 370 ARG A C 1
ATOM 3060 O O . ARG A 1 370 ? 89.961 45.053 -157.848 1.00 33.91 370 ARG A O 1
ATOM 3067 N N . LYS A 1 371 ? 89.003 47.138 -157.733 1.00 31.28 371 LYS A N 1
ATOM 3068 C CA . LYS A 1 371 ? 88.690 47.566 -159.133 1.00 31.28 371 LYS A CA 1
ATOM 3069 C C . LYS A 1 371 ? 87.192 47.585 -159.581 1.00 31.28 371 LYS A C 1
ATOM 3071 O O . LYS A 1 371 ? 86.582 46.528 -159.686 1.00 31.28 371 LYS A O 1
ATOM 3076 N N . GLY A 1 372 ? 86.709 48.810 -159.909 1.00 31.83 372 GLY A N 1
ATOM 3077 C CA . GLY A 1 372 ? 85.436 49.250 -160.565 1.00 31.83 372 GLY A CA 1
ATOM 3078 C C . GLY A 1 372 ? 84.327 49.676 -159.573 1.00 31.83 372 GLY A C 1
ATOM 3079 O O . GLY A 1 372 ? 83.947 48.829 -158.780 1.00 31.83 372 GLY A O 1
ATOM 3080 N N . GLY A 1 373 ? 83.821 50.920 -159.411 1.00 30.98 373 GLY A N 1
ATOM 3081 C CA . GLY A 1 373 ? 83.439 52.041 -160.318 1.00 30.98 373 GLY A CA 1
ATOM 3082 C C . GLY A 1 373 ? 81.955 51.907 -160.750 1.00 30.98 373 GLY A C 1
ATOM 3083 O O . GLY A 1 373 ? 81.600 50.800 -161.119 1.00 30.98 373 GLY A O 1
ATOM 3084 N N . SER A 1 374 ? 81.021 52.876 -160.792 1.00 29.38 374 SER A N 1
ATO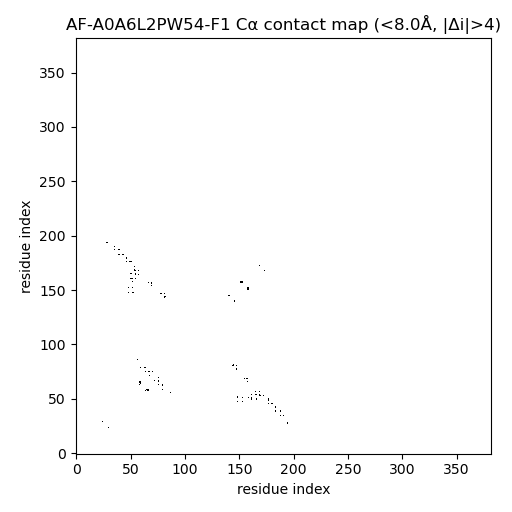M 3085 C CA . SER A 1 374 ? 80.870 54.298 -160.406 1.00 29.38 374 SER A CA 1
ATOM 3086 C C . SER A 1 374 ? 79.370 54.700 -160.581 1.00 29.38 374 SER A C 1
ATOM 3088 O O . SER A 1 374 ? 78.782 54.265 -161.565 1.00 29.38 374 SER A O 1
ATOM 3090 N N . GLY A 1 375 ? 78.816 55.582 -159.720 1.00 30.59 375 GLY A N 1
ATOM 3091 C CA . GLY A 1 375 ? 77.579 56.397 -159.923 1.00 30.59 375 GLY A CA 1
ATOM 3092 C C . GLY A 1 375 ? 76.235 55.752 -159.512 1.00 30.59 375 GLY A C 1
ATOM 3093 O O . GLY A 1 375 ? 76.020 54.589 -159.807 1.00 30.59 375 GLY A O 1
ATOM 3094 N N . GLY A 1 376 ? 75.254 56.384 -158.849 1.00 37.03 376 GLY A N 1
ATOM 3095 C CA . GLY A 1 376 ? 75.016 57.766 -158.398 1.00 37.03 376 GLY A CA 1
ATOM 3096 C C . GLY A 1 376 ? 73.506 58.112 -158.500 1.00 37.03 376 GLY A C 1
ATOM 3097 O O . GLY A 1 376 ? 72.912 57.772 -159.516 1.00 37.03 376 GLY A O 1
ATOM 3098 N N . LYS A 1 377 ? 72.953 58.843 -157.501 1.00 36.38 377 LYS A N 1
ATOM 3099 C CA . LYS A 1 377 ? 71.565 59.389 -157.310 1.00 36.38 377 LYS A CA 1
ATOM 3100 C C . LYS A 1 377 ? 70.523 58.445 -156.660 1.00 36.38 377 LYS A C 1
ATOM 3102 O O . LYS A 1 377 ? 70.450 57.293 -157.050 1.00 36.38 377 LYS A O 1
ATOM 3107 N N . GLN A 1 378 ? 69.652 58.848 -155.718 1.00 41.34 378 GLN A N 1
ATOM 3108 C CA . GLN A 1 378 ? 69.370 60.114 -154.999 1.00 41.34 378 GLN A CA 1
ATOM 3109 C C . GLN A 1 378 ? 68.335 59.837 -153.861 1.00 41.34 378 GLN A C 1
ATOM 3111 O O . GLN A 1 378 ? 67.493 58.972 -154.073 1.00 41.34 378 GLN A O 1
ATOM 3116 N N . VAL A 1 379 ? 68.342 60.658 -152.781 1.00 44.78 379 VAL A N 1
ATOM 3117 C CA . VAL A 1 379 ? 67.152 61.250 -152.069 1.00 44.78 379 VAL A CA 1
ATOM 3118 C C . VAL A 1 379 ? 66.335 60.323 -151.125 1.00 44.78 379 VAL A C 1
ATOM 3120 O O . VAL A 1 379 ? 65.993 59.224 -151.534 1.00 44.78 379 VAL A O 1
ATOM 3123 N N . THR A 1 380 ? 65.954 60.635 -149.867 1.00 40.97 380 THR A N 1
ATOM 3124 C CA . THR A 1 380 ? 66.027 61.810 -148.945 1.00 40.97 380 THR A CA 1
ATOM 3125 C C . THR A 1 380 ? 65.567 61.419 -147.518 1.00 40.97 380 THR A C 1
ATOM 3127 O O . THR A 1 380 ? 64.741 60.517 -147.400 1.00 40.97 380 THR A O 1
ATOM 3130 N N . ASP A 1 381 ? 66.078 62.167 -146.520 1.00 47.50 381 ASP A N 1
ATOM 3131 C CA . ASP A 1 381 ? 65.491 62.727 -145.267 1.00 47.50 381 ASP A CA 1
ATOM 3132 C C . ASP A 1 381 ? 64.762 61.801 -144.259 1.00 47.50 381 ASP A C 1
ATOM 3134 O O . ASP A 1 381 ? 63.897 61.022 -144.639 1.00 47.50 381 ASP A O 1
ATOM 3138 N N . ASN A 1 382 ? 64.999 61.824 -142.936 1.00 48.03 382 ASN A N 1
ATOM 3139 C CA . ASN A 1 382 ? 65.659 62.761 -142.004 1.00 48.03 382 ASN A CA 1
ATOM 3140 C C . ASN A 1 382 ? 66.334 61.986 -140.855 1.00 48.03 382 ASN A C 1
ATOM 3142 O O . ASN A 1 382 ? 65.807 60.903 -140.500 1.00 48.03 382 ASN A O 1
#

Organism: Coptotermes formosanus (NCBI:txid36987)

Foldseek 3Di:
DDDDDDDDDPPPPPPPPPPDDDPDCPPVNVVLVVVLVVVLVVLVVVLLLLLLVLCLLVCPPPLNPVCVVFDDPVLSVLSCVVCVVVNPDPPPPPPVPPPPPDPPDPDDDDDDDDDPPVPPPPDDDPDPPVVVVVVVPPPPPPVSVVVSSVVCVVGVVSSVVSVVCSVVGDPVSVVVSVVSVVVSVVSSVVSVVVSVVVVVVVVVVVVVVVVVVVVVVVVVVVVVVVVVVVVVVVVVVVVVVVVVVVVVVVVVVVVVVVVVVVVVVVVVVVVVVVVVVVVVVVVVVVVVVVVVVVVVVVVVVVVVVVVVVVVVVVVVVVVVVVVVVVVVVVVVVVVVVVVVVVVVVVVVVVVVVVVVVVVVVVVVVVPDDDDDDDDDDDDDDD

InterPro domains:
  IPR042815 Dynein regulatory complex protein 10 [PTHR31598] (252-376)